Protein AF-A0A259DAV1-F1 (afdb_monomer_lite)

Sequence (415 aa):
TGNYRYLSPMYCKAPGKPWALLDWQALAGLLLRELSVKYGLPANDELMQQIQDSVAVTSAVLSTARPGRFSAEPLQAFIESEQSLVFGHPFHPAPKSRPGISHEDMQRYSPEMGTRFALHYFAVRREYVLQQSVLAEPCDRIVAAQAPAGLDEEDDFALIPAHPWQARHLLGHPGVAAAIRGGHIRDLGQQGAHFYPTSSIRTLFHPDNPYFYKCSLNVRITNCVRKNAIYELEGALQVTRIMRSLAPQLQQRFPGLAIMEEPAFISADLKTGDAQSDRAITEGFGLILRRGFDDVLHPGVTPLLAGALFGNHVYGEARMGELLDAMQRRGGSPHEETAEAWFSRYVGELMYPVLYCYFAHGIIFEPHLQNVVIGVAEGQAQQVFLRDFEGVKLVQERFGAKQLDGISPRACEAL

Radius of gyration: 23.11 Å; chains: 1; bounding box: 75×50×69 Å

Foldseek 3Di:
DPQDDDPDFDWDDDVPDDIDGDDPLRVVQVVQVVVCVVVVHDRDVVLSVLLVQLVVQLVVLVVQDDLDDADLPQVRSALSQQLCLSNADQPASRQRRWPPADPVNCCAQRSSNVHWFFWWKKWAFPVFKDKDFPDPDTPQVLVVVVDPPPPPPDPRTGMFTAHQQLVVVLCPAPLSVVCCVVVRMDGPGGDDDIWRQGNVSQFTDDPPRQWTKRHQDQIDRRHDRRFQQPLLQLQLQLVLVVCVVCVVVLCVVQVQEAEFHQGMKMFGQSPPVDPVSRRCRRRSSIITTTGDCVPPADPQWRKHQQCSQPVSDPRNVVNLVVLLVLQCVPVVDDSVVSSVVQVVQVCVNPVVSQVCCCPVPQKHAPPPRRQWIFTDHSSHGRHIYGDDSSRIDGDDVRQDCVSVPPRDPVSVVSD

Structure (mmCIF, N/CA/C/O backbone):
data_AF-A0A259DAV1-F1
#
_entry.id   AF-A0A259DAV1-F1
#
loop_
_atom_site.group_PDB
_atom_site.id
_atom_site.type_symbol
_atom_site.label_atom_id
_atom_site.label_alt_id
_atom_site.label_comp_id
_atom_site.label_asym_id
_atom_site.label_entity_id
_atom_site.label_seq_id
_atom_site.pdbx_PDB_ins_code
_atom_site.Cartn_x
_atom_site.Cartn_y
_atom_site.Cartn_z
_atom_site.occupancy
_atom_site.B_iso_or_equiv
_atom_site.auth_seq_id
_atom_site.auth_comp_id
_atom_site.auth_asym_id
_atom_site.auth_atom_id
_atom_site.pdbx_PDB_model_num
ATOM 1 N N . THR A 1 1 ? 19.945 6.721 -15.601 1.00 76.81 1 THR A N 1
ATOM 2 C CA . THR A 1 1 ? 19.100 6.314 -14.455 1.00 76.81 1 THR A CA 1
ATOM 3 C C . THR A 1 1 ? 19.809 5.411 -13.451 1.00 76.81 1 THR A C 1
ATOM 5 O O . THR A 1 1 ? 19.227 5.157 -12.411 1.00 76.81 1 THR A O 1
ATOM 8 N N . GLY A 1 2 ? 21.027 4.902 -13.707 1.00 76.38 2 GLY A N 1
ATOM 9 C CA . GLY A 1 2 ? 21.660 3.932 -12.795 1.00 76.38 2 GLY A CA 1
ATOM 10 C C . GLY A 1 2 ? 21.001 2.547 -12.815 1.00 76.38 2 GLY A C 1
ATOM 11 O O . GLY A 1 2 ? 21.291 1.715 -11.963 1.00 76.38 2 GLY A O 1
ATOM 12 N N . ASN A 1 3 ? 20.109 2.309 -13.780 1.00 84.00 3 ASN A N 1
ATOM 13 C CA . ASN A 1 3 ? 19.450 1.036 -13.994 1.00 84.00 3 ASN A CA 1
ATOM 14 C C . ASN A 1 3 ? 20.313 0.190 -14.945 1.00 84.00 3 ASN A C 1
ATOM 16 O O . ASN A 1 3 ? 20.432 0.525 -16.124 1.00 84.00 3 ASN A O 1
ATOM 20 N N . TYR A 1 4 ? 20.958 -0.851 -14.418 1.00 86.38 4 TYR A N 1
ATOM 21 C CA . TYR A 1 4 ? 21.903 -1.682 -15.162 1.00 86.38 4 TYR A CA 1
ATOM 22 C C . TYR A 1 4 ? 21.461 -3.145 -15.183 1.00 86.38 4 TYR A C 1
ATOM 24 O O . TYR A 1 4 ? 21.021 -3.688 -14.169 1.00 86.38 4 TYR A O 1
ATOM 32 N N . ARG A 1 5 ? 21.670 -3.801 -16.329 1.00 85.50 5 ARG A N 1
ATOM 33 C CA . ARG A 1 5 ? 21.687 -5.262 -16.448 1.00 85.50 5 ARG A CA 1
ATOM 34 C C . ARG A 1 5 ? 23.142 -5.717 -16.447 1.00 85.50 5 ARG A C 1
ATOM 36 O O . ARG A 1 5 ? 23.865 -5.492 -17.414 1.00 85.50 5 ARG A O 1
ATOM 43 N N . TYR A 1 6 ? 23.582 -6.330 -15.354 1.00 89.38 6 TYR A N 1
ATOM 44 C CA . TYR A 1 6 ? 24.936 -6.869 -15.266 1.00 89.38 6 TYR A CA 1
ATOM 45 C C . TYR A 1 6 ? 25.049 -8.121 -16.146 1.00 89.38 6 TYR A C 1
ATOM 47 O O . TYR A 1 6 ? 24.319 -9.090 -15.948 1.00 89.38 6 TYR A O 1
ATOM 55 N N . LEU A 1 7 ? 25.940 -8.081 -17.143 1.00 91.56 7 LEU A N 1
ATOM 56 C CA . LEU A 1 7 ? 26.124 -9.156 -18.132 1.00 91.56 7 LEU A CA 1
ATOM 57 C C . LEU A 1 7 ? 27.186 -10.189 -17.726 1.00 91.56 7 LEU A C 1
ATOM 59 O O . LEU A 1 7 ? 27.396 -11.170 -18.435 1.00 91.56 7 LEU A O 1
ATOM 63 N N . SER A 1 8 ? 27.864 -9.971 -16.600 1.00 94.06 8 SER A N 1
ATOM 64 C CA . SER A 1 8 ? 28.889 -10.863 -16.067 1.00 94.06 8 SER A CA 1
ATOM 65 C C . SER A 1 8 ? 28.711 -11.063 -14.562 1.00 94.06 8 SER A C 1
ATOM 67 O O . SER A 1 8 ? 28.092 -10.226 -13.897 1.00 94.06 8 SER A O 1
ATOM 69 N N . PRO A 1 9 ? 29.317 -12.117 -13.991 1.00 94.31 9 PRO A N 1
ATOM 70 C CA . PRO A 1 9 ? 29.538 -12.190 -12.554 1.00 94.31 9 PRO A CA 1
ATOM 71 C C . PRO A 1 9 ? 30.404 -11.027 -12.047 1.00 94.31 9 PRO A C 1
ATOM 73 O O . PRO A 1 9 ? 31.051 -10.321 -12.829 1.00 94.31 9 PRO A O 1
ATOM 76 N N . MET A 1 10 ? 30.438 -10.853 -10.727 1.00 95.25 10 MET A N 1
ATOM 77 C CA . MET A 1 10 ? 31.261 -9.840 -10.066 1.00 95.25 10 MET A CA 1
ATOM 78 C C . MET A 1 10 ? 32.638 -10.413 -9.724 1.00 95.25 10 MET A C 1
ATOM 80 O O . MET A 1 10 ? 32.746 -11.555 -9.284 1.00 95.25 10 MET A O 1
ATOM 84 N N . TYR A 1 11 ? 33.695 -9.621 -9.905 1.00 95.62 11 TYR A N 1
ATOM 85 C CA . TYR A 1 11 ? 35.076 -10.036 -9.647 1.00 95.62 11 TYR A CA 1
ATOM 86 C C . TYR A 1 11 ? 35.810 -9.000 -8.793 1.00 95.62 11 TYR A C 1
ATOM 88 O O . TYR A 1 11 ? 35.569 -7.801 -8.920 1.00 95.62 11 TYR A O 1
ATOM 96 N N . CYS A 1 12 ? 36.750 -9.450 -7.962 1.00 95.12 12 CYS A N 1
ATOM 97 C CA . CYS A 1 12 ? 37.662 -8.585 -7.216 1.00 95.12 12 CYS A CA 1
ATOM 98 C C . CYS A 1 12 ? 39.121 -8.822 -7.615 1.00 95.12 12 CYS A C 1
ATOM 100 O O . CYS A 1 12 ? 39.499 -9.908 -8.062 1.00 95.12 12 CYS A O 1
ATOM 102 N N . LYS A 1 13 ? 39.959 -7.797 -7.427 1.00 94.88 13 LYS A N 1
ATOM 103 C CA . LYS A 1 13 ? 41.411 -7.879 -7.611 1.00 94.88 13 LYS A CA 1
ATOM 104 C C . LYS A 1 13 ? 42.117 -7.197 -6.452 1.00 94.88 13 LYS A C 1
ATOM 106 O O . LYS A 1 13 ? 41.929 -6.008 -6.220 1.00 94.88 13 LYS A O 1
ATOM 111 N N . ALA A 1 14 ? 42.961 -7.951 -5.756 1.00 91.94 14 ALA A N 1
ATOM 112 C CA . ALA A 1 14 ? 43.864 -7.415 -4.743 1.00 91.94 14 ALA A CA 1
ATOM 113 C C . ALA A 1 14 ? 45.282 -7.235 -5.323 1.00 91.94 14 ALA A C 1
ATOM 115 O O . ALA A 1 14 ? 45.644 -7.940 -6.272 1.00 91.94 14 ALA A O 1
ATOM 116 N N . PRO A 1 15 ? 46.110 -6.332 -4.762 1.00 95.19 15 PRO A N 1
ATOM 117 C CA . PRO A 1 15 ? 47.501 -6.174 -5.181 1.00 95.19 15 PRO A CA 1
ATOM 118 C C . PRO A 1 15 ? 48.258 -7.509 -5.165 1.00 95.19 15 PRO A C 1
ATOM 120 O O . PRO A 1 15 ? 48.201 -8.252 -4.186 1.00 95.19 15 PRO A O 1
ATOM 123 N N . GLY A 1 16 ? 48.938 -7.829 -6.268 1.00 95.75 16 GLY A N 1
ATOM 124 C CA . GLY A 1 16 ? 49.710 -9.069 -6.412 1.00 95.75 16 GLY A CA 1
ATOM 125 C C . GLY A 1 16 ? 48.887 -10.358 -6.541 1.00 95.75 16 GLY A C 1
ATOM 126 O O . GLY A 1 16 ? 49.478 -11.434 -6.559 1.00 95.75 16 GLY A O 1
ATOM 127 N N . LYS A 1 17 ? 47.549 -10.285 -6.642 1.00 95.81 17 LYS A N 1
ATOM 128 C CA . LYS A 1 17 ? 46.668 -11.455 -6.808 1.00 95.81 17 LYS A CA 1
ATOM 129 C C . LYS A 1 17 ? 45.958 -11.453 -8.173 1.00 95.81 17 LYS A C 1
ATOM 131 O O . LYS A 1 17 ? 45.685 -10.375 -8.715 1.00 95.81 17 LYS A O 1
ATOM 136 N N . PRO A 1 18 ? 45.644 -12.635 -8.742 1.00 96.25 18 PRO A N 1
ATOM 137 C CA . PRO A 1 18 ? 44.772 -12.729 -9.912 1.00 96.25 18 PRO A CA 1
ATOM 138 C C . PRO A 1 18 ? 43.348 -12.258 -9.577 1.00 96.25 18 PRO A C 1
ATOM 140 O O . PRO A 1 18 ? 42.985 -12.122 -8.407 1.00 96.25 18 PRO A O 1
ATOM 143 N N . TRP A 1 19 ? 42.540 -12.015 -10.613 1.00 96.88 19 TRP A N 1
ATOM 144 C CA . TRP A 1 19 ? 41.107 -11.770 -10.445 1.00 96.88 19 TRP A CA 1
ATOM 145 C C . TRP A 1 19 ? 40.434 -12.980 -9.790 1.00 96.88 19 TRP A C 1
ATOM 147 O O . TRP A 1 19 ? 40.685 -14.116 -10.190 1.00 96.88 19 TRP A O 1
ATOM 157 N N . ALA A 1 20 ? 39.569 -12.727 -8.813 1.00 95.31 20 ALA A N 1
ATOM 158 C CA . ALA A 1 20 ? 38.783 -13.748 -8.132 1.00 95.31 20 ALA A CA 1
ATOM 159 C C . ALA A 1 20 ? 37.289 -13.457 -8.291 1.00 95.31 20 ALA A C 1
ATOM 161 O O . ALA A 1 20 ? 36.874 -12.298 -8.274 1.00 95.31 20 ALA A O 1
ATOM 162 N N . LEU A 1 21 ? 36.493 -14.512 -8.459 1.00 96.75 21 LEU A N 1
ATOM 163 C CA . LEU A 1 21 ? 35.036 -14.428 -8.498 1.00 96.75 21 LEU A CA 1
ATOM 164 C C . LEU A 1 21 ? 34.499 -14.047 -7.109 1.00 96.75 21 LEU A C 1
ATOM 166 O O . LEU A 1 21 ? 34.952 -14.595 -6.105 1.00 96.75 21 LEU A O 1
ATOM 170 N N . LEU A 1 22 ? 33.531 -13.135 -7.063 1.00 95.75 22 LEU A N 1
ATOM 171 C CA . LEU A 1 22 ? 32.792 -12.777 -5.857 1.00 95.75 22 LEU A CA 1
ATOM 172 C C . LEU A 1 22 ? 31.391 -13.384 -5.903 1.00 95.75 22 LEU A C 1
ATOM 174 O O . LEU A 1 22 ? 30.645 -13.164 -6.859 1.00 95.75 22 LEU A O 1
ATOM 178 N N . ASP A 1 23 ? 31.013 -14.086 -4.838 1.00 94.94 23 ASP A N 1
ATOM 179 C CA . ASP A 1 23 ? 29.601 -14.314 -4.549 1.00 94.94 23 ASP A CA 1
ATOM 180 C C . ASP A 1 23 ? 28.953 -13.042 -3.965 1.00 94.94 23 ASP A C 1
ATOM 182 O O . ASP A 1 23 ? 29.605 -12.016 -3.733 1.00 94.94 23 ASP A O 1
ATOM 186 N N . TRP A 1 24 ? 27.639 -13.093 -3.743 1.00 93.88 24 TRP A N 1
ATOM 187 C CA . TRP A 1 24 ? 26.900 -11.940 -3.232 1.00 93.88 24 TRP A CA 1
ATOM 188 C C . TRP A 1 24 ? 27.300 -11.566 -1.795 1.00 93.88 24 TRP A C 1
ATOM 190 O O . TRP A 1 24 ? 27.244 -10.385 -1.456 1.00 93.88 24 TRP A O 1
ATOM 200 N N . GLN A 1 25 ? 27.722 -12.530 -0.963 1.00 95.75 25 GLN A N 1
ATOM 201 C CA . GLN A 1 25 ? 28.115 -12.279 0.430 1.00 95.75 25 GLN A CA 1
ATOM 202 C C . GLN A 1 25 ? 29.433 -11.514 0.480 1.00 95.75 25 GLN A C 1
ATOM 204 O O . GLN A 1 25 ? 29.536 -10.484 1.149 1.00 95.75 25 GLN A O 1
ATOM 209 N N . ALA A 1 26 ? 30.427 -11.983 -0.273 1.00 94.81 26 ALA A N 1
ATOM 210 C CA . ALA A 1 26 ? 31.723 -11.342 -0.392 1.00 94.81 26 ALA A CA 1
ATOM 211 C C . ALA A 1 26 ? 31.596 -9.948 -1.021 1.00 94.81 26 ALA A C 1
ATOM 213 O O . ALA A 1 26 ? 32.214 -9.002 -0.533 1.00 94.81 26 ALA A O 1
ATOM 214 N N . LEU A 1 27 ? 30.757 -9.789 -2.053 1.00 95.12 27 LEU A N 1
ATOM 215 C CA . LEU A 1 27 ? 30.470 -8.482 -2.648 1.00 95.12 27 LEU A CA 1
ATOM 216 C C . LEU A 1 27 ? 29.843 -7.518 -1.633 1.00 95.12 27 LEU A C 1
ATOM 218 O O . LEU A 1 27 ? 30.351 -6.412 -1.458 1.00 95.12 27 LEU A O 1
ATOM 222 N N . ALA A 1 28 ? 28.770 -7.930 -0.950 1.00 95.56 28 ALA A N 1
ATOM 223 C CA . ALA A 1 28 ? 28.111 -7.098 0.053 1.00 95.56 28 ALA A CA 1
ATOM 224 C C . ALA A 1 28 ? 29.080 -6.717 1.181 1.00 95.56 28 ALA A C 1
ATOM 226 O O . ALA A 1 28 ? 29.153 -5.552 1.563 1.00 95.56 28 ALA A O 1
ATOM 227 N N . GLY A 1 29 ? 29.880 -7.671 1.666 1.00 95.19 29 GLY A N 1
ATOM 228 C CA . GLY A 1 29 ? 30.874 -7.429 2.712 1.00 95.19 29 GLY A CA 1
ATOM 229 C C . GLY A 1 29 ? 31.945 -6.423 2.293 1.00 95.19 29 GLY A C 1
ATOM 230 O O . GLY A 1 29 ? 32.291 -5.536 3.074 1.00 95.19 29 GLY A O 1
ATOM 231 N N . LEU A 1 30 ? 32.440 -6.513 1.054 1.00 94.38 30 LEU A N 1
ATOM 232 C CA . LEU A 1 30 ? 33.398 -5.549 0.510 1.00 94.38 30 LEU A CA 1
ATOM 233 C C . LEU A 1 30 ? 32.791 -4.148 0.396 1.00 94.38 30 LEU A C 1
ATOM 235 O O . LEU A 1 30 ? 33.411 -3.195 0.864 1.00 94.38 30 LEU A O 1
ATOM 239 N N . LEU A 1 31 ? 31.581 -4.028 -0.159 1.00 94.44 31 LEU A N 1
ATOM 240 C CA . LEU A 1 31 ? 30.899 -2.741 -0.326 1.00 94.44 31 LEU A CA 1
ATOM 241 C C . LEU A 1 31 ? 30.586 -2.081 1.021 1.00 94.44 31 LEU A C 1
ATOM 243 O O . LEU A 1 31 ? 30.882 -0.905 1.210 1.00 94.44 31 LEU A O 1
ATOM 247 N N . LEU A 1 32 ? 30.032 -2.829 1.980 1.00 95.38 32 LEU A N 1
ATOM 248 C CA . LEU A 1 32 ? 29.736 -2.297 3.313 1.00 95.38 32 LEU A CA 1
ATOM 249 C C . LEU A 1 32 ? 31.010 -1.850 4.030 1.00 95.38 32 LEU A C 1
ATOM 251 O O . LEU A 1 32 ? 31.038 -0.763 4.602 1.00 95.38 32 LEU A O 1
ATOM 255 N N . ARG A 1 33 ? 32.088 -2.638 3.945 1.00 94.44 33 ARG A N 1
ATOM 256 C CA . ARG A 1 33 ? 33.382 -2.264 4.522 1.00 94.44 33 ARG A CA 1
ATOM 257 C C . ARG A 1 33 ? 33.959 -1.009 3.870 1.00 94.44 33 ARG A C 1
ATOM 259 O O . ARG A 1 33 ? 34.474 -0.148 4.580 1.00 94.44 33 ARG A O 1
ATOM 266 N N . GLU A 1 34 ? 33.899 -0.904 2.544 1.00 94.31 34 GLU A N 1
ATOM 267 C CA . GLU A 1 34 ? 34.356 0.280 1.813 1.00 94.31 34 GLU A CA 1
ATOM 268 C C . GLU A 1 34 ? 33.582 1.527 2.250 1.00 94.31 34 GLU A C 1
ATOM 270 O O . GLU A 1 34 ? 34.196 2.553 2.541 1.00 94.31 34 GLU A O 1
ATOM 275 N N . LEU A 1 35 ? 32.254 1.428 2.379 1.00 94.81 35 LEU A N 1
ATOM 276 C CA . LEU A 1 35 ? 31.408 2.514 2.872 1.00 94.81 35 LEU A CA 1
ATOM 277 C C . LEU A 1 35 ? 31.763 2.899 4.317 1.00 94.81 35 LEU A C 1
ATOM 279 O O . LEU A 1 35 ? 31.952 4.083 4.593 1.00 94.81 35 LEU A O 1
ATOM 283 N N . SER A 1 36 ? 31.930 1.928 5.220 1.00 95.56 36 SER A N 1
ATOM 284 C CA . SER A 1 36 ? 32.359 2.185 6.602 1.00 95.56 36 SER A CA 1
ATOM 285 C C . SER A 1 36 ? 33.692 2.937 6.657 1.00 95.56 36 SER A C 1
ATOM 287 O O . SER A 1 36 ? 33.797 3.948 7.346 1.00 95.56 36 SER A O 1
ATOM 289 N N . VAL A 1 37 ? 34.695 2.514 5.877 1.00 95.69 37 VAL A N 1
ATOM 290 C CA . VAL A 1 37 ? 36.004 3.191 5.817 1.00 95.69 37 VAL A CA 1
ATOM 291 C C . VAL A 1 37 ? 35.880 4.593 5.221 1.00 95.69 37 VAL A C 1
ATOM 293 O O . VAL A 1 37 ? 36.405 5.547 5.789 1.00 95.69 37 VAL A O 1
ATOM 296 N N . LYS A 1 38 ? 35.174 4.732 4.094 1.00 96.44 38 LYS A N 1
ATOM 297 C CA . LYS A 1 38 ? 35.019 6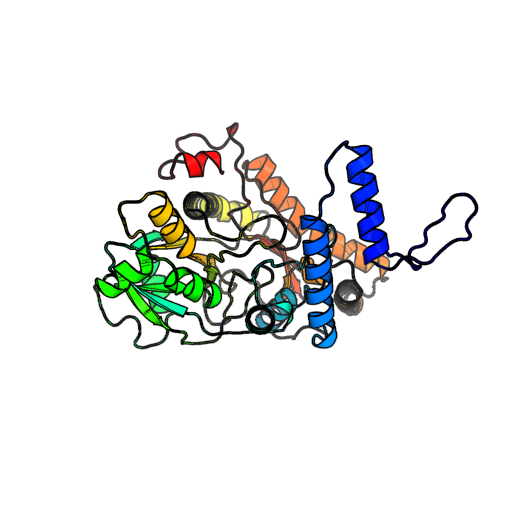.001 3.372 1.00 96.44 38 LYS A CA 1
ATOM 298 C C . LYS A 1 38 ? 34.346 7.079 4.218 1.00 96.44 38 LYS A C 1
ATOM 300 O O . LYS A 1 38 ? 34.715 8.244 4.111 1.00 96.44 38 LYS A O 1
ATOM 305 N N . TYR A 1 39 ? 33.362 6.696 5.029 1.00 96.00 39 TYR A N 1
ATOM 306 C CA . TYR A 1 39 ? 32.575 7.625 5.840 1.00 96.00 39 TYR A CA 1
ATOM 307 C C . TYR A 1 39 ? 32.968 7.637 7.325 1.00 96.00 39 TYR A C 1
ATOM 309 O O . TYR A 1 39 ? 32.350 8.359 8.100 1.00 96.00 39 TYR A O 1
ATOM 317 N N . GLY A 1 40 ? 33.984 6.867 7.736 1.00 95.75 40 GLY A N 1
ATOM 318 C CA . GLY A 1 40 ? 34.402 6.776 9.141 1.00 95.75 40 GLY A CA 1
ATOM 319 C C . GLY A 1 40 ? 33.317 6.209 10.065 1.00 95.75 40 GLY A C 1
ATOM 320 O O . GLY A 1 40 ? 33.233 6.595 11.228 1.00 95.75 40 GLY A O 1
ATOM 321 N N . LEU A 1 41 ? 32.463 5.329 9.539 1.00 94.62 41 LEU A N 1
ATOM 322 C CA . LEU A 1 41 ? 31.343 4.719 10.255 1.00 94.62 41 LEU A CA 1
ATOM 323 C C . LEU A 1 41 ? 31.714 3.314 10.756 1.00 94.62 41 LEU A C 1
ATOM 325 O O . LEU A 1 41 ? 32.558 2.650 10.146 1.00 94.62 41 LEU A O 1
ATOM 329 N N . PRO A 1 42 ? 31.078 2.819 11.836 1.00 93.62 42 PRO A N 1
ATOM 330 C CA . PRO A 1 42 ? 31.233 1.427 12.249 1.00 93.62 42 PRO A CA 1
ATOM 331 C C . PRO A 1 42 ? 30.762 0.454 11.154 1.00 93.62 42 PRO A C 1
ATOM 333 O O . PRO A 1 42 ? 30.084 0.837 10.193 1.00 93.62 42 PRO A O 1
ATOM 336 N N . ALA A 1 43 ? 31.131 -0.821 11.293 1.00 90.56 43 ALA A N 1
ATOM 337 C CA . ALA A 1 43 ? 30.581 -1.882 10.456 1.00 90.56 43 ALA A CA 1
ATOM 338 C C . ALA A 1 43 ? 29.057 -1.963 10.643 1.00 90.56 43 ALA A C 1
ATOM 340 O O . ALA A 1 43 ? 28.556 -1.843 11.761 1.00 90.56 43 ALA A O 1
ATOM 341 N N . ASN A 1 44 ? 28.323 -2.148 9.546 1.00 91.19 44 ASN A N 1
ATOM 342 C CA . ASN A 1 44 ? 26.867 -2.256 9.570 1.00 91.19 44 ASN A CA 1
ATOM 343 C C . ASN A 1 44 ? 26.432 -3.725 9.469 1.00 91.19 44 ASN A C 1
ATOM 345 O O . ASN A 1 44 ? 25.968 -4.185 8.423 1.00 91.19 44 ASN A O 1
ATOM 349 N N . ASP A 1 45 ? 26.621 -4.462 10.564 1.00 91.38 45 ASP A N 1
ATOM 350 C CA . ASP A 1 45 ? 26.283 -5.888 10.647 1.00 91.38 45 ASP A CA 1
ATOM 351 C C . ASP A 1 45 ? 24.771 -6.127 10.530 1.00 91.38 45 ASP A C 1
ATOM 353 O O . ASP A 1 45 ? 24.337 -7.119 9.944 1.00 91.38 45 ASP A O 1
ATOM 357 N N . GLU A 1 46 ? 23.958 -5.181 11.011 1.00 91.31 46 GLU A N 1
ATOM 358 C CA . GLU A 1 46 ? 22.501 -5.226 10.871 1.00 91.31 46 GLU A CA 1
ATOM 359 C C . GLU A 1 46 ? 22.088 -5.237 9.394 1.00 91.31 46 GLU A C 1
ATOM 361 O O . GLU A 1 46 ? 21.269 -6.060 8.983 1.00 91.31 46 GLU A O 1
ATOM 366 N N . LEU A 1 47 ? 22.679 -4.369 8.569 1.00 92.75 47 LEU A N 1
ATOM 367 C CA . LEU A 1 47 ? 22.398 -4.346 7.136 1.00 92.75 47 LEU A CA 1
ATOM 368 C C . LEU A 1 47 ? 22.889 -5.621 6.442 1.00 92.75 47 LEU A C 1
ATOM 370 O O . LEU A 1 47 ? 22.199 -6.125 5.559 1.00 92.75 47 LEU A O 1
ATOM 374 N N . MET A 1 48 ? 24.035 -6.179 6.845 1.00 94.88 48 MET A N 1
ATOM 375 C CA . MET A 1 48 ? 24.475 -7.476 6.320 1.00 94.88 48 MET A CA 1
ATOM 376 C C . MET A 1 48 ? 23.444 -8.571 6.624 1.00 94.88 48 MET A C 1
ATOM 378 O O . MET A 1 48 ? 23.060 -9.305 5.714 1.00 94.88 48 MET A O 1
ATOM 382 N N . GLN A 1 49 ? 22.933 -8.639 7.857 1.00 93.00 49 GLN A N 1
ATOM 383 C CA . GLN A 1 49 ? 21.880 -9.590 8.222 1.00 93.00 49 GLN A CA 1
ATOM 384 C C . GLN A 1 49 ? 20.608 -9.368 7.393 1.00 93.00 49 GLN A C 1
ATOM 386 O O . GLN A 1 49 ? 20.031 -10.317 6.870 1.00 93.00 49 GLN A O 1
ATOM 391 N N . GLN A 1 50 ? 20.200 -8.113 7.186 1.00 93.00 50 GLN A N 1
ATOM 392 C CA . GLN A 1 50 ? 19.046 -7.796 6.344 1.00 93.00 50 GLN A CA 1
ATOM 393 C C . GLN A 1 50 ? 19.251 -8.246 4.888 1.00 93.00 50 GLN A C 1
ATOM 395 O O . GLN A 1 50 ? 18.323 -8.780 4.278 1.00 93.00 50 GLN A O 1
ATOM 400 N N . ILE A 1 51 ? 20.449 -8.068 4.320 1.00 95.62 51 ILE A N 1
ATOM 401 C CA . ILE A 1 51 ? 20.778 -8.555 2.971 1.00 95.62 51 ILE A CA 1
ATOM 402 C C . ILE A 1 51 ? 20.673 -10.084 2.931 1.00 95.62 51 ILE A C 1
ATOM 404 O O . ILE A 1 51 ? 20.040 -10.618 2.019 1.00 95.62 51 ILE A O 1
ATOM 408 N N . GLN A 1 52 ? 21.229 -10.783 3.926 1.00 94.12 52 GLN A N 1
ATOM 409 C CA . GLN A 1 52 ? 21.141 -12.243 4.020 1.00 94.12 52 GLN A CA 1
ATOM 410 C C . GLN A 1 52 ? 19.688 -12.725 4.072 1.00 94.12 52 GLN A C 1
ATOM 412 O O . GLN A 1 52 ? 19.298 -13.578 3.271 1.00 94.12 52 GLN A O 1
ATOM 417 N N . ASP A 1 53 ? 18.874 -12.120 4.936 1.00 91.75 53 ASP A N 1
ATOM 418 C CA . ASP A 1 53 ? 17.447 -12.415 5.046 1.00 91.75 53 ASP A CA 1
ATOM 419 C C . ASP A 1 53 ? 16.735 -12.168 3.709 1.00 91.75 53 ASP A C 1
ATOM 421 O O . ASP A 1 53 ? 15.986 -13.014 3.225 1.00 91.75 53 ASP A O 1
ATOM 425 N N . SER A 1 54 ? 17.006 -11.033 3.058 1.00 94.00 54 SER A N 1
ATOM 426 C CA . SER A 1 54 ? 16.403 -10.687 1.769 1.00 94.00 54 SER A CA 1
ATOM 427 C C . SER A 1 54 ? 16.749 -11.699 0.675 1.00 94.00 54 SER A C 1
ATOM 429 O O . SER A 1 54 ? 15.873 -12.071 -0.110 1.00 94.00 54 SER A O 1
ATOM 431 N N . VAL A 1 55 ? 18.002 -12.160 0.607 1.00 94.00 55 VAL A N 1
ATOM 432 C CA . VAL A 1 55 ? 18.429 -13.188 -0.354 1.00 94.00 55 VAL A CA 1
ATOM 433 C C . VAL A 1 55 ? 17.750 -14.524 -0.053 1.00 94.00 55 VAL A C 1
ATOM 435 O O . VAL A 1 55 ? 17.267 -15.174 -0.982 1.00 94.00 55 VAL A O 1
ATOM 438 N N . ALA A 1 56 ? 17.654 -14.917 1.219 1.00 90.25 56 ALA A N 1
ATOM 439 C CA . ALA A 1 56 ? 16.994 -16.157 1.626 1.00 90.25 56 ALA A CA 1
ATOM 440 C C . ALA A 1 56 ? 15.501 -16.157 1.260 1.00 90.25 56 ALA A C 1
ATOM 442 O O . ALA A 1 56 ? 15.016 -17.109 0.645 1.00 90.25 56 ALA A O 1
ATOM 443 N N . VAL A 1 57 ? 14.788 -15.065 1.558 1.00 89.69 57 VAL A N 1
ATOM 444 C CA . VAL A 1 57 ? 13.370 -14.898 1.201 1.00 89.69 57 VAL A CA 1
ATOM 445 C C . VAL A 1 57 ? 13.181 -14.925 -0.308 1.00 89.69 57 VAL A C 1
ATOM 447 O O . VAL A 1 57 ? 12.346 -15.675 -0.806 1.00 89.69 57 VAL A O 1
ATOM 450 N N . THR A 1 58 ? 13.984 -14.161 -1.048 1.00 91.81 58 THR A N 1
ATOM 451 C CA . THR A 1 58 ? 13.893 -14.119 -2.515 1.00 91.81 58 THR A CA 1
ATOM 452 C C . THR A 1 58 ? 14.154 -15.499 -3.123 1.00 91.81 58 THR A C 1
ATOM 454 O O . THR A 1 58 ? 13.433 -15.919 -4.021 1.00 91.81 58 THR A O 1
ATOM 457 N N . SER A 1 59 ? 15.133 -16.242 -2.600 1.00 91.19 59 SER A N 1
ATOM 458 C CA . SER A 1 59 ? 15.444 -17.602 -3.059 1.00 91.19 59 SER A CA 1
ATOM 459 C C . SER A 1 59 ? 14.299 -18.580 -2.786 1.00 91.19 59 SER A C 1
ATOM 461 O O . SER A 1 59 ? 13.973 -19.390 -3.651 1.00 91.19 59 SER A O 1
ATOM 463 N N . ALA A 1 60 ? 13.658 -18.487 -1.615 1.00 88.19 60 ALA A N 1
ATOM 464 C CA . ALA A 1 60 ? 12.500 -19.310 -1.267 1.00 88.19 60 ALA A CA 1
ATOM 465 C C . ALA A 1 60 ? 11.267 -18.985 -2.125 1.00 88.19 60 ALA A C 1
ATOM 467 O O . ALA A 1 60 ? 10.516 -19.884 -2.478 1.00 88.19 60 ALA A O 1
ATOM 468 N N . VAL A 1 61 ? 11.063 -17.714 -2.481 1.00 88.38 61 VAL A N 1
ATOM 469 C CA . VAL A 1 61 ? 10.002 -17.317 -3.416 1.00 88.38 61 VAL A CA 1
ATOM 470 C C . VAL A 1 61 ? 10.312 -17.830 -4.820 1.00 88.38 61 VAL A C 1
ATOM 472 O O . VAL A 1 61 ? 9.440 -18.375 -5.477 1.00 88.38 61 VAL A O 1
ATOM 475 N N . LEU A 1 62 ? 11.549 -17.694 -5.302 1.00 88.81 62 LEU A N 1
ATOM 476 C CA . LEU A 1 62 ? 11.922 -18.133 -6.652 1.00 88.81 62 LEU A CA 1
ATOM 477 C C . LEU A 1 62 ? 11.876 -19.656 -6.837 1.00 88.81 62 LEU A C 1
ATOM 479 O O . LEU A 1 62 ? 11.748 -20.118 -7.968 1.00 88.81 62 LEU A O 1
ATOM 483 N N . SER A 1 63 ? 11.984 -20.442 -5.762 1.00 86.56 63 SER A N 1
ATOM 484 C CA . SER A 1 63 ? 11.865 -21.902 -5.843 1.00 86.56 63 SER A CA 1
ATOM 485 C C . SER A 1 63 ? 10.416 -22.386 -5.972 1.00 86.56 63 SER A C 1
ATOM 487 O O . SER A 1 63 ? 10.191 -23.509 -6.429 1.00 86.56 63 SER A O 1
ATOM 489 N N . THR A 1 64 ? 9.438 -21.552 -5.610 1.00 78.38 64 THR A N 1
ATOM 490 C CA . THR A 1 64 ? 8.004 -21.877 -5.632 1.00 78.38 64 THR A CA 1
ATOM 491 C C . THR A 1 64 ? 7.248 -21.113 -6.718 1.00 78.38 64 THR A C 1
ATOM 493 O O . THR A 1 64 ? 6.409 -21.690 -7.413 1.00 78.38 64 THR A O 1
ATOM 496 N N . ALA A 1 65 ? 7.550 -19.828 -6.895 1.00 69.12 65 ALA A N 1
ATOM 497 C CA . ALA A 1 65 ? 6.856 -18.932 -7.802 1.00 69.12 65 ALA A CA 1
ATOM 498 C C . ALA A 1 65 ? 7.244 -19.192 -9.261 1.00 69.12 65 ALA A C 1
ATOM 500 O O . ALA A 1 65 ? 8.416 -19.269 -9.628 1.00 69.12 65 ALA A O 1
ATOM 501 N N . ARG A 1 66 ? 6.231 -19.244 -10.126 1.00 66.44 66 ARG A N 1
ATOM 502 C CA . ARG A 1 66 ? 6.390 -19.241 -11.584 1.00 66.44 66 ARG A CA 1
ATOM 503 C C . ARG A 1 66 ? 5.585 -18.076 -12.148 1.00 66.44 66 ARG A C 1
ATOM 505 O O . ARG A 1 66 ? 4.412 -18.270 -12.460 1.00 66.44 66 ARG A O 1
ATOM 512 N N . PRO A 1 67 ? 6.156 -16.861 -12.228 1.00 65.62 67 PRO A N 1
ATOM 513 C CA . PRO A 1 67 ? 5.427 -15.711 -12.744 1.00 65.62 67 PRO A CA 1
ATOM 514 C C . PRO A 1 67 ? 5.088 -15.955 -14.216 1.00 65.62 67 PRO A C 1
ATOM 516 O O . PRO A 1 67 ? 5.977 -15.985 -15.066 1.00 65.62 67 PRO A O 1
ATOM 519 N N . GLY A 1 68 ? 3.808 -16.198 -14.490 1.00 75.19 68 GLY A N 1
ATOM 520 C CA . GLY A 1 68 ? 3.268 -16.378 -15.830 1.00 75.19 68 GLY A CA 1
ATOM 521 C C . GLY A 1 68 ? 2.598 -15.112 -16.353 1.00 75.19 68 GLY A C 1
ATOM 522 O O . GLY A 1 68 ? 2.714 -14.030 -15.768 1.00 75.19 68 GLY A O 1
ATOM 523 N N . ARG A 1 69 ? 1.873 -15.285 -17.459 1.00 84.56 69 ARG A N 1
ATOM 524 C CA . ARG A 1 69 ? 0.959 -14.281 -17.997 1.00 84.56 69 ARG A CA 1
ATOM 525 C C . ARG A 1 69 ? -0.189 -14.051 -17.019 1.00 84.56 69 ARG A C 1
ATOM 527 O O . ARG A 1 69 ? -0.688 -15.012 -16.436 1.00 84.56 69 ARG A O 1
ATOM 534 N N . PHE A 1 70 ? -0.592 -12.794 -16.862 1.00 92.00 70 PHE A N 1
ATOM 535 C CA . PHE A 1 70 ? -1.721 -12.457 -16.004 1.00 92.00 70 PHE A CA 1
ATOM 536 C C . PHE A 1 70 ? -3.055 -12.904 -16.609 1.00 92.00 70 PHE A C 1
ATOM 538 O O . PHE A 1 70 ? -3.193 -13.029 -17.830 1.00 92.00 70 PHE A O 1
ATOM 545 N N . SER A 1 71 ? -4.027 -13.143 -15.734 1.00 93.81 71 SER A N 1
ATOM 546 C CA . SER A 1 71 ? -5.404 -13.485 -16.071 1.00 93.81 71 SER A CA 1
ATOM 547 C C . SER A 1 71 ? -6.041 -12.455 -17.010 1.00 93.81 71 SER A C 1
ATOM 549 O O . SER A 1 71 ? -5.673 -11.282 -17.030 1.00 93.81 71 SER A O 1
ATOM 551 N N . ALA A 1 72 ? -7.030 -12.897 -17.786 1.00 92.12 72 ALA A N 1
ATOM 552 C CA . ALA A 1 72 ? -7.885 -11.995 -18.555 1.00 92.12 72 ALA A CA 1
ATOM 553 C C . ALA A 1 72 ? -8.952 -11.310 -17.678 1.00 92.12 72 ALA A C 1
ATOM 555 O O . ALA A 1 72 ? -9.501 -10.290 -18.083 1.00 92.12 72 ALA A O 1
ATOM 556 N N . GLU A 1 73 ? -9.231 -11.854 -16.487 1.00 95.62 73 GLU A N 1
ATOM 557 C CA . GLU A 1 73 ? -10.166 -11.268 -15.524 1.00 95.62 73 GLU A CA 1
ATOM 558 C C . GLU A 1 73 ? -9.505 -10.074 -14.808 1.00 95.62 73 GLU A C 1
ATOM 560 O O . GLU A 1 73 ? -8.513 -10.282 -14.099 1.00 95.62 73 GLU A O 1
ATOM 565 N N . PRO A 1 74 ? -10.028 -8.835 -14.935 1.00 96.31 74 PRO A N 1
ATOM 566 C CA . PRO A 1 74 ? -9.323 -7.622 -14.511 1.00 96.31 74 PRO A CA 1
ATOM 567 C C . PRO A 1 74 ? -8.842 -7.620 -13.057 1.00 96.31 74 PRO A C 1
ATOM 569 O O . PRO A 1 74 ? -7.681 -7.318 -12.779 1.00 96.31 74 PRO A O 1
ATOM 572 N N . LEU A 1 75 ? -9.716 -7.984 -12.115 1.00 96.81 75 LEU A N 1
ATOM 573 C CA . LEU A 1 75 ? -9.384 -7.972 -10.687 1.00 96.81 75 LEU A CA 1
ATOM 574 C C . LEU A 1 75 ? -8.455 -9.127 -10.292 1.00 96.81 75 LEU A C 1
ATOM 576 O O . LEU A 1 75 ? -7.636 -8.979 -9.386 1.00 96.81 75 LEU A O 1
ATOM 580 N N . GLN A 1 76 ? -8.525 -10.255 -11.000 1.00 96.56 76 GLN A N 1
ATOM 581 C CA . GLN A 1 76 ? -7.583 -11.355 -10.811 1.00 96.56 76 GLN A CA 1
ATOM 582 C C . GLN A 1 76 ? -6.190 -10.968 -11.329 1.00 96.56 76 GLN A C 1
ATOM 584 O O . GLN A 1 76 ? -5.197 -11.189 -10.639 1.00 96.56 76 GLN A O 1
ATOM 589 N N . ALA A 1 77 ? -6.112 -10.322 -12.496 1.00 96.81 77 ALA A N 1
ATOM 590 C CA . ALA A 1 77 ? -4.867 -9.797 -13.054 1.00 96.81 77 ALA A CA 1
ATOM 591 C C . ALA A 1 77 ? -4.230 -8.737 -12.145 1.00 96.81 77 ALA A C 1
ATOM 593 O O . ALA A 1 77 ? -3.014 -8.731 -11.943 1.00 96.81 77 ALA A O 1
ATOM 594 N N . PHE A 1 78 ? -5.052 -7.874 -11.539 1.00 97.88 78 PHE A N 1
ATOM 595 C CA . PHE A 1 78 ? -4.599 -6.931 -10.524 1.00 97.88 78 PHE A CA 1
ATOM 596 C C . PHE A 1 78 ? -3.913 -7.647 -9.358 1.00 97.88 78 PHE A C 1
ATOM 598 O O . PHE A 1 78 ? -2.785 -7.290 -9.006 1.00 97.88 78 PHE A O 1
ATOM 605 N N . ILE A 1 79 ? -4.536 -8.690 -8.805 1.00 97.25 79 ILE A N 1
ATOM 606 C CA . ILE A 1 79 ? -3.954 -9.435 -7.684 1.00 97.25 79 ILE A CA 1
ATOM 607 C C . ILE A 1 79 ? -2.684 -10.168 -8.074 1.00 97.25 79 ILE A C 1
ATOM 609 O O . ILE A 1 79 ? -1.689 -10.080 -7.357 1.00 97.25 79 ILE A O 1
ATOM 613 N N . GLU A 1 80 ? -2.664 -10.809 -9.235 1.00 95.50 80 GLU A N 1
ATOM 614 C CA . GLU A 1 80 ? -1.453 -11.439 -9.749 1.00 95.50 80 GLU A CA 1
ATOM 615 C C . GLU A 1 80 ? -0.331 -10.414 -9.947 1.00 95.50 80 GLU A C 1
ATOM 617 O O . GLU A 1 80 ? 0.826 -10.707 -9.646 1.00 95.50 80 GLU A O 1
ATOM 622 N N . SER A 1 81 ? -0.653 -9.187 -10.371 1.00 95.94 81 SER A N 1
ATOM 623 C CA . SER A 1 81 ? 0.329 -8.110 -10.485 1.00 95.94 81 SER A CA 1
ATOM 624 C C . SER A 1 81 ? 0.901 -7.706 -9.121 1.00 95.94 81 SER A C 1
ATOM 626 O O . SER A 1 81 ? 2.125 -7.675 -8.963 1.00 95.94 81 SER A O 1
ATOM 628 N N . GLU A 1 82 ? 0.050 -7.509 -8.111 1.00 96.62 82 GLU A N 1
ATOM 629 C CA . GLU A 1 82 ? 0.445 -7.193 -6.732 1.00 96.62 82 GLU A CA 1
ATOM 630 C C . GLU A 1 82 ? 1.318 -8.287 -6.108 1.00 96.62 82 GLU A C 1
ATOM 632 O O . GLU A 1 82 ? 2.305 -8.001 -5.426 1.00 96.62 82 GLU A O 1
ATOM 637 N N . GLN A 1 83 ? 0.982 -9.544 -6.392 1.00 94.56 83 GLN A N 1
ATOM 638 C CA . GLN A 1 83 ? 1.658 -10.736 -5.888 1.00 94.56 83 GLN A CA 1
ATOM 639 C C . GLN A 1 83 ? 2.897 -11.124 -6.702 1.00 94.56 83 GLN A C 1
ATOM 641 O O . GLN A 1 83 ? 3.615 -12.054 -6.352 1.00 94.56 83 GLN A O 1
ATOM 646 N N . SER A 1 84 ? 3.218 -10.387 -7.765 1.00 92.69 84 SER A N 1
ATOM 647 C CA . SER A 1 84 ? 4.327 -10.741 -8.651 1.00 92.69 84 SER A CA 1
ATOM 648 C C . SER A 1 84 ? 5.657 -10.042 -8.374 1.00 92.69 84 SER A C 1
ATOM 650 O O . SER A 1 84 ? 6.632 -10.286 -9.092 1.00 92.69 84 SER A O 1
ATOM 652 N N . LEU A 1 85 ? 5.729 -9.173 -7.363 1.00 90.88 85 LEU A N 1
ATOM 653 C CA . LEU A 1 85 ? 6.939 -8.415 -7.037 1.00 90.88 85 LEU A CA 1
ATOM 654 C C . LEU A 1 85 ? 8.006 -9.273 -6.345 1.00 90.88 85 LEU A C 1
ATOM 656 O O . LEU A 1 85 ? 8.439 -8.948 -5.247 1.00 90.88 85 LEU A O 1
ATOM 660 N N . VAL A 1 86 ? 8.485 -10.343 -6.974 1.00 89.69 86 VAL A N 1
ATOM 661 C CA . VAL A 1 86 ? 9.408 -11.320 -6.366 1.00 89.69 86 VAL A CA 1
ATOM 662 C C . VAL A 1 86 ? 10.710 -10.690 -5.852 1.00 89.69 86 VAL A C 1
ATOM 664 O O . VAL A 1 86 ? 11.177 -11.038 -4.771 1.00 89.69 86 VAL A O 1
ATOM 667 N N . PHE A 1 87 ? 11.268 -9.714 -6.571 1.00 89.81 87 PHE A N 1
ATOM 668 C CA . PHE A 1 87 ? 12.526 -9.053 -6.193 1.00 89.81 87 PHE A CA 1
ATOM 669 C C . PHE A 1 87 ? 12.329 -7.803 -5.319 1.00 89.81 87 PHE A C 1
ATOM 671 O O . PHE A 1 87 ? 13.268 -7.339 -4.680 1.00 89.81 87 PHE A O 1
ATOM 678 N N . GLY A 1 88 ? 11.103 -7.275 -5.231 1.00 89.12 88 GLY A N 1
ATOM 679 C CA . GLY A 1 88 ? 10.795 -6.072 -4.453 1.00 89.12 88 GLY A CA 1
ATOM 680 C C . GLY A 1 88 ? 11.397 -4.799 -5.054 1.00 89.12 88 GLY A C 1
ATOM 681 O O . GLY A 1 88 ? 11.447 -4.648 -6.272 1.00 89.12 88 GLY A O 1
ATOM 682 N N . HIS A 1 89 ? 11.806 -3.856 -4.201 1.00 88.69 89 HIS A N 1
ATOM 683 C CA . HIS A 1 89 ? 12.308 -2.552 -4.636 1.00 88.69 89 HIS A CA 1
ATOM 684 C C . HIS A 1 89 ? 13.691 -2.671 -5.318 1.00 88.69 89 HIS A C 1
ATOM 686 O O . HIS A 1 89 ? 14.655 -3.049 -4.649 1.00 88.69 89 HIS A O 1
ATOM 692 N N . PRO A 1 90 ? 13.843 -2.290 -6.604 1.00 87.06 90 PRO A N 1
ATOM 693 C CA . PRO A 1 90 ? 15.055 -2.573 -7.385 1.00 87.06 90 PRO A CA 1
ATOM 694 C C . PRO A 1 90 ? 16.307 -1.814 -6.917 1.00 87.06 90 PRO A C 1
ATOM 696 O O . PRO A 1 90 ? 17.420 -2.242 -7.198 1.00 87.06 90 PRO A O 1
ATOM 699 N N . PHE A 1 91 ? 16.138 -0.704 -6.192 1.00 89.25 91 PHE A N 1
ATOM 700 C CA . PHE A 1 91 ? 17.240 0.121 -5.669 1.00 89.25 91 PHE A CA 1
ATOM 701 C C . PHE A 1 91 ? 17.352 0.088 -4.139 1.00 89.25 91 PHE A C 1
ATOM 703 O O . PHE A 1 91 ? 17.799 1.052 -3.526 1.00 89.25 91 PHE A O 1
ATOM 710 N N . HIS A 1 92 ? 16.889 -0.989 -3.502 1.00 91.69 92 HIS A N 1
ATOM 711 C CA . HIS A 1 92 ? 17.037 -1.188 -2.060 1.00 91.69 92 HIS A CA 1
ATOM 712 C C . HIS A 1 92 ? 18.039 -2.329 -1.806 1.00 91.69 92 HIS A C 1
ATOM 714 O O . HIS A 1 92 ? 17.989 -3.321 -2.529 1.00 91.69 92 HIS A O 1
ATOM 720 N N . PRO A 1 93 ? 18.934 -2.242 -0.802 1.00 92.50 93 PRO A N 1
ATOM 721 C CA . PRO A 1 93 ? 19.936 -3.287 -0.552 1.00 92.50 93 PRO A CA 1
ATOM 722 C C . PRO A 1 93 ? 19.328 -4.604 -0.042 1.00 92.50 93 PRO A C 1
ATOM 724 O O . PRO A 1 93 ? 19.853 -5.677 -0.316 1.00 92.50 93 PRO A O 1
ATOM 727 N N . ALA A 1 94 ? 18.210 -4.528 0.683 1.00 94.12 94 ALA A N 1
ATOM 728 C CA . ALA A 1 94 ? 17.537 -5.679 1.292 1.00 94.12 94 ALA A CA 1
ATOM 729 C C . ALA A 1 94 ? 16.000 -5.651 1.088 1.00 94.12 94 ALA A C 1
ATOM 731 O O . ALA A 1 94 ? 15.248 -5.536 2.055 1.00 94.12 94 ALA A O 1
ATOM 732 N N . PRO A 1 95 ? 15.497 -5.653 -0.163 1.00 92.12 95 PRO A N 1
ATOM 733 C CA . PRO A 1 95 ? 14.095 -5.343 -0.484 1.00 92.12 95 PRO A CA 1
ATOM 734 C C . PRO A 1 95 ? 13.076 -6.352 0.061 1.00 92.12 95 PRO A C 1
ATOM 736 O O . PRO A 1 95 ? 11.891 -6.029 0.154 1.00 92.12 95 PRO A O 1
ATOM 739 N N . LYS A 1 96 ? 13.517 -7.569 0.397 1.00 92.56 96 LYS A N 1
ATOM 740 C CA . LYS A 1 96 ? 12.689 -8.655 0.942 1.00 92.56 96 LYS A CA 1
ATOM 741 C C . LYS A 1 96 ? 13.003 -9.000 2.391 1.00 92.56 96 LYS A C 1
ATOM 743 O O . LYS A 1 96 ? 12.419 -9.942 2.917 1.00 92.56 96 LYS A O 1
ATOM 748 N N . SER A 1 97 ? 13.884 -8.243 3.044 1.00 91.56 97 SER A N 1
ATOM 749 C CA . SER A 1 97 ? 14.139 -8.433 4.469 1.00 91.56 97 SER A CA 1
ATOM 750 C C . SER A 1 97 ? 12.891 -8.099 5.280 1.00 91.56 97 SER A C 1
ATOM 752 O O . SER A 1 97 ? 12.264 -7.054 5.078 1.00 91.56 97 SER A O 1
ATOM 754 N N . ARG A 1 98 ? 12.526 -9.014 6.182 1.00 88.19 98 ARG A N 1
ATOM 755 C CA . ARG A 1 98 ? 11.390 -8.888 7.104 1.00 88.19 98 ARG A CA 1
ATOM 756 C C . ARG A 1 98 ? 11.800 -9.424 8.480 1.00 88.19 98 ARG A C 1
ATOM 758 O O . ARG A 1 98 ? 11.355 -10.507 8.869 1.00 88.19 98 ARG A O 1
ATOM 765 N N . PRO A 1 99 ? 12.690 -8.715 9.200 1.00 83.25 99 PRO A N 1
ATOM 766 C CA . PRO A 1 99 ? 13.209 -9.188 10.477 1.00 83.25 99 PRO A CA 1
ATOM 767 C C . PRO A 1 99 ? 12.071 -9.474 11.462 1.00 83.25 99 PRO A C 1
ATOM 769 O O . PRO A 1 99 ? 11.134 -8.684 11.583 1.00 83.25 99 PRO A O 1
ATOM 772 N N . GLY A 1 100 ? 12.155 -10.604 12.166 1.00 82.25 100 GLY A N 1
ATOM 773 C CA . GLY A 1 100 ? 11.152 -11.022 13.153 1.00 82.25 100 GLY A CA 1
ATOM 774 C C . GLY A 1 100 ? 9.959 -11.806 12.593 1.00 82.25 100 GLY A C 1
ATOM 775 O O . GLY A 1 100 ? 9.103 -12.219 13.373 1.00 82.25 100 GLY A O 1
ATOM 776 N N . ILE A 1 101 ? 9.898 -12.059 11.280 1.00 87.44 101 ILE A N 1
ATOM 777 C CA . ILE A 1 101 ? 8.891 -12.946 10.681 1.00 87.44 101 ILE A CA 1
ATOM 778 C C . ILE A 1 101 ? 9.449 -14.359 10.527 1.00 87.44 101 ILE A C 1
ATOM 780 O O . ILE A 1 101 ? 10.511 -14.564 9.941 1.00 87.44 101 ILE A O 1
ATOM 784 N N . SER A 1 102 ? 8.715 -15.348 11.042 1.00 89.69 102 SER A N 1
ATOM 785 C CA . SER A 1 102 ? 9.072 -16.761 10.894 1.00 89.69 102 SER A CA 1
ATOM 786 C C . SER A 1 102 ? 8.919 -17.226 9.442 1.00 89.69 102 SER A C 1
ATOM 788 O O . SER A 1 102 ? 8.114 -16.689 8.682 1.00 89.69 102 SER A O 1
ATOM 790 N N . HIS A 1 103 ? 9.645 -18.274 9.044 1.00 85.94 103 HIS A N 1
ATOM 791 C CA . HIS A 1 103 ? 9.501 -18.839 7.699 1.00 85.94 103 HIS A CA 1
ATOM 792 C C . HIS A 1 103 ? 8.067 -19.306 7.398 1.00 85.94 103 HIS A C 1
ATOM 794 O O . HIS A 1 103 ? 7.560 -19.076 6.303 1.00 85.94 103 HIS A O 1
ATOM 800 N N . GLU A 1 104 ? 7.389 -19.892 8.385 1.00 90.56 104 GLU A N 1
ATOM 801 C CA . GLU A 1 104 ? 5.987 -20.309 8.290 1.00 90.56 104 GLU A CA 1
ATOM 802 C C . GLU A 1 104 ? 5.049 -19.115 8.053 1.00 90.56 104 GLU A C 1
ATOM 804 O O . GLU A 1 104 ? 4.179 -19.162 7.186 1.00 90.56 104 GLU A O 1
ATOM 809 N N . ASP A 1 105 ? 5.257 -18.007 8.768 1.00 92.81 105 ASP A N 1
ATOM 810 C CA . ASP A 1 105 ? 4.473 -16.788 8.559 1.00 92.81 105 ASP A CA 1
ATOM 811 C C . ASP A 1 105 ? 4.758 -16.149 7.200 1.00 92.81 105 ASP A C 1
ATOM 813 O O . ASP A 1 105 ? 3.842 -15.628 6.565 1.00 92.81 105 ASP A O 1
ATOM 817 N N . MET A 1 106 ? 5.997 -16.226 6.707 1.00 88.94 106 MET A N 1
ATOM 818 C CA . MET A 1 106 ? 6.299 -15.801 5.342 1.00 88.94 106 MET A CA 1
ATOM 819 C C . MET A 1 106 ? 5.531 -16.648 4.327 1.00 88.94 106 MET A C 1
ATOM 821 O O . MET A 1 106 ? 4.926 -16.085 3.421 1.00 88.94 106 MET A O 1
ATOM 825 N N . GLN A 1 107 ? 5.477 -17.969 4.481 1.00 89.81 107 GLN A N 1
ATOM 826 C CA . GLN A 1 107 ? 4.697 -18.816 3.573 1.00 89.81 107 GLN A CA 1
ATOM 827 C C . GLN A 1 107 ? 3.192 -18.520 3.620 1.00 89.81 107 GLN A C 1
ATOM 829 O O . GLN A 1 107 ? 2.517 -18.688 2.612 1.00 89.81 107 GLN A O 1
ATOM 834 N N . ARG A 1 108 ? 2.664 -18.067 4.763 1.00 92.94 108 ARG A N 1
ATOM 835 C CA . ARG A 1 108 ? 1.233 -17.763 4.936 1.00 92.94 108 ARG A CA 1
ATOM 836 C C . ARG A 1 108 ? 0.831 -16.376 4.450 1.00 92.94 108 ARG A C 1
ATOM 838 O O . ARG A 1 108 ? -0.238 -16.225 3.869 1.00 92.94 108 ARG A O 1
ATOM 845 N N . TYR A 1 109 ? 1.661 -15.366 4.698 1.00 94.38 109 TYR A N 1
ATOM 846 C CA . TYR A 1 109 ? 1.255 -13.963 4.565 1.00 94.38 109 TYR A CA 1
ATOM 847 C C . TYR A 1 109 ? 1.998 -13.196 3.463 1.00 94.38 109 TYR A C 1
ATOM 849 O O . TYR A 1 109 ? 1.674 -12.040 3.204 1.00 94.38 109 TYR A O 1
ATOM 857 N N . SER A 1 110 ? 2.983 -13.807 2.795 1.00 92.50 110 SER A N 1
ATOM 858 C CA . SER A 1 110 ? 3.722 -13.134 1.719 1.00 92.50 110 SER A CA 1
ATOM 859 C C . SER A 1 110 ? 2.913 -13.078 0.423 1.00 92.50 110 SER A C 1
ATOM 861 O O . SER A 1 110 ? 2.566 -14.140 -0.096 1.00 92.50 110 SER A O 1
ATOM 863 N N . PRO A 1 111 ? 2.710 -11.889 -0.173 1.00 94.06 111 PRO A N 1
ATOM 864 C CA . PRO A 1 111 ? 2.038 -11.771 -1.463 1.00 94.06 111 PRO A CA 1
ATOM 865 C C . PRO A 1 111 ? 2.767 -12.560 -2.554 1.00 94.06 111 PRO A C 1
ATOM 867 O O . PRO A 1 111 ? 2.127 -13.185 -3.387 1.00 94.06 111 PRO A O 1
ATOM 870 N N . GLU A 1 112 ? 4.099 -12.636 -2.506 1.00 91.69 112 GLU A N 1
ATOM 871 C CA . GLU A 1 112 ? 4.905 -13.318 -3.524 1.00 91.69 112 GLU A CA 1
ATOM 872 C C . GLU A 1 112 ? 4.723 -14.843 -3.559 1.00 91.69 112 GLU A C 1
ATOM 874 O O . GLU A 1 112 ? 5.159 -15.496 -4.504 1.00 91.69 112 GLU A O 1
ATOM 879 N N . MET A 1 113 ? 4.072 -15.406 -2.538 1.00 90.56 113 MET A N 1
ATOM 880 C CA . MET A 1 113 ? 3.709 -16.821 -2.464 1.00 90.56 113 MET A CA 1
ATOM 881 C C . MET A 1 113 ? 2.298 -17.094 -3.019 1.00 90.56 113 MET A C 1
ATOM 883 O O . MET A 1 113 ? 1.815 -18.220 -2.920 1.00 90.56 113 MET A O 1
ATOM 887 N N . GLY A 1 114 ? 1.618 -16.085 -3.580 1.00 91.62 114 GLY A N 1
ATOM 888 C CA . GLY A 1 114 ? 0.254 -16.220 -4.101 1.00 91.62 114 GLY A CA 1
ATOM 889 C C . GLY A 1 114 ? -0.783 -16.484 -3.006 1.00 91.62 114 GLY A C 1
ATOM 890 O O . GLY A 1 114 ? -1.762 -17.199 -3.227 1.00 91.62 114 GLY A O 1
ATOM 891 N N . THR A 1 115 ? -0.529 -16.004 -1.785 1.00 94.31 115 THR A N 1
ATOM 892 C CA . THR A 1 115 ? -1.325 -16.381 -0.616 1.00 94.31 115 THR A CA 1
ATOM 893 C C . THR A 1 115 ? -2.654 -15.646 -0.560 1.00 94.31 115 THR A C 1
ATOM 895 O O . THR A 1 115 ? -2.878 -14.627 -1.213 1.00 94.31 115 THR A O 1
ATOM 898 N N . ARG A 1 116 ? -3.551 -16.192 0.257 1.00 97.19 116 ARG A N 1
ATOM 899 C CA . ARG A 1 116 ? -4.802 -15.575 0.686 1.00 97.19 116 ARG A CA 1
ATOM 900 C C . ARG A 1 116 ? -5.191 -16.172 2.032 1.00 97.19 116 ARG A C 1
ATOM 902 O O . ARG A 1 116 ? -4.900 -17.343 2.279 1.00 97.19 116 ARG A O 1
ATOM 909 N N . PHE A 1 117 ? -5.818 -15.391 2.897 1.00 98.19 117 PHE A N 1
ATOM 910 C CA . PHE A 1 117 ? -6.155 -15.824 4.253 1.00 98.19 117 PHE A CA 1
ATOM 911 C C . PHE A 1 117 ? -7.360 -15.063 4.798 1.00 98.19 117 PHE A C 1
ATOM 913 O O . PHE A 1 117 ? -7.660 -13.953 4.361 1.00 98.19 117 PHE A O 1
ATOM 920 N N . ALA A 1 118 ? -8.062 -15.676 5.748 1.00 98.06 118 ALA A N 1
ATOM 921 C CA . ALA A 1 118 ? -9.152 -15.023 6.455 1.00 98.06 118 ALA A CA 1
ATOM 922 C C . ALA A 1 118 ? -8.602 -13.927 7.376 1.00 98.06 118 ALA A C 1
ATOM 924 O O . ALA A 1 118 ? -7.499 -14.043 7.917 1.00 98.06 118 ALA A O 1
ATOM 925 N N . LEU A 1 119 ? -9.377 -12.863 7.562 1.00 98.44 119 LEU A N 1
ATOM 926 C CA . LEU A 1 119 ? -9.051 -11.823 8.532 1.00 98.44 119 LEU A CA 1
ATOM 927 C C . LEU A 1 119 ? -9.265 -12.346 9.951 1.00 98.44 119 LEU A C 1
ATOM 929 O O . LEU A 1 119 ? -10.082 -13.238 10.179 1.00 98.44 119 LEU A O 1
ATOM 933 N N . HIS A 1 120 ? -8.547 -11.763 10.908 1.00 98.62 120 HIS A N 1
ATOM 934 C CA . HIS A 1 120 ? -8.788 -11.990 12.329 1.00 98.62 120 HIS A CA 1
ATOM 935 C C . HIS A 1 120 ? -9.692 -10.885 12.862 1.00 98.62 120 HIS A C 1
ATOM 937 O O . HIS A 1 120 ? -9.393 -9.715 12.642 1.00 98.62 120 HIS A O 1
ATOM 943 N N . TYR A 1 121 ? -10.772 -11.223 13.559 1.00 98.50 121 TYR A N 1
ATOM 944 C CA . TYR A 1 121 ? -11.731 -10.235 14.052 1.00 98.50 121 TYR A CA 1
ATOM 945 C C . TYR A 1 121 ? -11.661 -10.080 15.569 1.00 98.50 121 TYR A C 1
ATOM 947 O O . TYR A 1 121 ? -11.551 -11.055 16.312 1.00 98.50 121 TYR A O 1
ATOM 955 N N . PHE A 1 122 ? -11.785 -8.837 16.020 1.00 98.44 122 PHE A N 1
ATOM 956 C CA . PHE A 1 122 ? -12.044 -8.495 17.412 1.00 98.44 122 PHE A CA 1
ATOM 957 C C . PHE A 1 122 ? -13.395 -7.795 17.511 1.00 98.44 122 PHE A C 1
ATOM 959 O O . PHE A 1 122 ? -13.691 -6.927 16.693 1.00 98.44 122 PHE A O 1
ATOM 966 N N . ALA A 1 123 ? -14.187 -8.128 18.527 1.00 98.00 123 ALA A N 1
ATOM 967 C CA . ALA A 1 123 ? -15.305 -7.289 18.946 1.00 98.00 123 ALA A CA 1
ATOM 968 C C . ALA A 1 123 ? -14.828 -6.396 20.092 1.00 98.00 123 ALA A C 1
ATOM 970 O O . ALA A 1 123 ? -14.425 -6.895 21.143 1.00 98.00 123 ALA A O 1
ATOM 971 N N . VAL A 1 124 ? -14.864 -5.081 19.897 1.00 98.25 124 VAL A N 1
ATOM 972 C CA . VAL A 1 124 ? -14.407 -4.078 20.869 1.00 98.25 124 VAL A CA 1
ATOM 973 C C . VAL A 1 124 ? -15.606 -3.261 21.332 1.00 98.25 124 VAL A C 1
ATOM 975 O O . VAL A 1 124 ? -16.397 -2.815 20.501 1.00 98.25 124 VAL A O 1
ATOM 978 N N . ARG A 1 125 ? -15.773 -3.063 22.647 1.00 97.44 125 ARG A N 1
ATOM 979 C CA . ARG A 1 125 ? -16.844 -2.195 23.164 1.00 97.44 125 ARG A CA 1
ATOM 980 C C . ARG A 1 125 ? -16.735 -0.813 22.530 1.00 97.44 125 ARG A C 1
ATOM 982 O O . ARG A 1 125 ? -15.651 -0.230 22.516 1.00 97.44 125 ARG A O 1
ATOM 989 N N . ARG A 1 126 ? -17.859 -0.275 22.050 1.00 96.19 126 ARG A N 1
ATOM 990 C CA . ARG A 1 126 ? -17.908 0.992 21.295 1.00 96.19 126 ARG A CA 1
ATOM 991 C C . ARG A 1 126 ? -17.272 2.177 22.030 1.00 96.19 126 ARG A C 1
ATOM 993 O O . ARG A 1 126 ? -16.716 3.054 21.381 1.00 96.19 126 ARG A O 1
ATOM 1000 N N . GLU A 1 127 ? -17.280 2.181 23.363 1.00 96.00 127 GLU A N 1
ATOM 1001 C CA . GLU A 1 127 ? -16.628 3.216 24.186 1.00 96.00 127 GLU A CA 1
ATOM 1002 C C . GLU A 1 127 ? -15.095 3.290 24.022 1.00 96.00 127 GLU A C 1
ATOM 1004 O O . GLU A 1 127 ? -14.504 4.343 24.268 1.00 96.00 127 GLU A O 1
ATOM 1009 N N . TYR A 1 128 ? -14.460 2.193 23.592 1.00 97.12 128 TYR A N 1
ATOM 1010 C CA . TYR A 1 128 ? -13.024 2.115 23.307 1.00 97.12 128 TYR A CA 1
ATOM 1011 C C . TYR A 1 128 ? -12.721 2.159 21.810 1.00 97.12 128 TYR A C 1
ATOM 1013 O O . TYR A 1 128 ? -11.581 1.934 21.412 1.00 97.12 128 TYR A O 1
ATOM 1021 N N . VAL A 1 129 ? -13.712 2.406 20.953 1.00 97.38 129 VAL A N 1
ATOM 1022 C CA . VAL A 1 129 ? -13.482 2.501 19.512 1.00 97.38 129 VAL A CA 1
ATOM 1023 C C . VAL A 1 129 ? -13.095 3.923 19.143 1.00 97.38 129 VAL A C 1
ATOM 1025 O O . VAL A 1 129 ? -13.848 4.872 19.355 1.00 97.38 129 VAL A O 1
ATOM 1028 N N . LEU A 1 130 ? -11.922 4.051 18.529 1.00 96.38 130 LEU A N 1
ATOM 1029 C CA . LEU A 1 130 ? -11.478 5.274 17.880 1.00 96.38 130 LEU A CA 1
ATOM 1030 C C . LEU A 1 130 ? -11.754 5.144 16.384 1.00 96.38 130 LEU A C 1
ATOM 1032 O O . LEU A 1 130 ? -11.137 4.326 15.709 1.00 96.38 130 LEU A O 1
ATOM 1036 N N . GLN A 1 131 ? -12.666 5.950 15.850 1.00 96.56 131 GLN A N 1
ATOM 1037 C CA . GLN A 1 131 ? -12.990 5.925 14.427 1.00 96.56 131 GLN A CA 1
ATOM 1038 C C . GLN A 1 131 ? -13.323 7.307 13.885 1.00 96.56 131 GL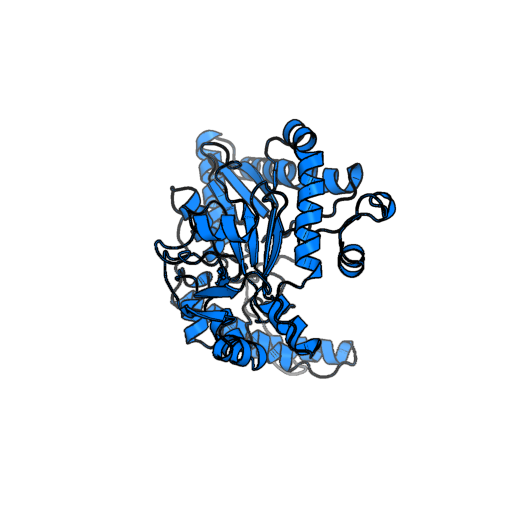N A C 1
ATOM 1040 O O . GLN A 1 131 ? -13.824 8.170 14.606 1.00 96.56 131 GLN A O 1
ATOM 1045 N N . GLN A 1 132 ? -13.108 7.482 12.586 1.00 95.62 132 GLN A N 1
ATOM 1046 C CA . GLN A 1 132 ? -13.615 8.614 11.822 1.00 95.62 132 GLN A CA 1
ATOM 1047 C C . GLN A 1 132 ? -13.995 8.149 10.414 1.00 95.62 132 GLN A C 1
ATOM 1049 O O . GLN A 1 132 ? -13.441 7.186 9.883 1.00 95.62 132 GLN A O 1
ATOM 1054 N N . SER A 1 133 ? -14.945 8.852 9.804 1.00 96.38 133 SER A N 1
ATOM 1055 C CA . SER A 1 133 ? -15.410 8.603 8.442 1.00 96.38 133 SER A CA 1
ATOM 1056 C C . SER A 1 133 ? -15.766 9.931 7.784 1.00 96.38 133 SER A C 1
ATOM 1058 O O . SER A 1 133 ? -16.295 10.835 8.431 1.00 96.38 133 SER A O 1
ATOM 1060 N N . VAL A 1 134 ? -15.460 10.059 6.495 1.00 95.31 134 VAL A N 1
ATOM 1061 C CA . VAL A 1 134 ? -15.968 11.136 5.631 1.00 95.31 134 VAL A CA 1
ATOM 1062 C C . VAL A 1 134 ? -17.151 10.669 4.776 1.00 95.31 134 VAL A C 1
ATOM 1064 O O . VAL A 1 134 ? -17.550 11.359 3.837 1.00 95.31 134 VAL A O 1
ATOM 1067 N N . LEU A 1 135 ? -17.665 9.466 5.033 1.00 95.81 135 LEU A N 1
ATOM 1068 C CA . LEU A 1 135 ? -18.898 8.932 4.451 1.00 95.81 135 LEU A CA 1
ATOM 1069 C C . LEU A 1 135 ? -20.086 9.231 5.374 1.00 95.81 135 LEU A C 1
ATOM 1071 O O . LEU A 1 135 ? -19.906 9.763 6.469 1.00 95.81 135 LEU A O 1
ATOM 1075 N N . ALA A 1 136 ? -21.300 8.917 4.916 1.00 95.62 136 ALA A N 1
ATOM 1076 C CA . ALA A 1 136 ? -22.504 9.081 5.730 1.00 95.62 136 ALA A CA 1
ATOM 1077 C C . ALA A 1 136 ? -22.507 8.108 6.920 1.00 95.62 136 ALA A C 1
ATOM 1079 O O . ALA A 1 136 ? -22.916 8.464 8.024 1.00 95.62 136 ALA A O 1
ATOM 1080 N N . GLU A 1 137 ? -22.012 6.894 6.700 1.00 96.44 137 GLU A N 1
ATOM 1081 C CA . GLU A 1 137 ? -21.904 5.849 7.701 1.00 96.44 137 GLU A CA 1
ATOM 1082 C C . GLU A 1 137 ? -20.582 5.943 8.487 1.00 96.44 137 GLU A C 1
ATOM 1084 O O . GLU A 1 137 ? -19.519 6.232 7.911 1.00 96.44 137 GLU A O 1
ATOM 1089 N N . PRO A 1 138 ? -20.606 5.659 9.803 1.00 96.44 138 PRO A N 1
ATOM 1090 C CA . PRO A 1 138 ? -19.388 5.477 10.583 1.00 96.44 138 PRO A CA 1
ATOM 1091 C C . PRO A 1 138 ? -18.640 4.206 10.143 1.00 96.44 138 PRO A C 1
ATOM 1093 O O . PRO A 1 138 ? -19.222 3.269 9.590 1.00 96.44 138 PRO A O 1
ATOM 1096 N N . CYS A 1 139 ? -17.330 4.179 10.391 1.00 97.69 139 CYS A N 1
ATOM 1097 C CA . CYS A 1 139 ? -16.437 3.114 9.934 1.00 97.69 139 CYS A CA 1
ATOM 1098 C C . CYS A 1 139 ? -16.838 1.735 10.479 1.00 97.69 139 CYS A C 1
ATOM 1100 O O . CYS A 1 139 ? -16.828 0.763 9.727 1.00 97.69 139 CYS A O 1
ATOM 1102 N N . ASP A 1 140 ? -17.250 1.642 11.748 1.00 96.81 140 ASP A N 1
ATOM 1103 C CA . ASP A 1 140 ? -17.675 0.376 12.358 1.00 96.81 140 ASP A CA 1
ATOM 1104 C C . ASP A 1 140 ? -18.862 -0.256 11.624 1.00 96.81 140 ASP A C 1
ATOM 1106 O O . ASP A 1 140 ? -18.877 -1.465 11.400 1.00 96.81 140 ASP A O 1
ATOM 1110 N N . ARG A 1 141 ? -19.826 0.559 11.182 1.00 96.50 141 ARG A N 1
ATOM 1111 C CA . ARG A 1 141 ? -20.994 0.082 10.428 1.00 96.50 141 ARG A CA 1
ATOM 1112 C C . ARG A 1 141 ? -20.635 -0.324 9.002 1.00 96.50 141 ARG A C 1
ATOM 1114 O O . ARG A 1 141 ? -21.166 -1.316 8.510 1.00 96.50 141 ARG A O 1
ATOM 1121 N N . ILE A 1 142 ? -19.697 0.381 8.366 1.00 97.31 142 ILE A N 1
ATOM 1122 C CA . ILE A 1 142 ? -19.160 -0.015 7.055 1.00 97.31 142 ILE A CA 1
ATOM 1123 C C . ILE A 1 142 ? -18.461 -1.374 7.164 1.00 97.31 142 ILE A C 1
ATOM 1125 O O . ILE A 1 142 ? -18.727 -2.267 6.365 1.00 97.31 142 ILE A O 1
ATOM 1129 N N . VAL A 1 143 ? -17.604 -1.552 8.173 1.00 97.19 143 VAL A N 1
ATOM 1130 C CA . VAL A 1 143 ? -16.892 -2.812 8.426 1.00 97.19 143 VAL A CA 1
ATOM 1131 C C . VAL A 1 143 ? -17.865 -3.952 8.723 1.00 97.19 143 VAL A C 1
ATOM 1133 O O . VAL A 1 143 ? -17.712 -5.033 8.155 1.00 97.19 143 VAL A O 1
ATOM 1136 N N . ALA A 1 144 ? -18.870 -3.717 9.569 1.00 96.12 144 ALA A N 1
ATOM 1137 C CA . ALA A 1 144 ? -19.883 -4.710 9.909 1.00 96.12 144 ALA A CA 1
ATOM 1138 C C . ALA A 1 144 ? -20.683 -5.185 8.688 1.00 96.12 144 ALA A C 1
ATOM 1140 O O . ALA A 1 144 ? -20.895 -6.384 8.528 1.00 96.12 144 ALA A O 1
ATOM 1141 N N . ALA A 1 145 ? -21.048 -4.276 7.778 1.00 95.50 145 ALA A N 1
ATOM 1142 C CA . ALA A 1 145 ? -21.763 -4.622 6.548 1.00 95.50 145 ALA A CA 1
ATOM 1143 C C . ALA A 1 145 ? -20.967 -5.557 5.616 1.00 95.50 145 ALA A C 1
ATOM 1145 O O . ALA A 1 145 ? -21.560 -6.237 4.783 1.00 95.50 145 ALA A O 1
ATOM 1146 N N . GLN A 1 146 ? -19.637 -5.589 5.752 1.00 95.38 146 GLN A N 1
ATOM 1147 C CA . GLN A 1 146 ? -18.741 -6.465 4.990 1.00 95.38 146 GLN A CA 1
ATOM 1148 C C . GLN A 1 146 ? -18.229 -7.663 5.809 1.00 95.38 146 GLN A C 1
ATOM 1150 O O . GLN A 1 146 ? -17.404 -8.442 5.324 1.00 95.38 146 GLN A O 1
ATOM 1155 N N . ALA A 1 147 ? -18.636 -7.785 7.074 1.00 94.62 147 ALA A N 1
ATOM 1156 C CA . ALA A 1 147 ? -18.187 -8.853 7.951 1.00 94.62 147 ALA A CA 1
ATOM 1157 C C . ALA A 1 147 ? -18.941 -10.166 7.661 1.00 94.62 147 ALA A C 1
ATOM 1159 O O . ALA A 1 147 ? -20.060 -10.152 7.146 1.00 94.62 147 ALA A O 1
ATOM 1160 N N . PRO A 1 148 ? -18.350 -11.325 8.001 1.00 93.44 148 PRO A N 1
ATOM 1161 C CA . PRO A 1 148 ? -19.055 -12.602 7.950 1.00 93.44 148 PRO A CA 1
ATOM 1162 C C . PRO A 1 148 ? -20.380 -12.576 8.723 1.00 93.44 148 PRO A C 1
ATOM 1164 O O . PRO A 1 148 ? -20.475 -11.983 9.800 1.00 93.44 148 PRO A O 1
ATOM 1167 N N . ALA A 1 149 ? -21.393 -13.254 8.179 1.00 88.88 149 ALA A N 1
ATOM 1168 C CA . ALA A 1 149 ? -22.714 -13.335 8.793 1.00 88.88 149 ALA A CA 1
ATOM 1169 C C . ALA A 1 149 ? -22.638 -13.903 10.223 1.00 88.88 149 ALA A C 1
ATOM 1171 O O . ALA A 1 149 ? -21.948 -14.895 10.460 1.00 88.88 149 ALA A O 1
ATOM 1172 N N . GLY A 1 150 ? -23.365 -13.278 11.153 1.00 85.31 150 GLY A N 1
ATOM 1173 C CA . GLY A 1 150 ? -23.430 -13.684 12.563 1.00 85.31 150 GLY A CA 1
ATOM 1174 C C . GLY A 1 150 ? -22.321 -13.125 13.465 1.00 85.31 150 GLY A C 1
ATOM 1175 O O . GLY A 1 150 ? -22.222 -13.527 14.618 1.00 85.31 150 GLY A O 1
ATOM 1176 N N . LEU A 1 151 ? -21.469 -12.213 12.977 1.00 86.94 151 LEU A N 1
ATOM 1177 C CA . LEU A 1 151 ? -20.427 -11.592 13.812 1.00 86.94 151 LEU A CA 1
ATOM 1178 C C . LEU A 1 151 ? -20.816 -10.261 14.450 1.00 86.94 151 LEU A C 1
ATOM 1180 O O . LEU A 1 151 ? -20.317 -9.950 15.529 1.00 86.94 151 LEU A O 1
ATOM 1184 N N . ASP A 1 152 ? -21.681 -9.479 13.807 1.00 78.44 152 ASP A N 1
ATOM 1185 C CA . ASP A 1 152 ? -22.159 -8.189 14.325 1.00 78.44 152 ASP A CA 1
ATOM 1186 C C . ASP A 1 152 ? -23.535 -8.351 14.991 1.00 78.44 152 ASP A C 1
ATOM 1188 O O . ASP A 1 152 ? -24.527 -7.783 14.548 1.00 78.44 152 ASP A O 1
ATOM 1192 N N . GLU A 1 153 ? -23.625 -9.211 16.009 1.00 70.88 153 GLU A N 1
ATOM 1193 C CA . GLU A 1 153 ? -24.906 -9.535 16.665 1.00 70.88 153 GLU A CA 1
ATOM 1194 C C . GLU A 1 153 ? -25.219 -8.651 17.886 1.00 70.88 153 GLU A C 1
ATOM 1196 O O . GLU A 1 153 ? -26.349 -8.658 18.372 1.00 70.88 153 GLU A O 1
ATOM 1201 N N . GLU A 1 154 ? -24.254 -7.870 18.388 1.00 80.69 154 GLU A N 1
ATOM 1202 C CA . GLU A 1 154 ? -24.411 -7.090 19.623 1.00 80.69 154 GLU A CA 1
ATOM 1203 C C . GLU A 1 154 ? -24.175 -5.584 19.440 1.00 80.69 154 GLU A C 1
ATOM 1205 O O . GLU A 1 154 ? -23.070 -5.124 19.144 1.00 80.69 154 GLU A O 1
ATOM 1210 N N . ASP A 1 155 ? -25.202 -4.794 19.760 1.00 83.50 155 ASP A N 1
ATOM 1211 C CA . ASP A 1 155 ? -25.210 -3.331 19.620 1.00 83.50 155 ASP A CA 1
ATOM 1212 C C . ASP A 1 155 ? -24.213 -2.576 20.520 1.00 83.50 155 ASP A C 1
ATOM 1214 O O . ASP A 1 155 ? -23.951 -1.392 20.289 1.00 83.50 155 ASP A O 1
ATOM 1218 N N . ASP A 1 156 ? -23.566 -3.235 21.481 1.00 94.19 156 ASP A N 1
ATOM 1219 C CA . ASP A 1 156 ? -22.544 -2.617 22.341 1.00 94.19 156 ASP A CA 1
ATOM 1220 C C . ASP A 1 156 ? -21.112 -2.754 21.790 1.00 94.19 156 ASP A C 1
ATOM 1222 O O . ASP A 1 156 ? -20.195 -2.062 22.252 1.00 94.19 156 ASP A O 1
ATOM 1226 N N . PHE A 1 157 ? -20.899 -3.629 20.802 1.00 96.88 157 PHE A N 1
ATOM 1227 C CA . PHE A 1 157 ? -19.580 -3.964 20.264 1.00 96.88 157 PHE A CA 1
ATOM 1228 C C . PHE A 1 157 ? -19.453 -3.624 18.783 1.00 96.88 157 PHE A C 1
ATOM 1230 O O . PHE A 1 157 ? -20.346 -3.881 17.986 1.00 96.88 157 PHE A O 1
ATOM 1237 N N . ALA A 1 158 ? -18.305 -3.083 18.402 1.00 97.56 158 ALA A N 1
ATOM 1238 C CA . ALA A 1 158 ? -17.940 -2.863 17.013 1.00 97.56 158 ALA A CA 1
ATOM 1239 C C . ALA A 1 158 ? -16.835 -3.837 16.597 1.00 97.56 158 ALA A C 1
ATOM 1241 O O . ALA A 1 158 ? -15.922 -4.146 17.372 1.00 97.56 158 ALA A O 1
ATOM 1242 N N . LEU A 1 159 ? -16.929 -4.322 15.360 1.00 97.69 159 LEU A N 1
ATOM 1243 C CA . LEU A 1 159 ? -15.952 -5.233 14.780 1.00 97.69 159 LEU A CA 1
ATOM 1244 C C . LEU A 1 159 ? -14.728 -4.468 14.275 1.00 97.69 159 LEU A C 1
ATOM 1246 O O . LEU A 1 159 ? -14.849 -3.505 13.519 1.00 97.69 159 LEU A O 1
ATOM 1250 N N . ILE A 1 160 ? -13.539 -4.943 14.645 1.00 98.06 160 ILE A N 1
ATOM 1251 C CA . ILE A 1 160 ? -12.260 -4.465 14.114 1.00 98.06 160 ILE A CA 1
ATOM 1252 C C . ILE A 1 160 ? -11.513 -5.657 13.502 1.00 98.06 160 ILE A C 1
ATOM 1254 O O . ILE A 1 160 ? -11.008 -6.507 14.246 1.00 98.06 160 ILE A O 1
ATOM 1258 N N . PRO A 1 161 ? -11.442 -5.762 12.162 1.00 98.19 161 PRO A N 1
ATOM 1259 C CA . PRO A 1 161 ? -10.614 -6.756 11.509 1.00 98.19 161 PRO A CA 1
ATOM 1260 C C . PRO A 1 161 ? -9.141 -6.357 11.569 1.00 98.19 161 PRO A C 1
ATOM 1262 O O . PRO A 1 161 ? -8.769 -5.192 11.428 1.00 98.19 161 PRO A O 1
ATOM 1265 N N . ALA A 1 162 ? -8.288 -7.359 11.716 1.00 98.38 162 ALA A N 1
ATOM 1266 C CA . ALA A 1 162 ? -6.847 -7.229 11.762 1.00 98.38 162 ALA A CA 1
ATOM 1267 C C . ALA A 1 162 ? -6.183 -8.291 10.882 1.00 98.38 162 ALA A C 1
ATOM 1269 O O . ALA A 1 162 ? -6.702 -9.391 10.661 1.00 98.38 162 ALA A O 1
ATOM 1270 N N . HIS A 1 163 ? -4.972 -7.979 10.426 1.00 98.38 163 HIS A N 1
ATOM 1271 C CA . HIS A 1 163 ? -4.100 -8.975 9.823 1.00 98.38 163 HIS A CA 1
ATOM 1272 C C . HIS A 1 163 ? -3.804 -10.083 10.860 1.00 98.38 163 HIS A C 1
ATOM 1274 O O . HIS A 1 163 ? -3.391 -9.750 11.973 1.00 98.38 163 HIS A O 1
ATOM 1280 N N . PRO A 1 164 ? -3.912 -11.387 10.539 1.00 97.94 164 PRO A N 1
ATOM 1281 C CA . PRO A 1 164 ? -3.751 -12.459 11.532 1.00 97.94 164 PRO A CA 1
ATOM 1282 C C . PRO A 1 164 ? -2.416 -12.449 12.286 1.00 97.94 164 PRO A C 1
ATOM 1284 O O . PRO A 1 164 ? -2.365 -12.662 13.497 1.00 97.94 164 PRO A O 1
ATOM 1287 N N . TRP A 1 165 ? -1.314 -12.133 11.596 1.00 97.31 165 TRP A N 1
ATOM 1288 C CA . TRP A 1 165 ? -0.025 -11.916 12.261 1.00 97.31 165 TRP A CA 1
ATOM 1289 C C . TRP A 1 165 ? -0.080 -10.786 13.305 1.00 97.31 165 TRP A C 1
ATOM 1291 O O . TRP A 1 165 ? 0.392 -10.967 14.427 1.00 97.31 165 TRP A O 1
ATOM 1301 N N . GLN A 1 166 ? -0.697 -9.650 12.955 1.00 97.62 166 GLN A N 1
ATOM 1302 C CA . GLN A 1 166 ? -0.857 -8.505 13.852 1.00 97.62 166 GLN A CA 1
ATOM 1303 C C . GLN A 1 166 ? -1.782 -8.849 15.022 1.00 97.62 166 GLN A C 1
ATOM 1305 O O . GLN A 1 166 ? -1.487 -8.473 16.150 1.00 97.62 166 GLN A O 1
ATOM 1310 N N . ALA A 1 167 ? -2.850 -9.612 14.789 1.00 98.12 167 ALA A N 1
ATOM 1311 C CA . ALA A 1 167 ? -3.737 -10.074 15.848 1.00 98.12 167 ALA A CA 1
ATOM 1312 C C . ALA A 1 167 ? -2.988 -10.901 16.902 1.00 98.12 167 ALA A C 1
ATOM 1314 O O . ALA A 1 167 ? -3.105 -10.618 18.090 1.00 98.12 167 ALA A O 1
ATOM 1315 N N . ARG A 1 168 ? -2.127 -11.847 16.493 1.00 96.88 168 ARG A N 1
ATOM 1316 C CA . ARG A 1 168 ? -1.272 -12.587 17.444 1.00 96.88 168 ARG A CA 1
ATOM 1317 C C . ARG A 1 168 ? -0.328 -11.665 18.217 1.00 96.88 168 ARG A C 1
ATOM 1319 O O . ARG A 1 168 ? -0.120 -11.874 19.409 1.00 96.88 168 ARG A O 1
ATOM 1326 N N . HIS A 1 169 ? 0.230 -10.648 17.558 1.00 95.56 169 HIS A N 1
ATOM 1327 C CA . HIS A 1 169 ? 1.065 -9.648 18.222 1.00 95.56 169 HIS A CA 1
ATOM 1328 C C . HIS A 1 169 ? 0.275 -8.853 19.278 1.00 95.56 169 HIS A C 1
ATOM 1330 O O . HIS A 1 169 ? 0.740 -8.704 20.406 1.00 95.56 169 HIS A O 1
ATOM 1336 N N . LEU A 1 170 ? -0.941 -8.410 18.942 1.00 97.50 170 LEU A N 1
ATOM 1337 C CA . LEU A 1 170 ? -1.847 -7.697 19.847 1.00 97.50 170 LEU A CA 1
ATOM 1338 C C . LEU A 1 170 ? -2.289 -8.563 21.029 1.00 97.50 170 LEU A C 1
ATOM 1340 O O . LEU A 1 170 ? -2.283 -8.091 22.159 1.00 97.50 170 LEU A O 1
ATOM 1344 N N . LEU A 1 171 ? -2.618 -9.835 20.797 1.00 97.81 171 LEU A N 1
ATOM 1345 C CA . LEU A 1 171 ? -3.005 -10.781 21.849 1.00 97.81 171 LEU A CA 1
ATOM 1346 C C . LEU A 1 171 ? -1.887 -11.009 22.880 1.00 97.81 171 LEU A C 1
ATOM 1348 O O . LEU A 1 171 ? -2.170 -11.267 24.048 1.00 97.81 171 LEU A O 1
ATOM 1352 N N . GLY A 1 172 ? -0.622 -10.875 22.469 1.00 96.44 172 GLY A N 1
ATOM 1353 C CA . GLY A 1 172 ? 0.533 -10.907 23.370 1.00 96.44 172 GLY A CA 1
ATOM 1354 C C . GLY A 1 172 ? 0.730 -9.631 24.199 1.00 96.44 172 GLY A C 1
ATOM 1355 O O . GLY A 1 172 ? 1.539 -9.631 25.127 1.00 96.44 172 GLY A O 1
ATOM 1356 N N . HIS A 1 173 ? 0.017 -8.543 23.895 1.00 96.75 173 HIS A N 1
ATOM 1357 C CA . HIS A 1 173 ? 0.174 -7.264 24.580 1.00 96.75 173 HIS A CA 1
ATOM 1358 C C . HIS A 1 173 ? -0.576 -7.247 25.930 1.00 96.75 173 HIS A C 1
ATOM 1360 O O . HIS A 1 173 ? -1.785 -7.506 25.958 1.00 96.75 173 HIS A O 1
ATOM 1366 N N . PRO A 1 174 ? 0.068 -6.874 27.058 1.00 95.88 174 PRO A N 1
ATOM 1367 C CA . PRO A 1 174 ? -0.553 -6.937 28.386 1.00 95.88 174 PRO A CA 1
ATOM 1368 C C . PRO A 1 174 ? -1.863 -6.150 28.519 1.00 95.88 174 PRO A C 1
ATOM 1370 O O . PRO A 1 174 ? -2.814 -6.650 29.121 1.00 95.88 174 PRO A O 1
ATOM 1373 N N . GLY A 1 175 ? -1.933 -4.950 27.929 1.00 96.50 175 GLY A N 1
ATOM 1374 C CA . GLY A 1 175 ? -3.141 -4.118 27.950 1.00 96.50 175 GLY A CA 1
ATOM 1375 C C . GLY A 1 175 ? -4.317 -4.735 27.185 1.00 96.50 175 GLY A C 1
ATOM 1376 O O . GLY A 1 175 ? -5.449 -4.694 27.661 1.00 96.50 175 GLY A O 1
ATOM 1377 N N . VAL A 1 176 ? -4.052 -5.405 26.057 1.00 97.88 176 VAL A N 1
ATOM 1378 C CA . VAL A 1 176 ? -5.088 -6.107 25.278 1.00 97.88 176 VAL A CA 1
ATOM 1379 C C . VAL A 1 176 ? -5.562 -7.342 26.038 1.00 97.88 176 VAL A C 1
ATOM 1381 O O . VAL A 1 176 ? -6.761 -7.552 26.193 1.00 97.88 176 VAL A O 1
ATOM 1384 N N . ALA A 1 177 ? -4.634 -8.121 26.600 1.00 97.31 177 ALA A N 1
ATOM 1385 C CA . ALA A 1 177 ? -4.974 -9.280 27.420 1.00 97.31 177 ALA A CA 1
ATOM 1386 C C . ALA A 1 177 ? -5.807 -8.895 28.659 1.00 97.31 177 ALA A C 1
ATOM 1388 O O . ALA A 1 177 ? -6.711 -9.633 29.055 1.00 97.31 177 ALA A O 1
ATOM 1389 N N . ALA A 1 178 ? -5.525 -7.743 29.277 1.00 96.81 178 ALA A N 1
ATOM 1390 C CA . ALA A 1 178 ? -6.330 -7.203 30.370 1.00 96.81 178 ALA A CA 1
ATOM 1391 C C . ALA A 1 178 ? -7.734 -6.790 29.904 1.00 96.81 178 ALA A C 1
ATOM 1393 O O . ALA A 1 178 ? -8.710 -7.163 30.553 1.00 96.81 178 ALA A O 1
ATOM 1394 N N . ALA A 1 179 ? -7.849 -6.105 28.763 1.00 97.62 179 ALA A N 1
ATOM 1395 C CA . ALA A 1 179 ? -9.137 -5.718 28.189 1.00 97.62 179 ALA A CA 1
ATOM 1396 C C . ALA A 1 179 ? -10.007 -6.922 27.796 1.00 97.62 179 ALA A C 1
ATOM 1398 O O . ALA A 1 179 ? -11.224 -6.878 27.979 1.00 97.62 179 ALA A O 1
ATOM 1399 N N . ILE A 1 180 ? -9.397 -8.020 27.337 1.00 98.19 180 ILE A N 1
ATOM 1400 C CA . ILE A 1 180 ? -10.103 -9.285 27.087 1.00 98.19 180 ILE A CA 1
ATOM 1401 C C . ILE A 1 180 ? -10.634 -9.880 28.396 1.00 98.19 180 ILE A C 1
ATOM 1403 O O . ILE A 1 180 ? -11.817 -10.198 28.489 1.00 98.19 180 ILE A O 1
ATOM 1407 N N . ARG A 1 181 ? -9.800 -9.975 29.444 1.00 97.75 181 ARG A N 1
ATOM 1408 C CA . ARG A 1 181 ? -10.244 -10.470 30.764 1.00 97.75 181 ARG A CA 1
ATOM 1409 C C . ARG A 1 181 ? -11.348 -9.608 31.383 1.00 97.75 181 ARG A C 1
ATOM 1411 O O . ARG A 1 181 ? -12.201 -10.142 32.081 1.00 97.75 181 ARG A O 1
ATOM 1418 N N . GLY A 1 182 ? -11.322 -8.300 31.132 1.00 96.69 182 GLY A N 1
ATOM 1419 C CA . GLY A 1 182 ? -12.347 -7.352 31.574 1.00 96.69 182 GLY A CA 1
ATOM 1420 C C . GLY A 1 182 ? -13.628 -7.354 30.732 1.00 96.69 182 GLY A C 1
ATOM 1421 O O . GLY A 1 182 ? -14.576 -6.659 31.081 1.00 96.69 182 GLY A O 1
ATOM 1422 N N . GLY A 1 183 ? -13.687 -8.111 29.629 1.00 96.56 183 GLY A N 1
ATOM 1423 C CA . GLY A 1 183 ? -14.853 -8.142 28.739 1.00 96.56 183 GLY A CA 1
ATOM 1424 C C . GLY A 1 183 ? -15.041 -6.871 27.897 1.00 96.56 183 GLY A C 1
ATOM 1425 O O . GLY A 1 183 ? -16.152 -6.598 27.434 1.00 96.56 183 GLY A O 1
ATOM 1426 N N . HIS A 1 184 ? -13.978 -6.085 27.705 1.00 97.12 184 HIS A N 1
ATOM 1427 C CA . HIS A 1 184 ? -13.964 -4.903 26.835 1.00 97.12 184 HIS A CA 1
ATOM 1428 C C . HIS A 1 184 ? -13.610 -5.254 25.384 1.00 97.12 184 HIS A C 1
ATOM 1430 O O . HIS A 1 184 ? -14.045 -4.571 24.458 1.00 97.12 184 HIS A O 1
ATOM 1436 N N . ILE A 1 185 ? -12.852 -6.337 25.190 1.00 98.12 185 ILE A N 1
ATOM 1437 C CA . ILE A 1 185 ? -12.533 -6.927 23.887 1.00 98.12 185 ILE A CA 1
ATOM 1438 C C . ILE A 1 185 ? -12.903 -8.409 23.908 1.00 98.12 185 ILE A C 1
ATOM 1440 O O . ILE A 1 185 ? -12.694 -9.094 24.907 1.00 98.12 185 ILE A O 1
ATOM 1444 N N . ARG A 1 186 ? -13.396 -8.922 22.784 1.00 97.81 186 ARG A N 1
ATOM 1445 C CA . ARG A 1 186 ? -13.518 -10.357 22.521 1.00 97.81 186 ARG A CA 1
ATOM 1446 C C . ARG A 1 186 ? -12.644 -10.721 21.333 1.00 97.81 186 ARG A C 1
ATOM 1448 O O . ARG A 1 186 ? -12.706 -10.067 20.293 1.00 97.81 186 ARG A O 1
ATOM 1455 N N . ASP A 1 187 ? -11.839 -11.759 21.508 1.00 97.88 187 ASP A N 1
ATOM 1456 C CA . ASP A 1 187 ? -11.100 -12.393 20.422 1.00 97.88 187 ASP A CA 1
ATOM 1457 C C . ASP A 1 187 ? -12.039 -13.350 19.678 1.00 97.88 187 ASP A C 1
ATOM 1459 O O . ASP A 1 187 ? -12.488 -14.340 20.255 1.00 97.88 187 ASP A O 1
ATOM 1463 N N . LEU A 1 188 ? -12.369 -13.030 18.424 1.00 97.31 188 LEU A N 1
ATOM 1464 C CA . LEU A 1 188 ? -13.275 -13.834 17.599 1.00 97.31 188 LEU A CA 1
ATOM 1465 C C . LEU A 1 188 ? -12.520 -14.769 16.640 1.00 97.31 188 LEU A C 1
ATOM 1467 O O . LEU A 1 188 ? -13.143 -15.557 15.935 1.00 97.31 188 LEU A O 1
ATOM 1471 N N . GLY A 1 189 ? -11.187 -14.702 16.607 1.00 97.88 189 GLY A N 1
ATOM 1472 C CA . GLY A 1 189 ? -10.368 -15.546 15.745 1.00 97.88 189 GLY A CA 1
ATOM 1473 C C . GLY A 1 189 ? -10.397 -15.176 14.257 1.00 97.88 189 GLY A C 1
ATOM 1474 O O . GLY A 1 189 ? -10.900 -14.128 13.840 1.00 97.88 189 GLY A O 1
ATOM 1475 N N . GLN A 1 190 ? -9.810 -16.063 13.447 1.00 97.56 190 GLN A N 1
ATOM 1476 C CA . GLN A 1 190 ? -9.786 -15.964 11.986 1.00 97.56 190 GLN A CA 1
ATOM 1477 C C . GLN A 1 190 ? -11.028 -16.595 11.367 1.00 97.56 190 GLN A C 1
ATOM 1479 O O . GLN A 1 190 ? -11.324 -17.757 11.636 1.00 97.56 190 GLN A O 1
ATOM 1484 N N . GLN A 1 191 ? -11.721 -15.854 10.506 1.00 95.88 191 GLN A N 1
ATOM 1485 C CA . GLN A 1 191 ? -12.990 -16.291 9.923 1.00 95.88 191 GLN A CA 1
ATOM 1486 C C . GLN A 1 191 ? -13.389 -15.438 8.716 1.00 95.88 191 GLN A C 1
ATOM 1488 O O . GLN A 1 191 ? -12.871 -14.340 8.517 1.00 95.88 191 GLN A O 1
ATOM 1493 N N . GLY A 1 192 ? -14.324 -15.944 7.912 1.00 95.12 192 GLY A N 1
ATOM 1494 C CA . GLY A 1 192 ? -14.799 -15.265 6.708 1.00 95.12 192 GLY A CA 1
ATOM 1495 C C . GLY A 1 192 ? -14.072 -15.648 5.426 1.00 95.12 192 GLY A C 1
ATOM 1496 O O . GLY A 1 192 ? -13.323 -16.624 5.372 1.00 95.12 192 GLY A O 1
ATOM 1497 N N . ALA A 1 193 ? -14.332 -14.869 4.376 1.00 95.56 193 ALA A N 1
ATOM 1498 C CA . ALA A 1 193 ? -13.687 -15.039 3.084 1.00 95.56 193 ALA A CA 1
ATOM 1499 C C . ALA A 1 193 ? -12.187 -14.712 3.151 1.00 95.56 193 ALA A C 1
ATOM 1501 O O . ALA A 1 193 ? -11.714 -13.978 4.021 1.00 95.56 193 ALA A O 1
ATOM 1502 N N . HIS A 1 194 ? -11.427 -15.269 2.210 1.00 97.75 194 HIS A N 1
ATOM 1503 C CA . HIS A 1 194 ? -9.991 -15.045 2.144 1.00 97.75 194 HIS A CA 1
ATOM 1504 C C . HIS A 1 194 ? -9.661 -13.750 1.412 1.00 97.75 194 HIS A C 1
ATOM 1506 O O . HIS A 1 194 ? -9.973 -13.608 0.232 1.00 97.75 194 HIS A O 1
ATOM 1512 N N . PHE A 1 195 ? -8.944 -12.859 2.087 1.00 98.56 195 PHE A N 1
ATOM 1513 C CA . PHE A 1 195 ? -8.371 -11.667 1.487 1.00 98.56 195 PHE A CA 1
ATOM 1514 C C . PHE A 1 195 ? -6.974 -11.963 0.940 1.00 98.56 195 PHE A C 1
ATOM 1516 O O . PHE A 1 195 ? -6.232 -12.798 1.465 1.00 98.56 195 PHE A O 1
ATOM 1523 N N . TYR A 1 196 ? -6.610 -11.242 -0.111 1.00 98.50 196 TYR A N 1
ATOM 1524 C CA . TYR A 1 196 ? -5.322 -11.316 -0.779 1.00 98.50 196 TYR A CA 1
ATOM 1525 C C . TYR A 1 196 ? -4.413 -10.195 -0.258 1.00 98.50 196 TYR A C 1
ATOM 1527 O O . TYR A 1 196 ? -4.772 -9.019 -0.389 1.00 98.50 196 TYR A O 1
ATOM 1535 N N . PRO A 1 197 ? -3.237 -10.502 0.319 1.00 98.00 197 PRO A N 1
ATOM 1536 C CA . PRO A 1 197 ? -2.243 -9.480 0.598 1.00 98.00 197 PRO A CA 1
ATOM 1537 C C . PRO A 1 197 ? -1.723 -8.894 -0.715 1.00 98.00 197 PRO A C 1
ATOM 1539 O O . PRO A 1 197 ? -1.378 -9.620 -1.651 1.00 98.00 197 PRO A O 1
ATOM 1542 N N . THR A 1 198 ? -1.662 -7.568 -0.769 1.00 97.62 198 THR A N 1
ATOM 1543 C CA . THR A 1 198 ? -1.060 -6.821 -1.883 1.00 97.62 198 THR A CA 1
ATOM 1544 C C . THR A 1 198 ? 0.450 -6.657 -1.678 1.00 97.62 198 THR A C 1
ATOM 1546 O O . THR A 1 198 ? 1.008 -7.112 -0.678 1.00 97.62 198 THR A O 1
ATOM 1549 N N . SER A 1 199 ? 1.138 -5.956 -2.581 1.00 94.69 199 SER A N 1
ATOM 1550 C CA . SER A 1 199 ? 2.581 -5.690 -2.487 1.00 94.69 199 SER A CA 1
ATOM 1551 C C . SER A 1 199 ? 3.031 -4.973 -1.206 1.00 94.69 199 SER A C 1
ATOM 1553 O O . SER A 1 199 ? 4.212 -5.027 -0.861 1.00 94.69 199 SER A O 1
ATOM 1555 N N . SER A 1 200 ? 2.124 -4.301 -0.483 1.00 93.81 200 SER A N 1
ATOM 1556 C CA . SER A 1 200 ? 2.410 -3.696 0.828 1.00 93.81 200 SER A CA 1
ATOM 1557 C C . SER A 1 200 ? 2.369 -4.699 1.989 1.00 93.81 200 SER A C 1
ATOM 1559 O O . SER A 1 200 ? 2.717 -4.332 3.113 1.00 93.81 200 SER A O 1
ATOM 1561 N N . ILE A 1 201 ? 1.941 -5.944 1.731 1.00 94.75 201 ILE A N 1
ATOM 1562 C CA . ILE A 1 201 ? 1.667 -7.039 2.679 1.00 94.75 201 ILE A CA 1
ATOM 1563 C C . ILE A 1 201 ? 0.445 -6.755 3.562 1.00 94.75 201 ILE A C 1
ATOM 1565 O O . ILE A 1 201 ? -0.455 -7.581 3.673 1.00 94.75 201 ILE A O 1
ATOM 1569 N N . ARG A 1 202 ? 0.389 -5.568 4.166 1.00 96.00 202 ARG A N 1
ATOM 1570 C CA . ARG A 1 202 ? -0.630 -5.170 5.146 1.00 96.00 202 ARG A CA 1
ATOM 1571 C C . ARG A 1 202 ? -1.922 -4.611 4.548 1.00 96.00 202 ARG A C 1
ATOM 1573 O O . ARG A 1 202 ? -2.896 -4.441 5.273 1.00 96.00 202 ARG A O 1
ATOM 1580 N N . THR A 1 203 ? -1.928 -4.276 3.259 1.00 98.00 203 THR A N 1
ATOM 1581 C CA . THR A 1 203 ? -3.148 -3.890 2.543 1.00 98.00 203 THR A CA 1
ATOM 1582 C C . THR A 1 203 ? -3.737 -5.125 1.887 1.00 98.00 203 THR A C 1
ATOM 1584 O O . THR A 1 203 ? -3.082 -5.763 1.060 1.00 98.00 203 THR A O 1
ATOM 1587 N N . LEU A 1 204 ? -4.959 -5.451 2.283 1.00 98.62 204 LEU A N 1
ATOM 1588 C CA . LEU A 1 204 ? -5.651 -6.687 1.963 1.00 98.62 204 LEU A CA 1
ATOM 1589 C C . LEU A 1 204 ? -6.818 -6.389 1.020 1.00 98.62 204 LEU A C 1
ATOM 1591 O O . LEU A 1 204 ? -7.573 -5.445 1.247 1.00 98.62 204 LEU A O 1
ATOM 1595 N N . PHE A 1 205 ? -6.950 -7.181 -0.038 1.00 98.56 205 PHE A N 1
ATOM 1596 C CA . PHE A 1 205 ? -7.971 -7.030 -1.074 1.00 98.56 205 PHE A CA 1
ATOM 1597 C C . PHE A 1 205 ? -8.927 -8.218 -1.087 1.00 98.56 205 PHE A C 1
ATOM 1599 O O . PHE A 1 205 ? -8.499 -9.359 -0.920 1.00 98.56 205 PHE A O 1
ATOM 1606 N N . HIS A 1 206 ? -10.196 -7.963 -1.376 1.00 97.56 206 HIS A N 1
ATOM 1607 C CA . HIS A 1 206 ? -11.160 -8.989 -1.746 1.00 97.56 206 HIS A CA 1
ATOM 1608 C C . HIS A 1 206 ? -12.005 -8.457 -2.913 1.00 97.56 206 HIS A C 1
ATOM 1610 O O . HIS A 1 206 ? -12.444 -7.314 -2.825 1.00 97.56 206 HIS A O 1
ATOM 1616 N N . PRO A 1 207 ? -12.237 -9.237 -3.987 1.00 95.12 207 PRO A N 1
ATOM 1617 C CA . PRO A 1 207 ? -12.945 -8.751 -5.176 1.00 95.12 207 PRO A CA 1
ATOM 1618 C C . PRO A 1 207 ? -14.385 -8.315 -4.886 1.00 95.12 207 PRO A C 1
ATOM 1620 O O . PRO A 1 207 ? -14.842 -7.348 -5.475 1.00 95.12 207 PRO A O 1
ATOM 1623 N N . ASP A 1 208 ? -15.058 -8.979 -3.944 1.00 94.69 208 ASP A N 1
ATOM 1624 C CA . ASP A 1 208 ? -16.433 -8.637 -3.550 1.00 94.69 208 ASP A CA 1
ATOM 1625 C C . ASP A 1 208 ? -16.504 -7.663 -2.359 1.00 94.69 208 ASP A C 1
ATOM 1627 O O . ASP A 1 208 ? -17.574 -7.471 -1.788 1.00 94.69 208 ASP A O 1
ATOM 1631 N N . ASN A 1 209 ? -15.370 -7.099 -1.918 1.00 96.69 209 ASN A N 1
ATOM 1632 C CA . ASN A 1 209 ? -15.361 -6.075 -0.874 1.00 96.69 209 ASN A CA 1
ATOM 1633 C C . ASN A 1 209 ? -15.079 -4.703 -1.511 1.00 96.69 209 ASN A C 1
ATOM 1635 O O . ASN A 1 209 ? -14.034 -4.539 -2.145 1.00 96.69 209 ASN A O 1
ATOM 1639 N N . PRO A 1 210 ? -15.938 -3.692 -1.291 1.00 96.75 210 PRO A N 1
ATOM 1640 C CA . PRO A 1 210 ? -15.773 -2.366 -1.885 1.00 96.75 210 PRO A CA 1
ATOM 1641 C C . PRO A 1 210 ? -14.588 -1.581 -1.301 1.00 96.75 210 PRO A C 1
ATOM 1643 O O . PRO A 1 210 ? -14.319 -0.453 -1.729 1.00 96.75 210 PRO A O 1
ATOM 1646 N N . TYR A 1 211 ? -13.881 -2.139 -0.314 1.00 98.00 211 TYR A N 1
ATOM 1647 C CA . TYR A 1 211 ? -12.708 -1.544 0.299 1.00 98.00 211 TYR A CA 1
ATOM 1648 C C . TYR A 1 211 ? -11.541 -2.531 0.389 1.00 98.00 211 TYR A C 1
ATOM 1650 O O . TYR A 1 211 ? -11.661 -3.684 0.800 1.00 98.00 211 TYR A O 1
ATOM 1658 N N . PHE A 1 212 ? -10.351 -2.019 0.108 1.00 98.50 212 PHE A N 1
ATOM 1659 C CA . PHE A 1 212 ? -9.119 -2.590 0.614 1.00 98.50 212 PHE A CA 1
ATOM 1660 C C . PHE A 1 212 ? -8.996 -2.288 2.105 1.00 98.50 212 PHE A C 1
ATOM 1662 O O . PHE A 1 212 ? -9.214 -1.156 2.547 1.00 98.50 212 PHE A O 1
ATOM 1669 N N . TYR A 1 213 ? -8.558 -3.279 2.872 1.00 98.44 213 TYR A N 1
ATOM 1670 C CA . TYR A 1 213 ? -8.283 -3.133 4.296 1.00 98.44 213 TYR A CA 1
ATOM 1671 C C . TYR A 1 213 ? -6.788 -2.937 4.506 1.00 98.44 213 TYR A C 1
ATOM 1673 O O . TYR A 1 213 ? -6.000 -3.873 4.380 1.00 98.44 213 TYR A O 1
ATOM 1681 N N . LYS A 1 214 ? -6.374 -1.703 4.796 1.00 98.19 214 LYS A N 1
ATOM 1682 C CA . LYS A 1 214 ? -4.986 -1.362 5.119 1.00 98.19 214 LYS A CA 1
ATOM 1683 C C . LYS A 1 214 ? -4.784 -1.460 6.629 1.00 98.19 214 LYS A C 1
ATOM 1685 O O . LYS A 1 214 ? -4.961 -0.492 7.367 1.00 98.19 214 LYS A O 1
ATOM 1690 N N . CYS A 1 215 ? -4.441 -2.662 7.080 1.00 97.81 215 CYS A N 1
ATOM 1691 C CA . CYS A 1 215 ? -4.211 -2.970 8.486 1.00 97.81 215 CYS A CA 1
ATOM 1692 C C . CYS A 1 215 ? -2.854 -2.442 8.959 1.00 97.81 215 CYS A C 1
ATOM 1694 O O . CYS A 1 215 ? -1.896 -2.391 8.190 1.00 97.81 215 CYS A O 1
ATOM 1696 N N . SER A 1 216 ? -2.725 -2.157 10.248 1.00 96.38 216 SER A N 1
ATOM 1697 C CA . SER A 1 216 ? -1.421 -2.091 10.901 1.00 96.38 216 SER A CA 1
ATOM 1698 C C . SER A 1 216 ? -0.719 -3.449 10.886 1.00 96.38 216 SER A C 1
ATOM 1700 O O . SER A 1 216 ? -1.346 -4.506 10.973 1.00 96.38 216 SER A O 1
ATOM 1702 N N . LEU A 1 217 ? 0.609 -3.420 10.791 1.00 95.12 217 LEU A N 1
ATOM 1703 C CA . LEU A 1 217 ? 1.459 -4.602 10.828 1.00 95.12 217 LEU A CA 1
ATOM 1704 C C . LEU A 1 217 ? 2.801 -4.242 11.476 1.00 95.12 217 LEU A C 1
ATOM 1706 O O . LEU A 1 217 ? 3.621 -3.546 10.879 1.00 95.12 217 LEU A O 1
ATOM 1710 N N . ASN A 1 218 ? 3.042 -4.715 12.701 1.00 91.75 218 ASN A N 1
ATOM 1711 C CA . ASN A 1 218 ? 4.237 -4.378 13.484 1.00 91.75 218 ASN A CA 1
ATOM 1712 C C . ASN A 1 218 ? 5.494 -5.140 13.015 1.00 91.75 218 ASN A C 1
ATOM 1714 O O . ASN A 1 218 ? 6.160 -5.837 13.776 1.00 91.75 218 ASN A O 1
ATOM 1718 N N . VAL A 1 219 ? 5.797 -5.011 11.725 1.00 86.38 219 VAL A N 1
ATOM 1719 C CA . VAL A 1 219 ? 6.886 -5.665 11.004 1.00 86.38 219 VAL A CA 1
ATOM 1720 C C . VAL A 1 219 ? 7.666 -4.593 10.266 1.00 86.38 219 VAL A C 1
ATOM 1722 O O . VAL A 1 219 ? 7.080 -3.716 9.621 1.00 86.38 219 VAL A O 1
ATOM 1725 N N . ARG A 1 220 ? 8.998 -4.654 10.342 1.00 84.69 220 ARG A N 1
ATOM 1726 C CA . ARG A 1 220 ? 9.849 -3.795 9.520 1.00 84.69 220 ARG A CA 1
ATOM 1727 C C . ARG A 1 220 ? 9.854 -4.321 8.088 1.00 84.69 220 ARG A C 1
ATOM 1729 O O . ARG A 1 220 ? 10.268 -5.450 7.844 1.00 84.69 220 ARG A O 1
ATOM 1736 N N . ILE A 1 221 ? 9.405 -3.491 7.154 1.00 80.19 221 ILE A N 1
ATOM 1737 C CA . ILE A 1 221 ? 9.433 -3.770 5.717 1.00 80.19 221 ILE A CA 1
ATOM 1738 C C . ILE A 1 221 ? 10.206 -2.632 5.070 1.00 80.19 221 ILE A C 1
ATOM 1740 O O . ILE A 1 221 ? 9.783 -1.474 5.161 1.00 80.19 221 ILE A O 1
ATOM 1744 N N . THR A 1 222 ? 11.316 -2.950 4.398 1.00 81.38 222 THR A N 1
ATOM 1745 C CA . THR A 1 222 ? 12.303 -1.966 3.914 1.00 81.38 222 THR A CA 1
ATOM 1746 C C . THR A 1 222 ? 12.815 -1.106 5.077 1.00 81.38 222 THR A C 1
ATOM 1748 O O . THR A 1 222 ? 13.374 -1.646 6.028 1.00 81.38 222 THR A O 1
ATOM 1751 N N . ASN A 1 223 ? 12.564 0.202 5.061 1.00 77.56 223 ASN A N 1
ATOM 1752 C CA . ASN A 1 223 ? 13.117 1.138 6.038 1.00 77.56 223 ASN A CA 1
ATOM 1753 C C . ASN A 1 223 ? 12.224 1.377 7.267 1.00 77.56 223 ASN A C 1
ATOM 1755 O O . ASN A 1 223 ? 12.698 1.931 8.256 1.00 77.56 223 ASN A O 1
ATOM 1759 N N . CYS A 1 224 ? 10.949 0.970 7.237 1.00 77.38 224 CYS A N 1
ATOM 1760 C CA . CYS A 1 224 ? 9.964 1.386 8.242 1.00 77.38 224 CYS A CA 1
ATOM 1761 C C . CYS A 1 224 ? 9.208 0.201 8.848 1.00 77.38 224 CYS A C 1
ATOM 1763 O O . CYS A 1 224 ? 8.883 -0.771 8.162 1.00 77.38 224 CYS A O 1
ATOM 1765 N N . VAL A 1 225 ? 8.878 0.311 10.137 1.00 83.88 225 VAL A N 1
ATOM 1766 C CA . VAL A 1 225 ? 7.858 -0.537 10.770 1.00 83.88 225 VAL A CA 1
ATOM 1767 C C . VAL A 1 225 ? 6.494 -0.097 10.257 1.00 83.88 225 VAL A C 1
ATOM 1769 O O . VAL A 1 225 ? 6.171 1.086 10.309 1.00 83.88 225 VAL A O 1
ATOM 1772 N N . ARG A 1 226 ? 5.697 -1.031 9.741 1.00 82.88 226 ARG A N 1
ATOM 1773 C CA . ARG A 1 226 ? 4.458 -0.720 9.017 1.00 82.88 226 ARG A CA 1
ATOM 1774 C C . ARG A 1 226 ? 3.216 -0.694 9.914 1.00 82.88 226 ARG A C 1
ATOM 1776 O O . ARG A 1 226 ? 2.213 -1.355 9.642 1.00 82.88 226 ARG A O 1
ATOM 1783 N N . LYS A 1 227 ? 3.267 0.114 10.967 1.00 84.56 227 LYS A N 1
ATOM 1784 C CA . LYS A 1 227 ? 2.099 0.470 11.788 1.00 84.56 227 LYS A CA 1
ATOM 1785 C C . LYS A 1 227 ? 1.455 1.754 11.265 1.00 84.56 227 LYS A C 1
ATOM 1787 O O . LYS A 1 227 ? 2.168 2.590 10.729 1.00 84.56 227 LYS A O 1
ATOM 1792 N N . ASN A 1 228 ? 0.143 1.890 11.421 1.00 82.62 228 ASN A N 1
ATOM 1793 C CA . ASN A 1 228 ? -0.576 3.122 11.113 1.00 82.62 228 ASN A CA 1
ATOM 1794 C C . ASN A 1 228 ? -0.506 4.030 12.343 1.00 82.62 228 ASN A C 1
ATOM 1796 O O . ASN A 1 228 ? -1.138 3.748 13.365 1.00 82.62 228 ASN A O 1
ATOM 1800 N N . ALA A 1 229 ? 0.299 5.086 12.285 1.00 85.94 229 ALA A N 1
ATOM 1801 C CA . ALA A 1 229 ? 0.328 6.055 13.367 1.00 85.94 229 ALA A CA 1
ATOM 1802 C C . ALA A 1 229 ? -0.994 6.840 13.416 1.00 85.94 229 ALA A C 1
ATOM 1804 O O . ALA A 1 229 ? -1.598 7.105 12.382 1.00 85.94 229 ALA A O 1
ATOM 1805 N N . ILE A 1 230 ? -1.437 7.270 14.601 1.00 85.31 230 ILE A N 1
ATOM 1806 C CA . ILE A 1 230 ? -2.729 7.978 14.751 1.00 85.31 230 ILE A CA 1
ATOM 1807 C C . ILE A 1 230 ? -2.816 9.206 13.827 1.00 85.31 230 ILE A C 1
ATOM 1809 O O . ILE A 1 230 ? -3.830 9.432 13.178 1.00 85.31 230 ILE A O 1
ATOM 1813 N N . TYR A 1 231 ? -1.722 9.962 13.712 1.00 85.44 231 TYR A N 1
ATOM 1814 C CA . TYR A 1 231 ? -1.660 11.140 12.847 1.00 85.44 231 TYR A CA 1
ATOM 1815 C C . TYR A 1 231 ? -1.703 10.799 11.344 1.00 85.44 231 TYR A C 1
ATOM 1817 O O . TYR A 1 231 ? -2.152 11.619 10.550 1.00 85.44 231 TYR A O 1
ATOM 1825 N N . GLU A 1 232 ? -1.270 9.597 10.945 1.00 88.56 232 GLU A N 1
ATOM 1826 C CA . GLU A 1 232 ? -1.373 9.109 9.560 1.00 88.56 232 GLU A CA 1
ATOM 1827 C C . GLU A 1 232 ? -2.827 8.757 9.218 1.00 88.56 232 GLU A C 1
ATOM 1829 O O . GLU A 1 232 ? -3.283 9.064 8.118 1.00 88.56 232 GLU A O 1
ATOM 1834 N N . LEU A 1 233 ? -3.573 8.195 10.182 1.00 87.38 233 LEU A N 1
ATOM 1835 C CA . LEU A 1 233 ? -5.007 7.914 10.042 1.00 87.38 233 LEU A CA 1
ATOM 1836 C C . LEU A 1 233 ? -5.801 9.205 9.785 1.00 87.38 233 LEU A C 1
ATOM 1838 O O . LEU A 1 233 ? -6.574 9.286 8.833 1.00 87.38 233 LEU A O 1
ATOM 1842 N N . GLU A 1 234 ? -5.581 10.237 10.604 1.00 90.12 234 GLU A N 1
ATOM 1843 C CA . GLU A 1 234 ? -6.230 11.546 10.439 1.00 90.12 234 GLU A CA 1
ATOM 1844 C C . GLU A 1 234 ? -5.816 12.229 9.126 1.00 90.12 234 GLU A C 1
ATOM 1846 O O . GLU A 1 234 ? -6.658 12.785 8.412 1.00 90.12 234 GLU A O 1
ATOM 1851 N N . GLY A 1 235 ? -4.524 12.154 8.786 1.00 91.38 235 GLY A N 1
ATOM 1852 C CA . GLY A 1 235 ? -3.975 12.729 7.562 1.00 91.38 235 GLY A CA 1
ATOM 1853 C C . GLY A 1 235 ? -4.622 12.156 6.300 1.00 91.38 235 GLY A C 1
ATOM 1854 O O . GLY A 1 235 ? -5.032 12.918 5.423 1.00 91.38 235 GLY A O 1
ATOM 1855 N N . ALA A 1 236 ? -4.806 10.834 6.233 1.00 92.06 236 ALA A N 1
ATOM 1856 C CA . ALA A 1 236 ? -5.456 10.168 5.103 1.00 92.06 236 ALA A CA 1
ATOM 1857 C C . ALA A 1 236 ? -6.898 10.660 4.867 1.00 92.06 236 ALA A C 1
ATOM 1859 O O . ALA A 1 236 ? -7.303 10.927 3.728 1.00 92.06 236 ALA A O 1
ATOM 1860 N N . LEU A 1 237 ? -7.674 10.866 5.937 1.00 93.69 237 LEU A N 1
ATOM 1861 C CA . LEU A 1 237 ? -9.027 11.420 5.824 1.00 93.69 237 LEU A CA 1
ATOM 1862 C C . LEU A 1 237 ? -8.999 12.868 5.347 1.00 93.69 237 LEU A C 1
ATOM 1864 O O . LEU A 1 237 ? -9.831 13.258 4.524 1.00 93.69 237 LEU A O 1
ATOM 1868 N N . GLN A 1 238 ? -8.045 13.665 5.828 1.00 93.75 238 GLN A N 1
ATOM 1869 C CA . GLN A 1 238 ? -7.932 15.055 5.408 1.00 93.75 238 GLN A CA 1
ATOM 1870 C C . GLN A 1 238 ? -7.559 15.182 3.932 1.00 93.75 238 GLN A C 1
ATOM 1872 O O . GLN A 1 238 ? -8.188 15.954 3.204 1.00 93.75 238 GLN A O 1
ATOM 1877 N N . VAL A 1 239 ? -6.613 14.368 3.462 1.00 94.75 239 VAL A N 1
ATOM 1878 C CA . VAL A 1 239 ? -6.285 14.269 2.036 1.00 94.75 239 VAL A CA 1
ATOM 1879 C C . VAL A 1 239 ? -7.517 13.834 1.242 1.00 94.75 239 VAL A C 1
ATOM 1881 O O . VAL A 1 239 ? -7.821 14.454 0.226 1.00 94.75 239 VAL A O 1
ATOM 1884 N N . THR A 1 240 ? -8.304 12.868 1.730 1.00 95.56 240 THR A N 1
ATOM 1885 C CA . THR A 1 240 ? -9.567 12.476 1.078 1.00 95.56 240 THR A CA 1
ATOM 1886 C C . THR A 1 240 ? -10.537 13.656 0.937 1.00 95.56 240 THR A C 1
ATOM 1888 O O . THR A 1 240 ? -11.091 13.862 -0.144 1.00 95.56 240 THR A O 1
ATOM 1891 N N . ARG A 1 241 ? -10.726 14.479 1.980 1.00 94.88 241 ARG A N 1
ATOM 1892 C CA . ARG A 1 241 ? -11.592 15.676 1.904 1.00 94.88 241 ARG A CA 1
ATOM 1893 C C . ARG A 1 241 ? -11.107 16.666 0.847 1.00 94.88 241 ARG A C 1
ATOM 1895 O O . ARG A 1 241 ? -11.911 17.154 0.052 1.00 94.88 241 ARG A O 1
ATOM 1902 N N . ILE A 1 242 ? -9.801 16.935 0.820 1.00 94.44 242 ILE A N 1
ATOM 1903 C CA . ILE A 1 242 ? -9.183 17.839 -0.156 1.00 94.44 242 ILE A CA 1
ATOM 1904 C C . ILE A 1 242 ? -9.388 17.288 -1.569 1.00 94.44 242 ILE A C 1
ATOM 1906 O O . ILE A 1 242 ? -9.893 18.001 -2.436 1.00 94.44 242 ILE A O 1
ATOM 1910 N N . MET A 1 243 ? -9.080 16.010 -1.794 1.00 95.06 243 MET A N 1
ATOM 1911 C CA . MET A 1 243 ? -9.202 15.385 -3.109 1.00 95.06 243 MET A CA 1
ATOM 1912 C C . MET A 1 243 ? -10.643 15.371 -3.617 1.00 95.06 243 MET A C 1
ATOM 1914 O O . MET A 1 243 ? -10.865 15.691 -4.782 1.00 95.06 243 MET A O 1
ATOM 1918 N N . ARG A 1 244 ? -11.634 15.121 -2.754 1.00 95.00 244 ARG A N 1
ATOM 1919 C CA . ARG A 1 244 ? -13.055 15.219 -3.130 1.00 95.00 244 ARG A CA 1
ATOM 1920 C C . ARG A 1 244 ? -13.463 16.616 -3.575 1.00 95.00 244 ARG A C 1
ATOM 1922 O O . ARG A 1 244 ? -14.242 16.745 -4.514 1.00 95.00 244 ARG A O 1
ATOM 1929 N N . SER A 1 245 ? -12.921 17.661 -2.946 1.00 94.62 245 SER A N 1
ATOM 1930 C CA . SER A 1 245 ? -13.200 19.046 -3.353 1.00 94.62 245 SER A CA 1
ATOM 1931 C C . SER A 1 245 ? -12.644 19.378 -4.744 1.00 94.62 245 SER A C 1
ATOM 1933 O O . SER A 1 245 ? -13.198 20.219 -5.448 1.00 94.62 245 SER A O 1
ATOM 1935 N N . LEU A 1 246 ? -11.576 18.685 -5.156 1.00 95.38 246 LEU A N 1
ATOM 1936 C CA . LEU A 1 246 ? -10.921 18.852 -6.454 1.00 95.38 246 LEU A CA 1
ATOM 1937 C C . LEU A 1 246 ? -11.405 17.856 -7.515 1.00 95.38 246 LEU A C 1
ATOM 1939 O O . LEU A 1 246 ? -11.137 18.061 -8.700 1.00 95.38 246 LEU A O 1
ATOM 1943 N N . ALA A 1 247 ? -12.115 16.795 -7.120 1.00 95.06 247 ALA A N 1
ATOM 1944 C CA . ALA A 1 247 ? -12.473 15.688 -8.001 1.00 95.06 247 ALA A CA 1
ATOM 1945 C C . ALA A 1 247 ? -13.182 16.129 -9.296 1.00 95.06 247 ALA A C 1
ATOM 1947 O O . ALA A 1 247 ? -12.722 15.704 -10.356 1.00 95.06 247 ALA A O 1
ATOM 1948 N N . PRO A 1 248 ? -14.191 17.031 -9.289 1.00 95.62 248 PRO A N 1
ATOM 1949 C CA . PRO A 1 248 ? -14.851 17.455 -10.529 1.00 95.62 248 PRO A CA 1
ATOM 1950 C C . PRO A 1 248 ? -13.890 18.110 -11.532 1.00 95.62 248 PRO A C 1
ATOM 1952 O O . PRO A 1 248 ? -13.934 17.832 -12.729 1.00 95.62 248 PRO A O 1
ATOM 1955 N N . GLN A 1 249 ? -12.980 18.956 -11.041 1.00 96.62 249 GLN A N 1
ATOM 1956 C CA . GLN A 1 249 ? -11.991 19.647 -11.868 1.00 96.62 249 GLN A CA 1
ATOM 1957 C C . GLN A 1 249 ? -10.929 18.680 -12.403 1.00 96.62 249 GLN A C 1
ATOM 1959 O O . GLN A 1 249 ? -10.541 18.767 -13.571 1.00 96.62 249 GLN A O 1
ATOM 1964 N N . LEU A 1 250 ? -10.451 17.766 -11.554 1.00 96.31 250 LEU A N 1
ATOM 1965 C CA . LEU A 1 250 ? -9.457 16.769 -11.938 1.00 96.31 250 LEU A CA 1
ATOM 1966 C C . LEU A 1 250 ? -10.023 15.783 -12.960 1.00 96.31 250 LEU A C 1
ATOM 1968 O O . LEU A 1 250 ? -9.365 15.550 -13.965 1.00 96.31 250 LEU A O 1
ATOM 1972 N N . GLN A 1 251 ? -11.249 15.290 -12.772 1.00 94.62 251 GLN A N 1
ATOM 1973 C CA . GLN A 1 251 ? -11.920 14.391 -13.720 1.00 94.62 251 GLN A CA 1
ATOM 1974 C C . GLN A 1 251 ? -12.143 15.054 -15.082 1.00 94.62 251 GLN A C 1
ATOM 1976 O O . GLN A 1 251 ? -11.926 14.432 -16.117 1.00 94.62 251 GLN A O 1
ATOM 1981 N N . GLN A 1 252 ? -12.527 16.335 -15.104 1.00 96.50 252 GLN A N 1
ATOM 1982 C CA . GLN A 1 252 ? -12.693 17.068 -16.359 1.00 96.50 252 GLN A CA 1
ATOM 1983 C C . GLN A 1 252 ? -11.364 17.233 -17.113 1.00 96.50 252 GLN A C 1
ATOM 1985 O O . GLN A 1 252 ? -11.334 17.164 -18.341 1.00 96.50 252 GLN A O 1
ATOM 1990 N N . ARG A 1 253 ? -10.268 17.500 -16.393 1.00 97.00 253 ARG A N 1
ATOM 1991 C CA . ARG A 1 253 ? -8.962 17.800 -16.999 1.00 97.00 253 ARG A CA 1
ATOM 1992 C C . ARG A 1 253 ? -8.140 16.549 -17.313 1.00 97.00 253 ARG A C 1
ATOM 1994 O O . ARG A 1 253 ? -7.389 16.551 -18.284 1.00 97.00 253 ARG A O 1
ATOM 2001 N N . PHE A 1 254 ? -8.279 15.517 -16.492 1.00 97.12 254 PHE A N 1
ATOM 2002 C CA . PHE A 1 254 ? -7.537 14.262 -16.536 1.00 97.12 254 PHE A CA 1
ATOM 2003 C C . PHE A 1 254 ? -8.522 13.096 -16.361 1.00 97.12 254 PHE A C 1
ATOM 2005 O O . PHE A 1 254 ? -8.579 12.493 -15.291 1.00 97.12 254 PHE A O 1
ATOM 2012 N N . PRO A 1 255 ? -9.318 12.767 -17.392 1.00 95.62 255 PRO A N 1
ATOM 2013 C CA . PRO A 1 255 ? -10.346 11.731 -17.287 1.00 95.62 255 PRO A CA 1
ATOM 2014 C C . PRO A 1 255 ? -9.776 10.333 -17.008 1.00 95.62 255 PRO A C 1
ATOM 2016 O O . PRO A 1 255 ? -10.483 9.492 -16.468 1.00 95.62 255 PRO A O 1
ATOM 2019 N N . GLY A 1 256 ? -8.507 10.076 -17.344 1.00 96.00 256 GLY A N 1
ATOM 2020 C CA . GLY A 1 256 ? -7.812 8.833 -17.004 1.00 96.00 256 GLY A CA 1
ATOM 2021 C C . GLY A 1 256 ? -7.255 8.785 -15.576 1.00 96.00 256 GLY A C 1
ATOM 2022 O O . GLY A 1 256 ? -6.767 7.738 -15.160 1.00 96.00 256 GLY A O 1
ATOM 2023 N N . LEU A 1 257 ? -7.330 9.867 -14.793 1.00 97.38 257 LEU A N 1
ATOM 2024 C CA . LEU A 1 257 ? -6.891 9.866 -13.397 1.00 97.38 257 LEU A CA 1
ATOM 2025 C C . LEU A 1 257 ? -8.006 9.360 -12.478 1.00 97.38 257 LEU A C 1
ATOM 2027 O O . LEU A 1 257 ? -9.075 9.960 -12.385 1.00 97.38 257 LEU A O 1
ATOM 2031 N N . ALA A 1 258 ? -7.698 8.332 -11.698 1.00 96.62 258 ALA A N 1
ATOM 2032 C CA . ALA A 1 258 ? -8.508 7.881 -10.579 1.00 96.62 258 ALA A CA 1
ATOM 2033 C C . ALA A 1 258 ? -7.723 7.992 -9.267 1.00 96.62 258 ALA A C 1
ATOM 2035 O O . ALA A 1 258 ? -6.527 7.709 -9.189 1.00 96.62 258 ALA A O 1
ATOM 2036 N N . ILE A 1 259 ? -8.412 8.400 -8.208 1.00 95.69 259 ILE A N 1
ATOM 2037 C CA . ILE A 1 259 ? -7.842 8.519 -6.870 1.00 95.69 259 ILE A CA 1
ATOM 2038 C C . ILE A 1 259 ? -8.483 7.446 -5.992 1.00 95.69 259 ILE A C 1
ATOM 2040 O O . ILE A 1 259 ? -9.700 7.430 -5.823 1.00 95.69 259 ILE A O 1
ATOM 2044 N N . MET A 1 260 ? -7.672 6.552 -5.428 1.00 96.31 260 MET A N 1
ATOM 2045 C CA . MET A 1 260 ? -8.147 5.534 -4.491 1.00 96.31 260 MET A CA 1
ATOM 2046 C C . MET A 1 260 ? -8.280 6.155 -3.101 1.00 96.31 260 MET A C 1
ATOM 2048 O O . MET A 1 260 ? -7.325 6.174 -2.326 1.00 96.31 260 MET A O 1
ATOM 2052 N N . GLU A 1 261 ? -9.459 6.709 -2.820 1.00 96.19 261 GLU A N 1
ATOM 2053 C CA . GLU A 1 261 ? -9.751 7.409 -1.567 1.00 96.19 261 GLU A CA 1
ATOM 2054 C C . GLU A 1 261 ? -9.548 6.528 -0.328 1.00 96.19 261 GLU A C 1
ATOM 2056 O O . GLU A 1 261 ? -9.811 5.325 -0.362 1.00 96.19 261 GLU A O 1
ATOM 2061 N N . GLU A 1 262 ? -9.195 7.149 0.797 1.00 97.19 262 GLU A N 1
ATOM 2062 C CA . GLU A 1 262 ? -9.085 6.510 2.113 1.00 97.19 262 GLU A CA 1
ATOM 2063 C C . GLU A 1 262 ? -10.114 7.135 3.070 1.00 97.19 262 GLU A C 1
ATOM 2065 O O . GLU A 1 262 ? -9.766 7.961 3.914 1.00 97.19 262 GLU A O 1
ATOM 2070 N N . PRO A 1 263 ? -11.421 6.846 2.890 1.00 96.81 263 PRO A N 1
ATOM 2071 C CA . PRO A 1 263 ? -12.471 7.682 3.461 1.00 96.81 263 PRO A CA 1
ATOM 2072 C C . PRO A 1 263 ? -12.792 7.423 4.936 1.00 96.81 263 PRO A C 1
ATOM 2074 O O . PRO A 1 263 ? -13.579 8.172 5.516 1.00 96.81 263 PRO A O 1
ATOM 2077 N N . ALA A 1 264 ? -12.262 6.364 5.539 1.00 97.81 264 ALA A N 1
ATOM 2078 C CA . ALA A 1 264 ? -12.572 6.021 6.919 1.00 97.81 264 ALA A CA 1
ATOM 2079 C C . ALA A 1 264 ? -11.445 5.215 7.564 1.00 97.81 264 ALA A C 1
ATOM 2081 O O . ALA A 1 264 ? -10.718 4.486 6.884 1.00 97.81 264 ALA A O 1
ATOM 2082 N N . PHE A 1 265 ? -11.340 5.316 8.886 1.00 97.56 265 PHE A N 1
ATOM 2083 C CA . PHE A 1 265 ? -10.485 4.451 9.686 1.00 97.56 265 PHE A CA 1
ATOM 2084 C C . PHE A 1 265 ? -11.175 4.024 10.979 1.00 97.56 265 PHE A C 1
ATOM 2086 O O . PHE A 1 265 ? -12.096 4.685 11.465 1.00 97.56 265 PHE A O 1
ATOM 2093 N N . ILE A 1 266 ? -10.703 2.918 11.544 1.00 98.00 266 ILE A N 1
ATOM 2094 C CA . ILE A 1 266 ? -11.109 2.412 12.855 1.00 98.00 266 ILE A CA 1
ATOM 2095 C C . ILE A 1 266 ? -9.894 1.865 13.611 1.00 98.00 266 ILE A C 1
ATOM 2097 O O . ILE A 1 266 ? -8.943 1.368 13.010 1.00 98.00 266 ILE A O 1
ATOM 2101 N N . SER A 1 267 ? -9.911 1.992 14.933 1.00 97.81 267 SER A N 1
ATOM 2102 C CA . SER A 1 267 ? -8.935 1.437 15.866 1.00 97.81 267 SER A CA 1
ATOM 2103 C C . SER A 1 267 ? -9.555 1.268 17.264 1.00 97.81 267 SER A C 1
ATOM 2105 O O . SER A 1 267 ? -10.717 1.616 17.483 1.00 97.81 267 SER A O 1
ATOM 2107 N N . ALA A 1 268 ? -8.778 0.747 18.215 1.00 97.31 268 ALA A N 1
ATOM 2108 C CA . ALA A 1 268 ? -9.137 0.630 19.624 1.00 97.31 268 ALA A CA 1
ATOM 2109 C C . ALA A 1 268 ? -8.235 1.514 20.501 1.00 97.31 268 ALA A C 1
ATOM 2111 O O . ALA A 1 268 ? -7.016 1.391 20.439 1.00 97.31 268 ALA A O 1
ATOM 2112 N N . ASP A 1 269 ? -8.832 2.352 21.348 1.00 95.25 269 ASP A N 1
ATOM 2113 C CA . ASP A 1 269 ? -8.169 3.187 22.356 1.00 95.25 269 ASP A CA 1
ATOM 2114 C C . ASP A 1 269 ? -8.604 2.743 23.761 1.00 95.25 269 ASP A C 1
ATOM 2116 O O . ASP A 1 269 ? -9.662 3.132 24.257 1.00 95.25 269 ASP A O 1
ATOM 2120 N N . LEU A 1 270 ? -7.801 1.876 24.388 1.00 93.06 270 LEU A N 1
ATOM 2121 C CA . LEU A 1 270 ? -8.154 1.180 25.633 1.00 93.06 270 LEU A CA 1
ATOM 2122 C C . LEU A 1 270 ? -7.911 1.984 26.916 1.00 93.06 270 LEU A C 1
ATOM 2124 O O . LEU A 1 270 ? -8.346 1.538 27.978 1.00 93.06 270 LEU A O 1
ATOM 2128 N N . LYS A 1 271 ? -7.244 3.145 26.840 1.00 90.00 271 LYS A N 1
ATOM 2129 C CA . LYS A 1 271 ? -6.997 4.044 27.986 1.00 90.00 271 LYS A CA 1
ATOM 2130 C C . LYS A 1 271 ? -6.497 3.303 29.236 1.00 90.00 271 LYS A C 1
ATOM 2132 O O . LYS A 1 271 ? -7.027 3.462 30.335 1.00 90.00 271 LYS A O 1
ATOM 2137 N N . THR A 1 272 ? -5.476 2.470 29.065 1.00 88.00 272 THR A N 1
ATOM 2138 C CA . THR A 1 272 ? -4.863 1.630 30.105 1.00 88.00 272 THR A CA 1
ATOM 2139 C C . THR A 1 272 ? -4.178 2.437 31.211 1.00 88.00 272 THR A C 1
ATOM 2141 O O . THR A 1 272 ? -3.859 1.880 32.260 1.00 88.00 272 THR A O 1
ATOM 2144 N N . GLY A 1 273 ? -3.965 3.741 31.000 1.00 88.44 273 GLY A N 1
ATOM 2145 C CA . GLY A 1 273 ? -3.301 4.635 31.950 1.00 88.44 273 GLY A CA 1
ATOM 2146 C C . GLY A 1 273 ? -1.784 4.705 31.762 1.00 88.44 273 GLY A C 1
ATOM 2147 O O . GLY A 1 273 ? -1.126 5.491 32.442 1.00 88.44 273 GLY A O 1
ATOM 2148 N N . ASP A 1 274 ? -1.235 3.933 30.820 1.00 93.06 274 ASP A N 1
ATOM 2149 C CA . ASP A 1 274 ? 0.135 4.063 30.331 1.00 93.06 274 ASP A CA 1
ATOM 2150 C C . ASP A 1 274 ? 0.124 4.558 28.881 1.00 93.06 274 ASP A C 1
ATOM 2152 O O . ASP A 1 274 ? -0.287 3.849 27.963 1.00 93.06 274 ASP A O 1
ATOM 2156 N N . ALA A 1 275 ? 0.622 5.776 28.663 1.00 91.88 275 ALA A N 1
ATOM 2157 C CA . ALA A 1 275 ? 0.575 6.432 27.360 1.00 91.88 275 ALA A CA 1
ATOM 2158 C C . ALA A 1 275 ? 1.338 5.663 26.267 1.00 91.88 275 ALA A C 1
ATOM 2160 O O . ALA A 1 275 ? 0.978 5.744 25.090 1.00 91.88 275 ALA A O 1
ATOM 2161 N N . GLN A 1 276 ? 2.396 4.925 26.625 1.00 91.50 276 GLN A N 1
ATOM 2162 C CA . GLN A 1 276 ? 3.153 4.133 25.657 1.00 91.50 276 GLN A CA 1
ATOM 2163 C C . GLN A 1 276 ? 2.379 2.880 25.229 1.00 91.50 276 GLN A C 1
ATOM 2165 O O . GLN A 1 276 ? 2.282 2.613 24.029 1.00 91.50 276 GLN A O 1
ATOM 2170 N N . SER A 1 277 ? 1.818 2.145 26.191 1.00 92.75 277 SER A N 1
ATOM 2171 C CA . SER A 1 277 ? 0.894 1.027 25.980 1.00 92.75 277 SER A CA 1
ATOM 2172 C C . SER A 1 277 ? -0.315 1.451 25.149 1.00 92.75 277 SER A C 1
ATOM 2174 O O . SER A 1 277 ? -0.588 0.840 24.116 1.00 92.75 277 SER A O 1
ATOM 2176 N N . ASP A 1 278 ? -0.984 2.541 25.532 1.00 93.56 278 ASP A N 1
ATOM 2177 C CA . ASP A 1 278 ? -2.170 3.056 24.839 1.00 93.56 278 ASP A CA 1
ATOM 2178 C C . ASP A 1 278 ? -1.850 3.392 23.389 1.00 93.56 278 ASP A C 1
ATOM 2180 O O . ASP A 1 278 ? -2.527 2.938 22.469 1.00 93.56 278 ASP A O 1
ATOM 2184 N N . ARG A 1 279 ? -0.732 4.082 23.157 1.00 93.06 279 ARG A N 1
ATOM 2185 C CA . ARG A 1 279 ? -0.268 4.371 21.804 1.00 93.06 279 ARG A CA 1
ATOM 2186 C C . ARG A 1 279 ? 0.024 3.101 21.002 1.00 93.06 279 ARG A C 1
ATOM 2188 O O . ARG A 1 279 ? -0.341 3.036 19.832 1.00 93.06 279 ARG A O 1
ATOM 2195 N N . ALA A 1 280 ? 0.692 2.109 21.589 1.00 93.62 280 ALA A N 1
ATOM 2196 C CA . ALA A 1 280 ? 1.013 0.862 20.897 1.00 93.62 280 ALA A CA 1
ATOM 2197 C C . ALA A 1 280 ? -0.249 0.071 20.512 1.00 93.62 280 ALA A C 1
ATOM 2199 O O . ALA A 1 280 ? -0.300 -0.505 19.426 1.00 93.62 280 ALA A O 1
ATOM 2200 N N . ILE A 1 281 ? -1.270 0.082 21.371 1.00 95.62 281 ILE A N 1
ATOM 2201 C CA . ILE A 1 281 ? -2.573 -0.542 21.126 1.00 95.62 281 ILE A CA 1
ATOM 2202 C C . ILE A 1 281 ? -3.308 0.201 20.008 1.00 95.62 281 ILE A C 1
ATOM 2204 O O . ILE A 1 281 ? -3.665 -0.419 19.006 1.00 95.62 281 ILE A O 1
ATOM 2208 N N . THR A 1 282 ? -3.462 1.521 20.126 1.00 96.06 282 THR A N 1
ATOM 2209 C CA . THR A 1 282 ? -4.196 2.333 19.146 1.00 96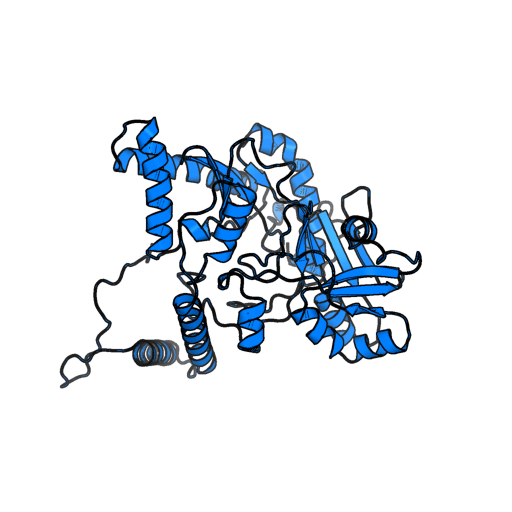.06 282 THR A CA 1
ATOM 2210 C C . THR A 1 282 ? -3.530 2.320 17.773 1.00 96.06 282 THR A C 1
ATOM 2212 O O . THR A 1 282 ? -4.203 2.206 16.752 1.00 96.06 282 THR A O 1
ATOM 2215 N N . GLU A 1 283 ? -2.201 2.373 17.699 1.00 95.38 283 GLU A N 1
ATOM 2216 C CA . GLU A 1 283 ? -1.502 2.206 16.419 1.00 95.38 283 GLU A CA 1
ATOM 2217 C C . GLU A 1 283 ? -1.570 0.746 15.937 1.00 95.38 283 GLU A C 1
ATOM 2219 O O . GLU A 1 283 ? -1.586 0.488 14.738 1.00 95.38 283 GLU A O 1
ATOM 2224 N N . GLY A 1 284 ? -1.637 -0.234 16.840 1.00 96.50 284 GLY A N 1
ATOM 2225 C CA . GLY A 1 284 ? -1.652 -1.658 16.515 1.00 96.50 284 GLY A CA 1
ATOM 2226 C C . GLY A 1 284 ? -2.983 -2.184 15.967 1.00 96.50 284 GLY A C 1
ATOM 2227 O O . GLY A 1 284 ? -2.952 -3.094 15.138 1.00 96.50 284 GLY A O 1
ATOM 2228 N N . PHE A 1 285 ? -4.116 -1.621 16.396 1.00 97.75 285 PHE A N 1
ATOM 2229 C CA . PHE A 1 285 ? -5.461 -1.932 15.884 1.00 97.75 285 PHE A CA 1
ATOM 2230 C C . PHE A 1 285 ? -5.861 -1.108 14.653 1.00 97.75 285 PHE A C 1
ATOM 2232 O O . PHE A 1 285 ? -6.895 -1.387 14.052 1.00 97.75 285 PHE A O 1
ATOM 2239 N N . GLY A 1 286 ? -5.057 -0.111 14.271 1.00 97.44 286 GLY A N 1
ATOM 2240 C CA . GLY A 1 286 ? -5.388 0.810 13.189 1.00 97.44 286 GLY A CA 1
ATOM 2241 C C . GLY A 1 286 ? -5.697 0.104 11.867 1.00 97.44 286 GLY A C 1
ATOM 2242 O O . GLY A 1 286 ? -4.879 -0.650 11.337 1.00 97.44 286 GLY A O 1
ATOM 2243 N N . LEU A 1 287 ? -6.856 0.415 11.302 1.00 97.88 287 LEU A N 1
ATOM 2244 C CA . LEU A 1 287 ? -7.315 -0.027 9.994 1.00 97.88 287 LEU A CA 1
ATOM 2245 C C . LEU A 1 287 ? -7.798 1.182 9.197 1.00 97.88 287 LEU A C 1
ATOM 2247 O O . LEU A 1 287 ? -8.705 1.881 9.641 1.00 97.88 287 LEU A O 1
ATOM 2251 N N . ILE A 1 288 ? -7.242 1.379 8.003 1.00 98.12 288 ILE A N 1
ATOM 2252 C CA . ILE A 1 288 ? -7.758 2.333 7.015 1.00 98.12 288 ILE A CA 1
ATOM 2253 C C . ILE A 1 288 ? -8.568 1.563 5.970 1.00 98.12 288 ILE A C 1
ATOM 2255 O O . ILE A 1 288 ? -8.101 0.552 5.433 1.00 98.12 288 ILE A O 1
ATOM 2259 N N . LEU A 1 289 ? -9.763 2.063 5.656 1.00 98.19 289 LEU A N 1
ATOM 2260 C CA . LEU A 1 289 ? -10.544 1.615 4.509 1.00 98.19 289 LEU A CA 1
ATOM 2261 C C . LEU A 1 289 ? -10.110 2.424 3.291 1.00 98.19 289 LEU A C 1
ATOM 2263 O O . LEU A 1 289 ? -10.255 3.643 3.290 1.00 98.19 289 LEU A O 1
ATOM 2267 N N . ARG A 1 290 ? -9.597 1.760 2.254 1.00 98.12 290 ARG A N 1
ATOM 2268 C CA . ARG A 1 290 ? -9.300 2.383 0.956 1.00 98.12 290 ARG A CA 1
ATOM 2269 C C . ARG A 1 290 ? -10.316 1.904 -0.070 1.00 98.12 290 ARG A C 1
ATOM 2271 O O . ARG A 1 290 ? -10.523 0.705 -0.176 1.00 98.12 290 ARG A O 1
ATOM 2278 N N . ARG A 1 291 ? -10.938 2.806 -0.827 1.00 96.88 291 ARG A N 1
ATOM 2279 C CA . ARG A 1 291 ? -11.931 2.455 -1.856 1.00 96.88 291 ARG A CA 1
ATOM 2280 C C . ARG A 1 291 ? -11.368 1.462 -2.880 1.00 96.88 291 ARG A C 1
ATOM 2282 O O . ARG A 1 291 ? -10.205 1.559 -3.278 1.00 96.88 291 ARG A O 1
ATOM 2289 N N . GLY A 1 292 ? -12.213 0.507 -3.260 1.00 96.00 292 GLY A N 1
ATOM 2290 C CA . GLY A 1 292 ? -11.995 -0.483 -4.307 1.00 96.00 292 GLY A CA 1
ATOM 2291 C C . GLY A 1 292 ? -12.083 0.104 -5.717 1.00 96.00 292 GLY A C 1
ATOM 2292 O O . GLY A 1 292 ? -11.962 1.311 -5.919 1.00 96.00 292 GLY A O 1
ATOM 2293 N N . PHE A 1 293 ? -12.286 -0.772 -6.6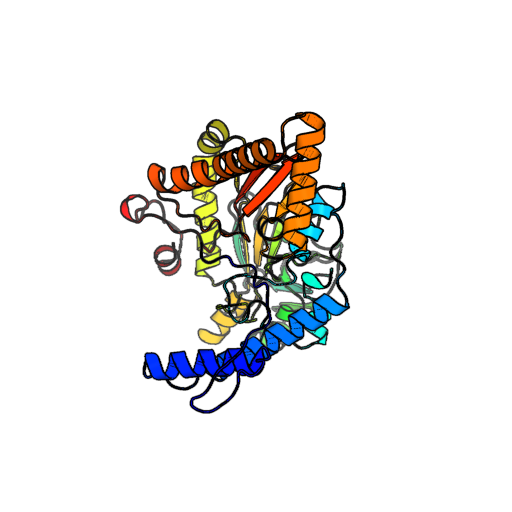99 1.00 95.75 293 PHE A N 1
ATOM 2294 C CA . PHE A 1 293 ? -12.332 -0.403 -8.117 1.00 95.75 293 PHE A CA 1
ATOM 2295 C C . PHE A 1 293 ? -13.743 -0.115 -8.648 1.00 95.75 293 PHE A C 1
ATOM 2297 O O . PHE A 1 293 ? -13.850 0.496 -9.709 1.00 95.75 293 PHE A O 1
ATOM 2304 N N . ASP A 1 294 ? -14.792 -0.514 -7.926 1.00 88.56 294 ASP A N 1
ATOM 2305 C CA . ASP A 1 294 ? -16.180 -0.589 -8.412 1.00 88.56 294 ASP A CA 1
ATOM 2306 C C . ASP A 1 294 ? -16.690 0.699 -9.076 1.00 88.56 294 ASP A C 1
ATOM 2308 O O . ASP A 1 294 ? -17.322 0.643 -10.128 1.00 88.56 294 ASP A O 1
ATOM 2312 N N . ASP A 1 295 ? -16.357 1.861 -8.509 1.00 87.31 295 ASP A N 1
ATOM 2313 C CA . ASP A 1 295 ? -16.855 3.161 -8.980 1.00 87.31 295 ASP A CA 1
ATOM 2314 C C . ASP A 1 295 ? -15.879 3.905 -9.905 1.00 87.31 295 ASP A C 1
ATOM 2316 O O . ASP A 1 295 ? -16.206 4.962 -10.447 1.00 87.31 295 ASP A O 1
ATOM 2320 N N . VAL A 1 296 ? -14.648 3.404 -10.047 1.00 92.81 296 VAL A N 1
ATOM 2321 C CA . VAL A 1 296 ? -13.549 4.151 -10.678 1.00 92.81 296 VAL A CA 1
ATOM 2322 C C . VAL A 1 296 ? -12.902 3.419 -11.843 1.00 92.81 296 VAL A C 1
ATOM 2324 O O . VAL A 1 296 ? -12.249 4.065 -12.653 1.00 92.81 296 VAL A O 1
ATOM 2327 N N . LEU A 1 297 ? -13.049 2.100 -11.962 1.00 96.12 297 LEU A N 1
ATOM 2328 C CA . LEU A 1 297 ? -12.440 1.333 -13.044 1.00 96.12 297 LEU A CA 1
ATOM 2329 C C . LEU A 1 297 ? -13.242 1.491 -14.338 1.00 96.12 297 LEU A C 1
ATOM 2331 O O . LEU A 1 297 ? -14.418 1.141 -14.409 1.00 96.12 297 LEU A O 1
ATOM 2335 N N . HIS A 1 298 ? -12.595 1.999 -15.388 1.00 96.25 298 HIS A N 1
ATOM 2336 C CA . HIS A 1 298 ? -13.253 2.142 -16.683 1.00 96.25 298 HIS A CA 1
ATOM 2337 C C . HIS A 1 298 ? -13.605 0.772 -17.303 1.00 96.25 298 HIS A C 1
ATOM 2339 O O . HIS A 1 298 ? -12.833 -0.184 -17.179 1.00 96.25 298 HIS A O 1
ATOM 2345 N N . PRO A 1 299 ? -14.734 0.656 -18.030 1.00 94.50 299 PRO A N 1
ATOM 2346 C CA . PRO A 1 299 ? -15.103 -0.584 -18.707 1.00 94.50 299 PRO A CA 1
ATOM 2347 C C . PRO A 1 299 ? -14.004 -1.092 -19.650 1.00 94.50 299 PRO A C 1
ATOM 2349 O O . PRO A 1 299 ? -13.462 -0.337 -20.455 1.00 94.50 299 PRO A O 1
ATOM 2352 N N . GLY A 1 300 ? -13.690 -2.388 -19.568 1.00 94.12 300 GLY A N 1
ATOM 2353 C CA . GLY A 1 300 ? -12.672 -3.035 -20.405 1.00 94.12 300 GLY A CA 1
ATOM 2354 C C . GLY A 1 300 ? -11.219 -2.760 -19.994 1.00 94.12 300 GLY A C 1
ATOM 2355 O O . GLY A 1 300 ? -10.306 -3.287 -20.630 1.00 94.12 300 GLY A O 1
ATOM 2356 N N . VAL A 1 301 ? -10.990 -1.975 -18.937 1.00 96.88 301 VAL A N 1
ATOM 2357 C CA . VAL A 1 301 ? -9.657 -1.695 -18.397 1.00 96.88 301 VAL A CA 1
ATOM 2358 C C . VAL A 1 301 ? -9.252 -2.752 -17.371 1.00 96.88 301 VAL A C 1
ATOM 2360 O O . VAL A 1 301 ? -10.024 -3.141 -16.500 1.00 96.88 301 VAL A O 1
ATOM 2363 N N . THR A 1 302 ? -8.004 -3.205 -17.465 1.00 97.75 302 THR A N 1
ATOM 2364 C CA . THR A 1 302 ? -7.363 -4.116 -16.512 1.00 97.75 302 THR A CA 1
ATOM 2365 C C . THR A 1 302 ? -6.360 -3.349 -15.648 1.00 97.75 302 THR A C 1
ATOM 2367 O O . THR A 1 302 ? -5.376 -2.840 -16.191 1.00 97.75 302 THR A O 1
ATOM 2370 N N . PRO A 1 303 ? -6.571 -3.237 -14.324 1.00 98.06 303 PRO A N 1
ATOM 2371 C CA . PRO A 1 303 ? -5.632 -2.562 -13.438 1.00 98.06 303 PRO A CA 1
ATOM 2372 C C . PRO A 1 303 ? -4.412 -3.444 -13.147 1.00 98.06 303 PRO A C 1
ATOM 2374 O O . PRO A 1 303 ? -4.551 -4.574 -12.692 1.00 98.06 303 PRO A O 1
ATOM 2377 N N . LEU A 1 304 ? -3.205 -2.921 -13.366 1.00 97.69 304 LEU A N 1
ATOM 2378 C CA . LEU A 1 304 ? -1.936 -3.610 -13.113 1.00 97.69 304 LEU A CA 1
ATOM 2379 C C . LEU A 1 304 ? -0.993 -2.723 -12.299 1.00 97.69 304 LEU A C 1
ATOM 2381 O O . LEU A 1 304 ? -0.788 -1.554 -12.622 1.00 97.69 304 LEU A O 1
ATOM 2385 N N . LEU A 1 305 ? -0.377 -3.267 -11.252 1.00 97.19 305 LEU A N 1
ATOM 2386 C CA . LEU A 1 305 ? 0.614 -2.544 -10.457 1.00 97.19 305 LEU A CA 1
ATOM 2387 C C . LEU A 1 305 ? 1.797 -2.098 -11.334 1.00 97.19 305 LEU A C 1
ATOM 2389 O O . LEU A 1 305 ? 2.432 -2.931 -11.983 1.00 97.19 305 LEU A O 1
ATOM 2393 N N . ALA A 1 306 ? 2.168 -0.813 -11.300 1.00 96.06 306 ALA A N 1
ATOM 2394 C CA . ALA A 1 306 ? 3.278 -0.302 -12.110 1.00 96.06 306 ALA A CA 1
ATOM 2395 C C . ALA A 1 306 ? 4.601 -1.026 -11.802 1.00 96.06 306 ALA A C 1
ATOM 2397 O O . ALA A 1 306 ? 5.365 -1.359 -12.707 1.00 96.06 306 ALA A O 1
ATOM 2398 N N . GLY A 1 307 ? 4.852 -1.357 -10.531 1.00 93.69 307 GLY A N 1
ATOM 2399 C CA . GLY A 1 307 ? 6.014 -2.154 -10.129 1.00 93.69 307 GLY A CA 1
ATOM 2400 C C . GLY A 1 307 ? 6.069 -3.548 -10.761 1.00 93.69 307 GLY A C 1
ATOM 2401 O O . GLY A 1 307 ? 7.161 -4.057 -10.996 1.00 93.69 307 GLY A O 1
ATOM 2402 N N . ALA A 1 308 ? 4.921 -4.163 -11.059 1.00 92.81 308 ALA A N 1
ATOM 2403 C CA . ALA A 1 308 ? 4.871 -5.473 -11.704 1.00 92.81 308 ALA A CA 1
ATOM 2404 C C . ALA A 1 308 ? 5.306 -5.416 -13.175 1.00 92.81 308 ALA A C 1
ATOM 2406 O O . ALA A 1 308 ? 5.781 -6.421 -13.709 1.00 92.81 308 ALA A O 1
ATOM 2407 N N . LEU A 1 309 ? 5.143 -4.255 -13.813 1.00 91.75 309 LEU A N 1
ATOM 2408 C CA . LEU A 1 309 ? 5.499 -4.004 -15.208 1.00 91.75 309 LEU A CA 1
ATOM 2409 C C . LEU A 1 309 ? 6.943 -3.507 -15.338 1.00 91.75 309 LEU A C 1
ATOM 2411 O O . LEU A 1 309 ? 7.698 -4.002 -16.166 1.00 91.75 309 LEU A O 1
ATOM 2415 N N . PHE A 1 310 ? 7.356 -2.576 -14.476 1.00 89.75 310 PHE A N 1
ATOM 2416 C CA . PHE A 1 310 ? 8.666 -1.920 -14.557 1.00 89.75 310 PHE A CA 1
ATOM 2417 C C . PHE A 1 310 ? 9.713 -2.473 -13.584 1.00 89.75 310 PHE A C 1
ATOM 2419 O O . PHE A 1 310 ? 10.753 -1.848 -13.360 1.00 89.75 310 PHE A O 1
ATOM 2426 N N . GLY A 1 311 ? 9.456 -3.636 -12.981 1.00 78.31 311 GLY A N 1
ATOM 2427 C CA . GLY A 1 311 ? 10.468 -4.354 -12.216 1.00 78.31 311 GLY A CA 1
ATOM 2428 C C . GLY A 1 311 ? 11.692 -4.628 -13.094 1.00 78.31 311 GLY A C 1
ATOM 2429 O O . GLY A 1 311 ? 11.555 -5.143 -14.202 1.00 78.31 311 GLY A O 1
ATOM 2430 N N . ASN A 1 312 ? 12.892 -4.280 -12.613 1.00 77.75 312 ASN A N 1
ATOM 2431 C CA . ASN A 1 312 ? 14.148 -4.460 -13.351 1.00 77.75 312 ASN A CA 1
ATOM 2432 C C . ASN A 1 312 ? 14.591 -5.937 -13.372 1.00 77.75 312 ASN A C 1
ATOM 2434 O O . ASN A 1 312 ? 15.596 -6.320 -12.775 1.00 77.75 312 ASN A O 1
ATOM 2438 N N . HIS A 1 313 ? 13.778 -6.790 -13.986 1.00 81.12 313 HIS A N 1
ATOM 2439 C CA . HIS A 1 313 ? 13.990 -8.225 -14.094 1.00 81.12 313 HIS A CA 1
ATOM 2440 C C . HIS A 1 313 ? 13.207 -8.798 -15.279 1.00 81.12 313 HIS A C 1
ATOM 2442 O O . HIS A 1 313 ? 12.259 -8.192 -15.778 1.00 81.12 313 HIS A O 1
ATOM 2448 N N . VAL A 1 314 ? 13.548 -10.030 -15.662 1.00 84.19 314 VAL A N 1
ATOM 2449 C CA . VAL A 1 314 ? 13.001 -10.724 -16.842 1.00 84.19 314 VAL A CA 1
ATOM 2450 C C . VAL A 1 314 ? 11.469 -10.758 -16.894 1.00 84.19 314 VAL A C 1
ATOM 2452 O O . VAL A 1 314 ? 10.895 -10.636 -17.968 1.00 84.19 314 VAL A O 1
ATOM 2455 N N . TYR A 1 315 ? 10.786 -10.865 -15.747 1.00 87.12 315 TYR A N 1
ATOM 2456 C CA . TYR A 1 315 ? 9.317 -10.882 -15.727 1.00 87.12 315 TYR A CA 1
ATOM 2457 C C . TYR A 1 315 ? 8.673 -9.528 -16.069 1.00 87.12 315 TYR A C 1
ATOM 2459 O O . TYR A 1 315 ? 7.617 -9.515 -16.689 1.00 87.12 315 TYR A O 1
ATOM 2467 N N . GLY A 1 316 ? 9.282 -8.401 -15.676 1.00 89.38 316 GLY A N 1
ATOM 2468 C CA . GLY A 1 316 ? 8.774 -7.071 -16.029 1.00 89.38 316 GLY A CA 1
ATOM 2469 C C . GLY A 1 316 ? 8.969 -6.800 -17.519 1.00 89.38 316 GLY A C 1
ATOM 2470 O O . GLY A 1 316 ? 8.027 -6.420 -18.210 1.00 89.38 316 GLY A O 1
ATOM 2471 N N . GLU A 1 317 ? 10.161 -7.130 -18.032 1.00 89.31 317 GLU A N 1
ATOM 2472 C CA . GLU A 1 317 ? 10.494 -7.072 -19.463 1.00 89.31 317 GLU A CA 1
ATOM 2473 C C . GLU A 1 317 ? 9.505 -7.890 -20.308 1.00 89.31 317 GLU A C 1
ATOM 2475 O O . GLU A 1 317 ? 8.939 -7.367 -21.266 1.00 89.31 317 GLU A O 1
ATOM 2480 N N . ALA A 1 318 ? 9.216 -9.133 -19.908 1.00 90.88 318 ALA A N 1
ATOM 2481 C CA . ALA A 1 318 ? 8.250 -9.985 -20.598 1.00 90.88 318 ALA A CA 1
ATOM 2482 C C . ALA A 1 318 ? 6.834 -9.383 -20.610 1.00 90.88 318 ALA A C 1
ATOM 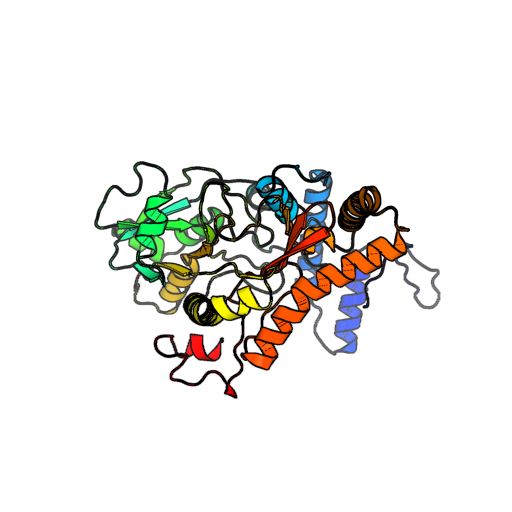2484 O O . ALA A 1 318 ? 6.198 -9.341 -21.659 1.00 90.88 318 ALA A O 1
ATOM 2485 N N . ARG A 1 319 ? 6.351 -8.861 -19.475 1.00 91.81 319 ARG A N 1
ATOM 2486 C CA . ARG A 1 319 ? 5.015 -8.242 -19.381 1.00 91.81 319 ARG A CA 1
ATOM 2487 C C . ARG A 1 319 ? 4.894 -6.995 -20.238 1.00 91.81 319 ARG A C 1
ATOM 2489 O O . ARG A 1 319 ? 3.887 -6.819 -20.913 1.00 91.81 319 ARG A O 1
ATOM 2496 N N . MET A 1 320 ? 5.914 -6.140 -20.229 1.00 93.00 320 MET A N 1
ATOM 2497 C CA . MET A 1 320 ? 5.943 -4.980 -21.116 1.00 93.00 320 MET A CA 1
ATOM 2498 C C . MET A 1 320 ? 5.965 -5.410 -22.583 1.00 93.00 320 MET A C 1
ATOM 2500 O O . MET A 1 320 ? 5.209 -4.853 -23.373 1.00 93.00 320 MET A O 1
ATOM 2504 N N . GLY A 1 321 ? 6.742 -6.439 -22.932 1.00 92.56 321 GLY A N 1
ATOM 2505 C CA . GLY A 1 321 ? 6.715 -7.052 -24.261 1.00 92.56 321 GLY A CA 1
ATOM 2506 C C . GLY A 1 321 ? 5.308 -7.493 -24.673 1.00 92.56 321 GLY A C 1
ATOM 2507 O O . GLY A 1 321 ? 4.837 -7.103 -25.735 1.00 92.56 321 GLY A O 1
ATOM 2508 N N . GLU A 1 322 ? 4.582 -8.200 -23.801 1.00 92.31 322 GLU A N 1
ATOM 2509 C CA . GLU A 1 322 ? 3.201 -8.631 -24.070 1.00 92.31 322 GLU A CA 1
ATOM 2510 C C . GLU A 1 322 ? 2.238 -7.457 -24.328 1.00 92.31 322 GLU A C 1
ATOM 2512 O O . GLU A 1 322 ? 1.363 -7.553 -25.198 1.00 92.31 322 GLU A O 1
ATOM 2517 N N . LEU A 1 323 ? 2.385 -6.350 -23.589 1.00 94.19 323 LEU A N 1
ATOM 2518 C CA . LEU A 1 323 ? 1.579 -5.142 -23.793 1.00 94.19 323 LEU A CA 1
ATOM 2519 C C . LEU A 1 323 ? 1.888 -4.476 -25.138 1.00 94.19 323 LEU A C 1
ATOM 2521 O O . LEU A 1 323 ? 0.964 -4.119 -25.875 1.00 94.19 323 LEU A O 1
ATOM 2525 N N . LEU A 1 324 ? 3.171 -4.355 -25.481 1.00 95.06 324 LEU A N 1
ATOM 2526 C CA . LEU A 1 324 ? 3.612 -3.783 -26.753 1.00 95.06 324 LEU A CA 1
ATOM 2527 C C . LEU A 1 324 ? 3.183 -4.658 -27.936 1.00 95.06 324 LEU A C 1
ATOM 2529 O O . LEU A 1 324 ? 2.648 -4.134 -28.909 1.00 95.06 324 LEU A O 1
ATOM 2533 N N . ASP A 1 325 ? 3.292 -5.982 -27.826 1.00 93.19 325 ASP A N 1
ATOM 2534 C CA . ASP A 1 325 ? 2.823 -6.930 -28.843 1.00 93.19 325 ASP A CA 1
ATOM 2535 C C . ASP A 1 325 ? 1.302 -6.855 -29.042 1.00 93.19 325 ASP A C 1
ATOM 2537 O O . ASP A 1 325 ? 0.790 -7.022 -30.153 1.00 93.19 325 ASP A O 1
ATOM 2541 N N . ALA A 1 326 ? 0.539 -6.629 -27.967 1.00 91.75 326 ALA A N 1
ATOM 2542 C CA . ALA A 1 326 ? -0.903 -6.406 -28.053 1.00 91.75 326 ALA A CA 1
ATOM 2543 C C . ALA A 1 326 ? -1.239 -5.090 -28.770 1.00 91.75 326 ALA A C 1
ATOM 2545 O O . ALA A 1 326 ? -2.116 -5.078 -29.638 1.00 91.75 326 ALA A O 1
ATOM 2546 N N . MET A 1 327 ? -0.512 -4.015 -28.464 1.00 93.00 327 MET A N 1
ATOM 2547 C CA . MET A 1 327 ? -0.681 -2.715 -29.109 1.00 93.00 327 MET A CA 1
ATOM 2548 C C . MET A 1 327 ? -0.281 -2.758 -30.596 1.00 93.00 327 MET A C 1
ATOM 2550 O O . MET A 1 327 ? -1.024 -2.270 -31.454 1.00 93.00 327 MET A O 1
ATOM 2554 N N . GLN A 1 328 ? 0.839 -3.407 -30.922 1.00 91.81 328 GLN A N 1
ATOM 2555 C CA . GLN A 1 328 ? 1.356 -3.546 -32.284 1.00 91.81 328 GLN A CA 1
ATOM 2556 C C . GLN A 1 328 ? 0.408 -4.349 -33.182 1.00 91.81 328 GLN A C 1
ATOM 2558 O O . GLN A 1 328 ? 0.165 -3.952 -34.321 1.00 91.81 328 GLN A O 1
ATOM 2563 N N . ARG A 1 329 ? -0.202 -5.430 -32.669 1.00 88.69 329 ARG A N 1
ATOM 2564 C CA . ARG A 1 329 ? -1.203 -6.219 -33.415 1.00 88.69 329 ARG A CA 1
ATOM 2565 C C . ARG A 1 329 ? -2.406 -5.398 -33.891 1.00 88.69 329 ARG A C 1
ATOM 2567 O O . ARG A 1 329 ? -3.066 -5.815 -34.837 1.00 88.69 329 ARG A O 1
ATOM 2574 N N . ARG A 1 330 ? -2.694 -4.253 -33.262 1.00 82.50 330 ARG A N 1
ATOM 2575 C CA . ARG A 1 330 ? -3.767 -3.334 -33.681 1.00 82.50 330 ARG A CA 1
ATOM 2576 C C . ARG A 1 330 ? -3.267 -2.193 -34.559 1.00 82.50 330 ARG A C 1
ATOM 2578 O O . ARG A 1 330 ? -3.954 -1.822 -35.503 1.00 82.50 330 ARG A O 1
ATOM 2585 N N . GLY A 1 331 ? -2.112 -1.617 -34.221 1.00 78.94 331 GLY A N 1
ATOM 2586 C CA . GLY A 1 331 ? -1.596 -0.409 -34.871 1.00 78.94 331 GLY A CA 1
ATOM 2587 C C . GLY A 1 331 ? -0.753 -0.658 -36.123 1.00 78.94 331 GLY A C 1
ATOM 2588 O O . GLY A 1 331 ? -0.649 0.230 -36.960 1.00 78.94 331 GLY A O 1
ATOM 2589 N N . GLY A 1 332 ? -0.137 -1.837 -36.258 1.00 82.50 332 GLY A N 1
ATOM 2590 C CA . GLY A 1 332 ? 0.769 -2.166 -37.367 1.00 82.50 332 GLY A CA 1
ATOM 2591 C C . GLY A 1 332 ? 2.106 -1.408 -37.367 1.00 82.50 332 GLY A C 1
ATOM 2592 O O . GLY A 1 332 ? 2.937 -1.666 -38.235 1.00 82.50 332 GLY A O 1
ATOM 2593 N N . SER A 1 333 ? 2.327 -0.499 -36.411 1.00 87.56 333 SER A N 1
ATOM 2594 C CA . SER A 1 333 ? 3.563 0.276 -36.271 1.00 87.56 333 SER A CA 1
ATOM 2595 C C . SER A 1 333 ? 4.767 -0.599 -35.890 1.00 87.56 333 SER A C 1
ATOM 2597 O O . SER A 1 333 ? 4.598 -1.640 -35.248 1.00 87.56 333 SER A O 1
ATOM 2599 N N . PRO A 1 334 ? 5.998 -0.176 -36.226 1.00 91.62 334 PRO A N 1
ATOM 2600 C CA . PRO A 1 334 ? 7.220 -0.772 -35.697 1.00 91.62 334 PRO A CA 1
ATOM 2601 C C . PRO A 1 334 ? 7.251 -0.809 -34.161 1.00 91.62 334 PRO A C 1
ATOM 2603 O O . PRO A 1 334 ? 6.606 -0.006 -33.481 1.00 91.62 334 PRO A O 1
ATOM 2606 N N . HIS A 1 335 ? 8.041 -1.732 -33.609 1.00 90.62 335 HIS A N 1
ATOM 2607 C CA . HIS A 1 335 ? 8.145 -1.934 -32.161 1.00 90.62 335 HIS A CA 1
ATOM 2608 C C . HIS A 1 335 ? 8.622 -0.675 -31.418 1.00 90.62 335 HIS A C 1
ATOM 2610 O O . HIS A 1 335 ? 8.046 -0.317 -30.396 1.00 90.62 335 HIS A O 1
ATOM 2616 N N . GLU A 1 336 ? 9.633 0.022 -31.947 1.00 93.25 336 GLU A N 1
ATOM 2617 C CA . GLU A 1 336 ? 10.185 1.239 -31.330 1.00 93.25 336 GLU A CA 1
ATOM 2618 C C . GLU A 1 336 ? 9.142 2.362 -31.251 1.00 93.25 336 GLU A C 1
ATOM 2620 O O . GLU A 1 336 ? 8.902 2.900 -30.173 1.00 93.25 336 GLU A O 1
ATOM 2625 N N . GLU A 1 337 ? 8.430 2.636 -32.348 1.00 94.31 337 GLU A N 1
ATOM 2626 C CA . GLU A 1 337 ? 7.332 3.616 -32.369 1.00 94.31 337 GLU A CA 1
ATOM 2627 C C . GLU A 1 337 ? 6.203 3.229 -31.403 1.00 94.31 337 GLU A C 1
ATOM 2629 O O . GLU A 1 337 ? 5.630 4.078 -30.718 1.00 94.31 337 GLU A O 1
ATOM 2634 N N . THR A 1 338 ? 5.895 1.931 -31.312 1.00 95.06 338 THR A N 1
ATOM 2635 C CA . THR A 1 338 ? 4.893 1.408 -30.374 1.00 95.06 338 THR A CA 1
ATOM 2636 C C . THR A 1 338 ? 5.327 1.638 -28.924 1.00 95.06 338 THR A C 1
ATOM 2638 O O . THR A 1 338 ? 4.518 2.079 -28.106 1.00 95.06 338 THR A O 1
ATOM 2641 N N . ALA A 1 339 ? 6.601 1.396 -28.605 1.00 95.06 339 ALA A N 1
ATOM 2642 C CA . ALA A 1 339 ? 7.167 1.618 -27.279 1.00 95.06 339 ALA A CA 1
ATOM 2643 C C . ALA A 1 339 ? 7.167 3.104 -26.890 1.00 95.06 339 ALA A C 1
ATOM 2645 O O . ALA A 1 339 ? 6.740 3.451 -25.786 1.00 95.06 339 ALA A O 1
ATOM 2646 N N . GLU A 1 340 ? 7.574 3.993 -27.799 1.00 96.12 340 GLU A N 1
ATOM 2647 C CA . GLU A 1 340 ? 7.545 5.444 -27.579 1.00 96.12 340 GLU A CA 1
ATOM 2648 C C . GLU A 1 340 ? 6.121 5.971 -27.374 1.00 96.12 340 GLU A C 1
ATOM 2650 O O . GLU A 1 340 ? 5.869 6.766 -26.459 1.00 96.12 340 GLU A O 1
ATOM 2655 N N . ALA A 1 341 ? 5.172 5.501 -28.187 1.00 95.56 341 ALA A N 1
ATOM 2656 C CA . ALA A 1 341 ? 3.766 5.866 -28.071 1.00 95.56 341 ALA A CA 1
ATOM 2657 C C . ALA A 1 341 ? 3.159 5.370 -26.751 1.00 95.56 341 ALA A C 1
ATOM 2659 O O . ALA A 1 341 ? 2.424 6.111 -26.092 1.00 95.56 341 ALA A O 1
ATOM 2660 N N . TRP A 1 342 ? 3.482 4.142 -26.337 1.00 96.44 342 TRP A N 1
ATOM 2661 C CA . TRP A 1 342 ? 3.048 3.603 -25.051 1.00 96.44 342 TRP A CA 1
ATOM 2662 C C . TRP A 1 342 ? 3.612 4.423 -23.887 1.00 96.44 342 TRP A C 1
ATOM 2664 O O . TRP A 1 342 ? 2.862 4.847 -23.006 1.00 96.44 342 TRP A O 1
ATOM 2674 N N . PHE A 1 343 ? 4.919 4.708 -23.908 1.00 95.69 343 PHE A N 1
ATOM 2675 C CA . PHE A 1 343 ? 5.584 5.475 -22.856 1.00 95.69 343 PHE A CA 1
ATOM 2676 C C . PHE A 1 343 ? 5.028 6.897 -22.750 1.00 95.69 343 PHE A C 1
ATOM 2678 O O . PHE A 1 343 ? 4.750 7.370 -21.649 1.00 95.69 343 PHE A O 1
ATOM 2685 N N . SER A 1 344 ? 4.788 7.551 -23.886 1.00 96.12 344 SER A N 1
ATOM 2686 C CA . SER A 1 344 ? 4.205 8.892 -23.940 1.00 96.12 344 SER A CA 1
ATOM 2687 C C . SER A 1 344 ? 2.786 8.928 -23.364 1.00 96.12 344 SER A C 1
ATOM 2689 O O . SER A 1 344 ? 2.456 9.852 -22.621 1.00 96.12 344 SER A O 1
ATOM 2691 N N . ARG A 1 345 ? 1.963 7.903 -23.630 1.00 95.75 345 ARG A N 1
ATOM 2692 C CA . ARG A 1 345 ? 0.636 7.758 -23.006 1.00 95.75 345 ARG A CA 1
ATOM 2693 C C . ARG A 1 345 ? 0.743 7.566 -21.498 1.00 95.75 345 ARG A C 1
ATOM 2695 O O . ARG A 1 345 ? 0.129 8.323 -20.759 1.00 95.75 345 ARG A O 1
ATOM 2702 N N . TYR A 1 346 ? 1.569 6.627 -21.037 1.00 96.44 346 TYR A N 1
ATOM 2703 C CA . TYR A 1 346 ? 1.788 6.404 -19.604 1.00 96.44 346 TYR A CA 1
ATOM 2704 C C . TYR A 1 346 ? 2.244 7.681 -18.877 1.00 96.44 346 TYR A C 1
ATOM 2706 O O . TYR A 1 346 ? 1.704 8.031 -17.828 1.00 96.44 346 TYR A O 1
ATOM 2714 N N . VAL A 1 347 ? 3.202 8.413 -19.453 1.00 95.19 347 VAL A N 1
ATOM 2715 C CA . VAL A 1 347 ? 3.676 9.693 -18.909 1.00 95.19 347 VAL A CA 1
ATOM 2716 C C . VAL A 1 347 ? 2.564 10.741 -18.892 1.00 95.19 347 VAL A C 1
ATOM 2718 O O . VAL A 1 347 ? 2.426 11.443 -17.892 1.00 95.19 347 VAL A O 1
ATOM 2721 N N . GLY A 1 348 ? 1.764 10.842 -19.956 1.00 95.75 348 GLY A N 1
ATOM 2722 C CA . GLY A 1 348 ? 0.632 11.767 -20.029 1.00 95.75 348 GLY A CA 1
ATOM 2723 C C . GLY A 1 348 ? -0.427 11.497 -18.958 1.00 95.75 348 GLY A C 1
ATOM 2724 O O . GLY A 1 348 ? -0.856 12.433 -18.284 1.00 95.75 348 GLY A O 1
ATOM 2725 N N . GLU A 1 349 ? -0.785 10.227 -18.749 1.00 96.12 349 GLU A N 1
ATOM 2726 C CA . GLU A 1 349 ? -1.780 9.814 -17.749 1.00 96.12 349 GLU A CA 1
ATOM 2727 C C . GLU A 1 349 ? -1.278 9.951 -16.301 1.00 96.12 349 GLU A C 1
ATOM 2729 O O . GLU A 1 349 ? -2.077 10.154 -15.392 1.00 96.12 349 GLU A O 1
ATOM 2734 N N . LEU A 1 350 ? 0.037 9.860 -16.055 1.00 97.25 350 LEU A N 1
ATOM 2735 C CA . LEU A 1 350 ? 0.605 9.926 -14.702 1.00 97.25 350 LEU A CA 1
ATOM 2736 C C . LEU A 1 350 ? 1.202 11.294 -14.351 1.00 97.25 350 LEU A C 1
ATOM 2738 O O . LEU A 1 350 ? 0.841 11.905 -13.345 1.00 97.25 350 LEU A O 1
ATOM 2742 N N . MET A 1 351 ? 2.180 11.766 -15.126 1.00 96.75 351 MET A N 1
ATOM 2743 C CA . MET A 1 351 ? 3.003 12.909 -14.723 1.00 96.75 351 MET A CA 1
ATOM 2744 C C . MET A 1 351 ? 2.213 14.213 -14.750 1.00 96.75 351 MET A C 1
ATOM 2746 O O . MET A 1 351 ? 2.374 15.038 -13.855 1.00 96.75 351 MET A O 1
ATOM 2750 N N . TYR A 1 352 ? 1.360 14.417 -15.753 1.00 96.38 352 TYR A N 1
ATOM 2751 C CA . TYR A 1 352 ? 0.601 15.661 -15.877 1.00 96.38 352 TYR A CA 1
ATOM 2752 C C . TYR A 1 352 ? -0.378 15.882 -14.718 1.00 96.38 352 TYR A C 1
ATOM 2754 O O . TYR A 1 352 ? -0.313 16.967 -14.131 1.00 96.38 352 TYR A O 1
ATOM 2762 N N . PRO A 1 353 ? -1.222 14.911 -14.313 1.00 96.62 353 PRO A N 1
ATOM 2763 C CA . PRO A 1 353 ? -2.072 15.097 -13.142 1.00 96.62 353 PRO A CA 1
ATOM 2764 C C . PRO A 1 353 ? -1.277 15.257 -11.843 1.00 96.62 353 PRO A C 1
ATOM 2766 O O . PRO A 1 353 ? -1.602 16.140 -11.052 1.00 96.62 353 PRO A O 1
ATOM 2769 N N . VAL A 1 354 ? -0.203 14.485 -11.628 1.00 97.56 354 VAL A N 1
ATOM 2770 C CA . VAL A 1 354 ? 0.642 14.622 -10.424 1.00 97.56 354 VAL A CA 1
ATOM 2771 C C . VAL A 1 354 ? 1.249 16.024 -10.328 1.00 97.56 354 VAL A C 1
ATOM 2773 O O . VAL A 1 354 ? 1.146 16.678 -9.290 1.00 97.56 354 VAL A O 1
ATOM 2776 N N . LEU A 1 355 ? 1.859 16.515 -11.411 1.00 97.75 355 LEU A N 1
ATOM 2777 C CA . LEU A 1 355 ? 2.469 17.845 -11.437 1.00 97.75 355 LEU A CA 1
ATOM 2778 C C . LEU A 1 355 ? 1.417 18.952 -11.343 1.00 97.75 355 LEU A C 1
ATOM 2780 O O . LEU A 1 355 ? 1.675 19.985 -10.729 1.00 97.75 355 LEU A O 1
ATOM 2784 N N . TYR A 1 356 ? 0.225 18.746 -11.904 1.00 97.44 356 TYR A N 1
ATOM 2785 C CA . TYR A 1 356 ? -0.885 19.679 -11.755 1.00 97.44 356 TYR A CA 1
ATOM 2786 C C . TYR A 1 356 ? -1.343 19.786 -10.298 1.00 97.44 356 TYR A C 1
ATOM 2788 O O . TYR A 1 356 ? -1.435 20.894 -9.772 1.00 97.44 356 TYR A O 1
ATOM 2796 N N . CYS A 1 357 ? -1.558 18.657 -9.618 1.00 97.25 357 CYS A N 1
ATOM 2797 C CA . CYS A 1 357 ? -1.873 18.624 -8.191 1.00 97.25 357 CYS A CA 1
ATOM 2798 C C . CYS A 1 357 ? -0.806 19.351 -7.362 1.00 97.25 357 CYS A C 1
ATOM 2800 O O . CYS A 1 357 ? -1.149 20.167 -6.505 1.00 97.25 357 CYS A O 1
ATOM 2802 N N . TYR A 1 358 ? 0.477 19.154 -7.675 1.00 97.38 358 TYR A N 1
ATOM 2803 C CA . TYR A 1 358 ? 1.556 19.850 -6.981 1.00 97.38 358 TYR A CA 1
ATOM 2804 C C . TYR A 1 358 ? 1.557 21.360 -7.254 1.00 97.38 358 TYR A C 1
ATOM 2806 O O . TYR A 1 358 ? 1.414 22.161 -6.332 1.00 97.38 358 TYR A O 1
ATOM 2814 N N . PHE A 1 359 ? 1.681 21.780 -8.513 1.00 97.06 359 PHE A N 1
ATOM 2815 C CA . PHE A 1 359 ? 1.882 23.192 -8.836 1.00 97.06 359 PHE A CA 1
ATOM 2816 C C . PHE A 1 359 ? 0.612 24.035 -8.690 1.00 97.06 359 PHE A C 1
ATOM 2818 O O . PHE A 1 359 ? 0.685 25.169 -8.204 1.00 97.06 359 PHE A O 1
ATOM 2825 N N . ALA A 1 360 ? -0.549 23.508 -9.089 1.00 95.94 360 ALA A N 1
ATOM 2826 C CA . ALA A 1 360 ? -1.810 24.244 -9.032 1.00 95.94 360 ALA A CA 1
ATOM 2827 C C . ALA A 1 360 ? -2.451 24.188 -7.640 1.00 95.94 360 ALA A C 1
ATOM 2829 O O . ALA A 1 360 ? -3.009 25.194 -7.197 1.00 95.94 360 ALA A O 1
ATOM 2830 N N . HIS A 1 361 ? -2.331 23.055 -6.938 1.00 95.44 361 HIS A N 1
ATOM 2831 C CA . HIS A 1 361 ? -3.060 22.810 -5.690 1.00 95.44 361 HIS A CA 1
ATOM 2832 C C . HIS A 1 361 ? -2.173 22.586 -4.462 1.00 95.44 361 HIS A C 1
ATOM 2834 O O . HIS A 1 361 ? -2.694 22.608 -3.356 1.00 95.44 361 HIS A O 1
ATOM 2840 N N . GLY A 1 362 ? -0.852 22.447 -4.608 1.00 96.31 362 GLY A N 1
ATOM 2841 C CA . GLY A 1 362 ? 0.054 22.219 -3.479 1.00 96.31 362 GLY A CA 1
ATOM 2842 C C . GLY A 1 362 ? -0.005 20.817 -2.895 1.00 96.31 362 GLY A C 1
ATOM 2843 O O . GLY A 1 362 ? 0.348 20.654 -1.735 1.00 96.31 362 GLY A O 1
ATOM 2844 N N . ILE A 1 363 ? -0.483 19.831 -3.651 1.00 96.81 363 ILE A N 1
ATOM 2845 C CA . ILE A 1 363 ? -0.632 18.450 -3.187 1.00 96.81 363 ILE A CA 1
ATOM 2846 C C . ILE A 1 363 ? 0.511 17.625 -3.767 1.00 96.81 363 ILE A C 1
ATOM 2848 O O . ILE A 1 363 ? 0.627 17.470 -4.983 1.00 96.81 363 ILE A O 1
ATOM 2852 N N . ILE A 1 364 ? 1.362 17.108 -2.891 1.00 97.00 364 ILE A N 1
ATOM 2853 C CA . ILE A 1 364 ? 2.556 16.349 -3.241 1.00 97.00 364 ILE A CA 1
ATOM 2854 C C . ILE A 1 364 ? 2.236 14.870 -3.054 1.00 97.00 364 ILE A C 1
ATOM 2856 O O . ILE A 1 364 ? 2.195 14.370 -1.933 1.00 97.00 364 ILE A O 1
ATOM 2860 N N . PHE A 1 365 ? 2.004 14.171 -4.162 1.00 96.44 365 PHE A N 1
ATOM 2861 C CA . PHE A 1 365 ? 1.906 12.714 -4.161 1.00 96.44 365 PHE A CA 1
ATOM 2862 C C . PHE A 1 365 ? 3.294 12.068 -4.124 1.00 96.44 365 PHE A C 1
ATOM 2864 O O . PHE A 1 365 ? 4.270 12.640 -4.611 1.00 96.44 365 PHE A O 1
ATOM 2871 N N . GLU A 1 366 ? 3.351 10.823 -3.649 1.00 95.25 366 GLU A N 1
ATOM 2872 C CA . GLU A 1 366 ? 4.514 9.939 -3.763 1.00 95.25 366 GLU A CA 1
ATOM 2873 C C . GLU A 1 366 ? 4.238 8.841 -4.817 1.00 95.25 366 GLU A C 1
ATOM 2875 O O . GLU A 1 366 ? 3.977 7.687 -4.464 1.00 95.25 366 GLU A O 1
ATOM 2880 N N . PRO A 1 367 ? 4.238 9.164 -6.130 1.00 95.06 367 PRO A N 1
ATOM 2881 C CA . PRO A 1 367 ? 3.844 8.241 -7.198 1.00 95.06 367 PRO A CA 1
ATOM 2882 C C . PRO A 1 367 ? 4.969 7.254 -7.551 1.00 95.06 367 PRO A C 1
ATOM 2884 O O . PRO A 1 367 ? 5.316 7.059 -8.717 1.00 95.06 367 PRO A O 1
ATOM 2887 N N . HIS A 1 368 ? 5.589 6.635 -6.548 1.00 93.62 368 HIS A N 1
ATOM 2888 C CA . HIS A 1 368 ? 6.525 5.547 -6.788 1.00 93.62 368 HIS A CA 1
ATOM 2889 C C . HIS A 1 368 ? 5.781 4.315 -7.327 1.00 93.62 368 HIS A C 1
ATOM 2891 O O . HIS A 1 368 ? 4.569 4.177 -7.163 1.00 93.62 368 HIS A O 1
ATOM 2897 N N . LEU A 1 369 ? 6.509 3.356 -7.902 1.00 94.25 369 LEU A N 1
ATOM 2898 C CA . LEU A 1 369 ? 5.939 2.207 -8.625 1.00 94.25 369 LEU A CA 1
ATOM 2899 C C . LEU A 1 369 ? 4.908 1.363 -7.850 1.00 94.25 369 LEU A C 1
ATOM 2901 O O . LEU A 1 369 ? 4.105 0.667 -8.464 1.00 94.25 369 LEU A O 1
ATOM 2905 N N . GLN A 1 370 ? 4.928 1.398 -6.516 1.00 94.75 370 GLN A N 1
ATOM 2906 C CA . GLN A 1 370 ? 3.964 0.682 -5.676 1.00 94.75 370 GLN A CA 1
ATOM 2907 C C . GLN A 1 370 ? 2.674 1.483 -5.371 1.00 94.75 370 GLN A C 1
ATOM 2909 O O . GLN A 1 370 ? 1.659 0.886 -5.017 1.00 94.75 370 GLN A O 1
ATOM 2914 N N . ASN A 1 371 ? 2.671 2.804 -5.570 1.00 96.75 371 ASN A N 1
ATOM 2915 C CA . ASN A 1 371 ? 1.519 3.695 -5.352 1.00 96.75 371 ASN A CA 1
ATOM 2916 C C . ASN A 1 371 ? 0.791 4.050 -6.657 1.00 96.75 371 ASN A C 1
ATOM 2918 O O . ASN A 1 371 ? -0.176 4.808 -6.640 1.00 96.75 371 ASN A O 1
ATOM 2922 N N . VAL A 1 372 ? 1.252 3.490 -7.777 1.00 97.56 372 VAL A N 1
ATOM 2923 C CA . VAL A 1 372 ? 0.678 3.685 -9.107 1.00 97.56 372 VAL A CA 1
ATOM 2924 C C . VAL A 1 372 ? 0.165 2.346 -9.620 1.00 97.56 372 VAL A C 1
ATOM 2926 O O . VAL A 1 372 ? 0.926 1.385 -9.756 1.00 97.56 372 VAL A O 1
ATOM 2929 N N . VAL A 1 373 ? -1.126 2.292 -9.935 1.00 98.31 373 VAL A N 1
ATOM 2930 C CA . VAL A 1 373 ? -1.736 1.194 -10.694 1.00 98.31 373 VAL A CA 1
ATOM 2931 C C . VAL A 1 373 ? -2.088 1.736 -12.074 1.00 98.31 373 VAL A C 1
ATOM 2933 O O . VAL A 1 373 ? -2.651 2.820 -12.197 1.00 98.31 373 VAL A O 1
ATOM 2936 N N . ILE A 1 374 ? -1.723 1.004 -13.118 1.00 98.19 374 ILE A N 1
ATOM 2937 C CA . ILE A 1 374 ? -1.936 1.379 -14.512 1.00 98.19 374 ILE A CA 1
ATOM 2938 C C . ILE A 1 374 ? -3.129 0.584 -15.019 1.00 98.19 374 ILE A C 1
ATOM 2940 O O . ILE A 1 374 ? -3.097 -0.644 -15.047 1.00 98.19 374 ILE A O 1
ATOM 2944 N N . GLY A 1 375 ? -4.182 1.282 -15.415 1.00 98.00 375 GLY A N 1
ATOM 2945 C CA . GLY A 1 375 ? -5.288 0.701 -16.147 1.00 98.00 375 GLY A CA 1
ATOM 2946 C C . GLY A 1 375 ? -4.905 0.512 -17.607 1.00 98.00 375 GLY A C 1
ATOM 2947 O O . GLY A 1 375 ? -4.684 1.482 -18.337 1.00 98.00 375 GLY A O 1
ATOM 2948 N N . VAL A 1 376 ? -4.829 -0.746 -18.027 1.00 97.31 376 VAL A N 1
ATOM 2949 C CA . VAL A 1 376 ? -4.456 -1.137 -19.382 1.00 97.31 376 VAL A CA 1
ATOM 2950 C C . VAL A 1 376 ? -5.667 -1.671 -20.132 1.00 97.31 376 VAL A C 1
ATOM 2952 O O . VAL A 1 376 ? -6.376 -2.541 -19.638 1.00 97.31 376 VAL A O 1
ATOM 2955 N N . ALA A 1 377 ? -5.868 -1.203 -21.358 1.00 95.06 377 ALA A N 1
ATOM 2956 C CA . ALA A 1 377 ? -6.826 -1.787 -22.287 1.00 95.06 377 ALA A CA 1
ATOM 2957 C C . ALA A 1 377 ? -6.193 -1.882 -23.675 1.00 95.06 377 ALA A C 1
ATOM 2959 O O . ALA A 1 377 ? -5.552 -0.944 -24.154 1.00 95.06 377 ALA A O 1
ATOM 2960 N N . GLU A 1 378 ? -6.333 -3.056 -24.297 1.00 90.88 378 GLU A N 1
ATOM 2961 C CA . GLU A 1 378 ? -5.782 -3.357 -25.627 1.00 90.88 378 GLU A CA 1
ATOM 2962 C C . GLU A 1 378 ? -4.265 -3.093 -25.741 1.00 90.88 378 GLU A C 1
ATOM 2964 O O . GLU A 1 378 ? -3.766 -2.644 -26.771 1.00 90.88 378 GLU A O 1
ATOM 2969 N N . GLY A 1 379 ? -3.524 -3.355 -24.660 1.00 92.75 379 GLY A N 1
ATOM 2970 C CA . GLY A 1 379 ? -2.077 -3.134 -24.584 1.00 92.75 379 GLY A CA 1
ATOM 2971 C C . GLY A 1 379 ? -1.662 -1.704 -24.234 1.00 92.75 379 GLY A C 1
ATOM 2972 O O . GLY A 1 379 ? -0.488 -1.478 -23.974 1.00 92.75 379 GLY A O 1
ATOM 2973 N N . GLN A 1 380 ? -2.587 -0.741 -24.174 1.00 94.31 380 GLN A N 1
ATOM 2974 C CA . GLN A 1 380 ? -2.288 0.675 -23.930 1.00 94.31 380 GLN A CA 1
ATOM 2975 C C . GLN A 1 380 ? -2.622 1.099 -22.500 1.00 94.31 380 GLN A C 1
ATOM 2977 O O . GLN A 1 380 ? -3.634 0.666 -21.954 1.00 94.31 380 GLN A O 1
ATOM 2982 N N . ALA A 1 381 ? -1.821 2.000 -21.925 1.00 96.38 381 ALA A N 1
ATOM 2983 C CA . ALA A 1 381 ? -2.207 2.735 -20.722 1.00 96.38 381 ALA A CA 1
ATOM 2984 C C . ALA A 1 381 ? -3.371 3.688 -21.054 1.00 96.38 381 ALA A C 1
ATOM 2986 O O . ALA A 1 381 ? -3.242 4.530 -21.944 1.00 96.38 381 ALA A O 1
ATOM 2987 N N . GLN A 1 382 ? -4.500 3.520 -20.365 1.00 95.94 382 GLN A N 1
ATOM 2988 C CA . GLN A 1 382 ? -5.721 4.322 -20.547 1.00 95.94 382 GLN A CA 1
ATOM 2989 C C . GLN A 1 382 ? -6.229 4.945 -19.245 1.00 95.94 382 GLN A C 1
ATOM 2991 O O . GLN A 1 382 ? -7.117 5.793 -19.266 1.00 95.94 382 GLN A O 1
ATOM 2996 N N . GLN A 1 383 ? -5.704 4.489 -18.111 1.00 97.69 383 GLN A N 1
ATOM 2997 C CA . GLN A 1 383 ? -6.086 4.984 -16.804 1.00 97.69 383 GLN A CA 1
ATOM 2998 C C . GLN A 1 383 ? -4.906 4.863 -15.839 1.00 97.69 383 GLN A C 1
ATOM 3000 O O . GLN A 1 383 ? -4.062 3.976 -15.985 1.00 97.69 383 GLN A O 1
ATOM 3005 N N . VAL A 1 384 ? -4.853 5.725 -14.833 1.00 98.00 384 VAL A N 1
ATOM 3006 C CA . VAL A 1 384 ? -3.883 5.678 -13.741 1.00 98.00 384 VAL A CA 1
ATOM 3007 C C . VAL A 1 384 ? -4.618 5.864 -12.425 1.00 98.00 384 VAL A C 1
ATOM 3009 O O . VAL A 1 384 ? -5.363 6.824 -12.248 1.00 98.00 384 VAL A O 1
ATOM 3012 N N . PHE A 1 385 ? -4.363 4.960 -11.484 1.00 98.19 385 PHE A N 1
ATOM 3013 C CA . PHE A 1 385 ? -4.862 5.055 -10.121 1.00 98.19 385 PHE A CA 1
ATOM 3014 C C . PHE A 1 385 ? -3.718 5.458 -9.197 1.00 98.19 385 PHE A C 1
ATOM 3016 O O . PHE A 1 385 ? -2.699 4.762 -9.122 1.00 98.19 385 PHE A O 1
ATOM 3023 N N . LEU A 1 386 ? -3.901 6.565 -8.480 1.00 97.50 386 LEU A N 1
ATOM 3024 C CA . LEU A 1 386 ? -3.028 6.965 -7.379 1.00 97.50 386 LEU A CA 1
ATOM 3025 C C . LEU A 1 386 ? -3.636 6.501 -6.061 1.00 97.50 386 LEU A C 1
ATOM 3027 O O . LEU A 1 386 ? -4.834 6.670 -5.824 1.00 97.50 386 LEU A O 1
ATOM 3031 N N . ARG A 1 387 ? -2.803 5.930 -5.195 1.00 95.69 387 ARG A N 1
ATOM 3032 C CA . ARG A 1 387 ? -3.205 5.433 -3.876 1.00 95.69 387 ARG A CA 1
ATOM 3033 C C . ARG A 1 387 ? -2.176 5.792 -2.814 1.00 95.69 387 ARG A C 1
ATOM 3035 O O . ARG A 1 387 ? -1.068 6.196 -3.146 1.00 95.69 387 ARG A O 1
ATOM 3042 N N . ASP A 1 388 ? -2.544 5.513 -1.567 1.00 91.12 388 ASP A N 1
ATOM 3043 C CA . ASP A 1 388 ? -1.721 5.698 -0.371 1.00 91.12 388 ASP A CA 1
ATOM 3044 C C . ASP A 1 388 ? -1.538 7.159 0.044 1.00 91.12 388 ASP A C 1
ATOM 3046 O O . ASP A 1 388 ? -0.649 7.866 -0.426 1.00 91.12 388 ASP A O 1
ATOM 3050 N N . PHE A 1 389 ? -2.412 7.619 0.942 1.00 90.69 389 PHE A N 1
ATOM 3051 C CA . PHE A 1 389 ? -2.410 9.009 1.391 1.00 90.69 389 PHE A CA 1
ATOM 3052 C C . PHE A 1 389 ? -1.478 9.286 2.569 1.00 90.69 389 PHE A C 1
ATOM 3054 O O . PHE A 1 389 ? -1.201 10.450 2.841 1.00 90.69 389 PHE A O 1
ATOM 3061 N N . GLU A 1 390 ? -0.913 8.262 3.214 1.00 82.81 390 GLU A N 1
ATOM 3062 C CA . GLU A 1 390 ? 0.057 8.454 4.306 1.00 82.81 390 GLU A CA 1
ATOM 3063 C C . GLU A 1 390 ? 1.324 9.187 3.818 1.00 82.81 390 GLU A C 1
ATOM 3065 O O . GLU A 1 390 ? 1.926 9.985 4.543 1.00 82.81 390 GLU A O 1
ATOM 3070 N N . GLY A 1 391 ? 1.715 8.943 2.561 1.00 84.69 391 GLY A N 1
ATOM 3071 C CA . GLY A 1 391 ? 2.865 9.580 1.915 1.00 84.69 391 GLY A CA 1
ATOM 3072 C C . GLY A 1 391 ? 2.592 10.981 1.357 1.00 84.69 391 GLY A C 1
ATOM 3073 O O . GLY A 1 391 ? 3.537 11.684 1.003 1.00 84.69 391 GLY A O 1
ATOM 3074 N N . VAL A 1 392 ? 1.329 11.419 1.286 1.00 93.25 392 VAL A N 1
ATOM 3075 C CA . VAL A 1 392 ? 0.977 12.723 0.702 1.00 93.25 392 VAL A CA 1
ATOM 3076 C C . VAL A 1 392 ? 1.449 13.858 1.609 1.00 93.25 392 VAL A C 1
ATOM 3078 O O . VAL A 1 392 ? 1.385 13.757 2.838 1.00 93.25 392 VAL A O 1
ATOM 3081 N N . LYS A 1 393 ? 1.944 14.936 0.991 1.00 95.00 393 LYS A N 1
ATOM 3082 C CA . LYS A 1 393 ? 2.341 16.177 1.670 1.00 95.00 393 LYS A CA 1
ATOM 3083 C C . LYS A 1 393 ? 1.643 17.389 1.068 1.00 95.00 393 LYS A C 1
ATOM 3085 O O . LYS A 1 393 ? 1.260 17.373 -0.105 1.00 95.00 393 LYS A O 1
ATOM 3090 N N . LEU A 1 394 ? 1.487 18.439 1.860 1.00 94.88 394 LEU A N 1
ATOM 3091 C CA . LEU A 1 394 ? 0.786 19.664 1.508 1.00 94.88 394 LEU A CA 1
ATOM 3092 C C . LEU A 1 394 ? 1.738 20.864 1.569 1.00 94.88 394 LEU A C 1
ATOM 3094 O O . LEU A 1 394 ? 2.508 21.045 2.505 1.00 94.88 394 LEU A O 1
ATOM 3098 N N . VAL A 1 395 ? 1.687 21.717 0.549 1.00 94.56 395 VAL A N 1
ATOM 3099 C CA . VAL A 1 395 ? 2.488 22.947 0.498 1.00 94.56 395 VAL A CA 1
ATOM 3100 C C . VAL A 1 395 ? 1.931 23.957 1.504 1.00 94.56 395 VAL A C 1
ATOM 3102 O O . VAL A 1 395 ? 0.795 24.420 1.361 1.00 94.56 395 VAL A O 1
ATOM 3105 N N . GLN A 1 396 ? 2.739 24.319 2.502 1.00 89.56 396 GLN A N 1
ATOM 3106 C CA . GLN A 1 396 ? 2.340 25.145 3.646 1.00 89.56 396 GLN A CA 1
ATOM 3107 C C . GLN A 1 396 ? 1.711 26.487 3.235 1.00 89.56 396 GLN A C 1
ATOM 3109 O O . GLN A 1 396 ? 0.738 26.936 3.838 1.00 89.56 396 GLN A O 1
ATOM 3114 N N . GLU A 1 397 ? 2.209 27.121 2.173 1.00 89.06 397 GLU A N 1
ATOM 3115 C CA . GLU A 1 397 ? 1.706 28.407 1.679 1.00 89.06 397 GLU A CA 1
ATOM 3116 C C . GLU A 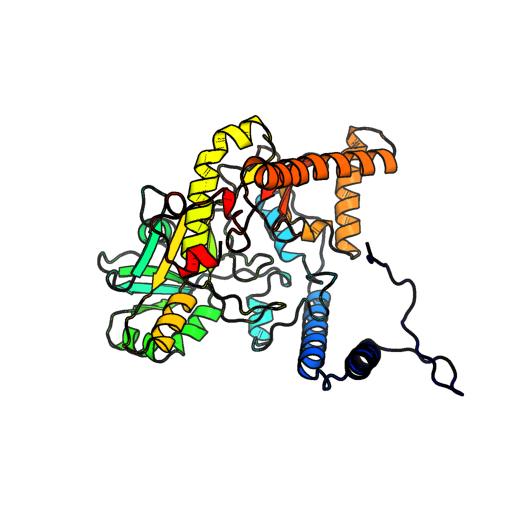1 397 ? 0.281 28.319 1.107 1.00 89.06 397 GLU A C 1
ATOM 3118 O O . GLU A 1 397 ? -0.385 29.343 0.946 1.00 89.06 397 GLU A O 1
ATOM 3123 N N . ARG A 1 398 ? -0.199 27.110 0.784 1.00 87.12 398 ARG A N 1
ATOM 3124 C CA . ARG A 1 398 ? -1.537 26.867 0.223 1.00 87.12 398 ARG A CA 1
ATOM 3125 C C . ARG A 1 398 ? -2.528 26.316 1.247 1.00 87.12 398 ARG A C 1
ATOM 3127 O O . ARG A 1 398 ? -3.725 26.578 1.117 1.00 87.12 398 ARG A O 1
ATOM 3134 N N . PHE A 1 399 ? -2.049 25.597 2.259 1.00 87.44 399 PHE A N 1
ATOM 3135 C CA . PHE A 1 399 ? -2.880 24.962 3.283 1.00 87.44 399 PHE A CA 1
ATOM 3136 C C . PHE A 1 399 ? -2.623 25.594 4.651 1.00 87.44 399 PHE A C 1
ATOM 3138 O O . PHE A 1 399 ? -1.731 25.196 5.393 1.00 87.44 399 PHE A O 1
ATOM 3145 N N . GLY A 1 400 ? -3.422 26.611 4.976 1.00 80.31 400 GLY A N 1
ATOM 3146 C CA . GLY A 1 400 ? -3.383 27.268 6.279 1.00 80.31 400 GLY A CA 1
ATOM 3147 C C . GLY A 1 400 ? -4.228 26.552 7.337 1.00 80.31 400 GLY A C 1
ATOM 3148 O O . GLY A 1 400 ? -4.926 25.577 7.064 1.00 80.31 400 GLY A O 1
ATOM 3149 N N . ALA A 1 401 ? -4.238 27.112 8.549 1.00 74.94 401 ALA A N 1
ATOM 3150 C CA . ALA A 1 401 ? -4.935 26.544 9.708 1.00 74.94 401 ALA A CA 1
ATOM 3151 C C . ALA A 1 401 ? -6.440 26.281 9.489 1.00 74.94 401 ALA A C 1
ATOM 3153 O O . ALA A 1 401 ? -6.991 25.378 10.102 1.00 74.94 401 ALA A O 1
ATOM 3154 N N . LYS A 1 402 ? -7.112 27.030 8.602 1.00 74.31 402 LYS A N 1
ATOM 3155 C CA . LYS A 1 402 ? -8.538 26.811 8.291 1.00 74.31 402 LYS A CA 1
ATOM 3156 C C . LYS A 1 402 ? -8.780 25.553 7.456 1.00 74.31 402 LYS A C 1
ATOM 3158 O O . LYS A 1 402 ? -9.812 24.914 7.604 1.00 74.31 402 LYS A O 1
ATOM 3163 N N . GLN A 1 403 ? -7.863 25.224 6.548 1.00 75.06 403 GLN A N 1
ATOM 3164 C CA . GLN A 1 403 ? -7.964 24.050 5.680 1.00 75.06 403 GLN A CA 1
ATOM 3165 C C . GLN A 1 403 ? -7.540 22.764 6.388 1.00 75.06 403 GLN A C 1
ATOM 3167 O O . GLN A 1 403 ? -7.832 21.685 5.885 1.00 75.06 403 GLN A O 1
ATOM 3172 N N . LEU A 1 404 ? -6.857 22.881 7.524 1.00 82.12 404 LEU A N 1
ATOM 3173 C CA . LEU A 1 404 ? -6.420 21.777 8.378 1.00 82.12 404 LEU A CA 1
ATOM 3174 C C . LEU A 1 404 ? -7.171 21.781 9.721 1.00 82.12 404 LEU A C 1
ATOM 3176 O O . LEU A 1 404 ? -6.684 21.253 10.716 1.00 82.12 404 LEU A O 1
ATOM 3180 N N . ASP A 1 405 ? -8.350 22.403 9.763 1.00 76.56 405 ASP A N 1
ATOM 3181 C CA . ASP A 1 405 ? -9.174 22.425 10.967 1.00 76.56 405 ASP A CA 1
ATOM 3182 C C . ASP A 1 405 ? -9.728 21.020 11.264 1.00 76.56 405 ASP A C 1
ATOM 3184 O O . ASP A 1 405 ? -10.133 20.286 10.358 1.00 76.56 405 ASP A O 1
ATOM 3188 N N . GLY A 1 406 ? -9.733 20.634 12.540 1.00 75.62 406 GLY A N 1
ATOM 3189 C CA . GLY A 1 406 ? -10.238 19.333 12.988 1.00 75.62 406 GLY A CA 1
ATOM 3190 C C . GLY A 1 406 ? -9.292 18.133 12.829 1.00 75.62 406 GLY A C 1
ATOM 3191 O O . GLY A 1 406 ? -9.742 17.006 13.042 1.00 75.62 406 GLY A O 1
ATOM 3192 N N . ILE A 1 407 ? -8.013 18.341 12.497 1.00 84.31 407 ILE A N 1
ATOM 3193 C CA . ILE A 1 407 ? -6.961 17.315 12.632 1.00 84.31 407 ILE A CA 1
ATOM 3194 C C . ILE A 1 407 ? -5.974 17.687 13.745 1.00 84.31 407 ILE A C 1
ATOM 3196 O O . ILE A 1 407 ? -5.821 18.860 14.094 1.00 84.31 407 ILE A O 1
ATOM 3200 N N . SER A 1 408 ? -5.322 16.692 14.352 1.00 85.56 408 SER A N 1
ATOM 3201 C CA . SER A 1 408 ? -4.393 16.946 15.455 1.00 85.56 408 SER A CA 1
ATOM 3202 C C . SER A 1 408 ? -3.166 17.758 15.000 1.00 85.56 408 SER A C 1
ATOM 3204 O O . SER A 1 408 ? -2.746 17.646 13.847 1.00 85.56 408 SER A O 1
ATOM 3206 N N . PRO A 1 409 ? -2.503 18.519 15.898 1.00 85.62 409 PRO A N 1
ATOM 3207 C CA . PRO A 1 409 ? -1.283 19.257 15.553 1.00 85.62 409 PRO A CA 1
ATOM 3208 C C . PRO A 1 409 ? -0.198 18.373 14.928 1.00 85.62 409 PRO A C 1
ATOM 3210 O O . PRO A 1 409 ? 0.482 18.779 13.993 1.00 85.62 409 PRO A O 1
ATOM 3213 N N . ARG A 1 410 ? -0.086 17.126 15.397 1.00 86.31 410 ARG A N 1
ATOM 3214 C CA . ARG A 1 410 ? 0.866 16.153 14.859 1.00 86.31 410 ARG A CA 1
ATOM 3215 C C . ARG A 1 410 ? 0.502 15.693 13.445 1.00 86.31 410 ARG A C 1
ATOM 3217 O O . ARG A 1 410 ? 1.404 15.428 12.660 1.00 86.31 410 ARG A O 1
ATOM 3224 N N . ALA A 1 411 ? -0.788 15.588 13.122 1.00 85.62 411 ALA A N 1
ATOM 3225 C CA . ALA A 1 411 ? -1.239 15.327 11.757 1.00 85.62 411 ALA A CA 1
ATOM 3226 C C . ALA A 1 411 ? -0.978 16.531 10.843 1.00 85.62 411 ALA A C 1
ATOM 3228 O O . ALA A 1 411 ? -0.512 16.333 9.727 1.00 85.62 411 ALA A O 1
ATOM 3229 N N . CYS A 1 412 ? -1.174 17.763 11.330 1.00 86.25 412 CYS A N 1
ATOM 3230 C CA . CYS A 1 412 ? -0.808 18.978 10.594 1.00 86.25 412 CYS A CA 1
ATOM 3231 C C . CYS A 1 412 ? 0.689 19.061 10.281 1.00 86.25 412 CYS A C 1
ATOM 3233 O O . CYS A 1 412 ? 1.042 19.506 9.204 1.00 86.25 412 CYS A O 1
ATOM 3235 N N . GLU A 1 413 ? 1.566 18.673 11.211 1.00 86.25 413 GLU A N 1
ATOM 3236 C CA . GLU A 1 413 ? 3.021 18.667 10.983 1.00 86.25 413 GLU A CA 1
ATOM 3237 C C . GLU A 1 413 ? 3.470 17.549 10.031 1.00 86.25 413 GLU A C 1
ATOM 3239 O O . GLU A 1 413 ? 4.521 17.652 9.399 1.00 86.25 413 GLU A O 1
ATOM 3244 N N . ALA A 1 414 ? 2.712 16.450 9.975 1.00 85.00 414 ALA A N 1
ATOM 3245 C CA . ALA A 1 414 ? 3.024 15.301 9.136 1.00 85.00 414 ALA A CA 1
ATOM 3246 C C . ALA A 1 414 ? 2.528 15.451 7.688 1.00 85.00 414 ALA A C 1
ATOM 3248 O O . ALA A 1 414 ? 3.065 14.767 6.811 1.00 85.00 414 ALA A O 1
ATOM 3249 N N . LEU A 1 415 ? 1.506 16.280 7.450 1.00 86.81 415 LEU A N 1
ATOM 3250 C CA . LEU A 1 415 ? 1.006 16.678 6.129 1.00 86.81 415 LEU A CA 1
ATOM 3251 C C . LEU A 1 415 ? 1.832 17.841 5.588 1.00 86.81 415 LEU A C 1
ATOM 3253 O O . LEU A 1 415 ? 2.223 17.741 4.404 1.00 86.81 415 LEU A O 1
#

Secondary structure (DSSP, 8-state):
-------S-EEE--TTS--EEE-HHHHHHHHHHHHHHHHTPPP-HHHHHHHHHHHHHHHHHHHH----PPPSSHHHHHHHHHTT-TT--TT-SSTT--TT--HHHHHHH-GGGT--EEEEEEEEEGGGEEEEESSSS-HHHHHHHTSPTTS---TTEEEEEE-HHHHHHHHTSHHHHHHHHTTSEEEEEEEEEEEEE-TTSSEEE-TT-SEEEEE-EEEEETTEEE---HHHHHHHHHHHHHHHHHHHHHHHH-TTEEE----EEEEE----S-HHHHHHHHHHH-EEEEE-STTTPPTT-EEEEHHHHH-SSHHHHHHHHHHHHHHHHHH---HHHHHHHHHHHHHHHHHHHHHHHHHHH-EE----TTTEEEEEETTEEEEEEE--STT-EE-TTT--TTTTTTS-HHHHHH-

pLDDT: mean 92.9, std 5.76, range [65.62, 98.62]